Protein AF-A0A925NHR8-F1 (afdb_monomer_lite)

Foldseek 3Di:
DLVPFWDFLQDAALAHPPWRKHKDKDAQAACPVNVVQKDFPVVLVVVAWFAFLQQKTWHFDKDALVVDDPVPQLQWTAGNQQGIIDGLVRTQFIKHAAQELVLFFQLGNGQWAFDDDDDPPTDIDGDDLLGGHHHHRIIGTLVVLVVSPGDAFWWKKWQQADDLPDLFLTGIHTAFGGHYYSRIMTIFMDTPDPPPPLSGLLLRLLVSLLRSALVQRLQLLVQDDHRGHDVVSRSRGTAFSSNVQSVPLLLSVLSCLSNDELSCLLRNPCVVVSVPPDPDPDDSNQRQAPLLSLLSSLLSNLVRCVSSVHDPVNLLQSQPPQPAPPRDDDDPPDPVSVSSHSNVQPVLDDSCSGSSRSNSVSNVVCVVPNSVVSSVCSPPAQPSHHSCNSNVSPPPPNDVPSDNPSSVVDDSVSSNSSVVSSSVRPHPDDPDD

Structure (mmCIF, N/CA/C/O backbone):
data_AF-A0A925NHR8-F1
#
_entry.id   AF-A0A925NHR8-F1
#
loop_
_atom_site.group_PDB
_atom_site.id
_atom_site.type_symbol
_atom_site.label_atom_id
_atom_site.label_alt_id
_atom_site.label_comp_id
_atom_site.label_asym_id
_atom_site.label_entity_id
_atom_site.label_seq_id
_atom_site.pdbx_PDB_ins_code
_atom_site.Cartn_x
_atom_site.Cartn_y
_atom_site.Cartn_z
_atom_site.occupancy
_atom_site.B_iso_or_equiv
_atom_site.auth_seq_id
_atom_site.auth_comp_id
_atom_site.auth_asym_id
_atom_site.auth_atom_id
_atom_site.pdbx_PDB_model_num
ATOM 1 N N . ARG A 1 1 ? -19.931 -10.492 18.574 1.00 51.78 1 ARG A N 1
ATOM 2 C CA . ARG A 1 1 ? -20.792 -9.333 18.231 1.00 51.78 1 ARG A CA 1
ATOM 3 C C . ARG A 1 1 ? -20.578 -8.885 16.787 1.00 51.78 1 ARG A C 1
ATOM 5 O O . ARG A 1 1 ? -21.556 -8.890 16.062 1.00 51.78 1 ARG A O 1
ATOM 12 N N . MET A 1 2 ? -19.336 -8.651 16.342 1.00 57.22 2 MET A N 1
ATOM 13 C CA . MET A 1 2 ? -19.008 -8.303 14.941 1.00 57.22 2 MET A CA 1
ATOM 14 C C . MET A 1 2 ? -19.548 -9.289 13.875 1.00 57.22 2 MET A C 1
ATOM 16 O O . MET A 1 2 ? -19.804 -8.902 12.748 1.00 57.22 2 MET A O 1
ATOM 20 N N . ALA A 1 3 ? -19.779 -10.561 14.218 1.00 51.25 3 ALA A N 1
ATOM 21 C CA . ALA A 1 3 ? -20.187 -11.590 13.255 1.00 51.25 3 ALA A CA 1
ATOM 22 C C . ALA A 1 3 ? -21.617 -11.460 12.676 1.00 51.25 3 ALA A C 1
ATOM 24 O O . ALA A 1 3 ? -21.902 -12.128 11.693 1.00 51.25 3 ALA A O 1
ATOM 25 N N . HIS A 1 4 ? -22.521 -10.660 13.260 1.00 50.31 4 HIS A N 1
ATOM 26 C CA . HIS A 1 4 ? -23.923 -10.604 12.799 1.00 50.31 4 HIS A CA 1
ATOM 27 C C . HIS A 1 4 ? -24.194 -9.581 11.682 1.00 50.31 4 HIS A C 1
ATOM 29 O O . HIS A 1 4 ? -25.264 -9.630 11.086 1.00 50.31 4 HIS A O 1
ATOM 35 N N . GLN A 1 5 ? -23.263 -8.661 11.410 1.00 59.03 5 GLN A N 1
ATOM 36 C CA . GLN A 1 5 ? -23.413 -7.614 10.382 1.00 59.03 5 GLN A CA 1
ATOM 37 C C . GLN A 1 5 ? -22.296 -7.630 9.326 1.00 59.03 5 GLN A C 1
ATOM 39 O O . GLN A 1 5 ? -22.384 -6.903 8.338 1.00 59.03 5 GLN A O 1
ATOM 44 N N . ASN A 1 6 ? -21.271 -8.463 9.523 1.00 71.81 6 ASN A N 1
ATOM 45 C CA . ASN A 1 6 ? -20.087 -8.510 8.674 1.00 71.81 6 ASN A CA 1
ATOM 46 C C . ASN A 1 6 ? -20.152 -9.665 7.677 1.00 71.81 6 ASN A C 1
ATOM 48 O O . ASN A 1 6 ? -20.701 -10.726 7.971 1.00 71.81 6 ASN A O 1
ATOM 52 N N . ILE A 1 7 ? -19.522 -9.442 6.532 1.00 74.12 7 ILE A N 1
ATOM 53 C CA . ILE A 1 7 ? -19.462 -10.354 5.392 1.00 74.12 7 ILE A CA 1
ATOM 54 C C . ILE A 1 7 ? -18.085 -11.032 5.413 1.00 74.12 7 ILE A C 1
ATOM 56 O O . ILE A 1 7 ? -17.092 -10.401 5.788 1.00 74.12 7 ILE A O 1
ATOM 60 N N . ARG A 1 8 ? -17.986 -12.319 5.075 1.00 79.56 8 ARG A N 1
ATOM 61 C CA . ARG A 1 8 ? -16.681 -12.994 4.938 1.00 79.56 8 ARG A CA 1
ATOM 62 C C . ARG A 1 8 ? -16.015 -12.585 3.641 1.00 79.56 8 ARG A C 1
ATOM 64 O O . ARG A 1 8 ? -16.714 -12.354 2.672 1.00 79.56 8 ARG A O 1
ATOM 71 N N . LEU A 1 9 ? -14.684 -12.611 3.580 1.00 79.94 9 LEU A N 1
ATOM 72 C CA . LEU A 1 9 ? -13.864 -12.418 2.365 1.00 79.94 9 LEU A CA 1
ATOM 73 C C . LEU A 1 9 ? -14.054 -13.465 1.243 1.00 79.94 9 LEU A C 1
ATOM 75 O O . LEU A 1 9 ? -13.478 -13.295 0.173 1.00 79.94 9 LEU A O 1
ATOM 79 N N . SER A 1 10 ? -14.887 -14.487 1.453 1.00 72.25 10 SER A N 1
ATOM 80 C CA . SER A 1 10 ? -15.325 -15.452 0.431 1.00 72.25 10 SER A CA 1
ATOM 81 C C . SER A 1 10 ? -16.783 -15.302 -0.032 1.00 72.25 10 SER A C 1
ATOM 83 O O . SER A 1 10 ? -17.152 -15.930 -1.024 1.00 72.25 10 SER A O 1
ATOM 85 N N . ASP A 1 11 ? -17.616 -14.523 0.662 1.00 72.31 11 ASP A N 1
ATOM 86 C CA . ASP A 1 11 ? -19.028 -14.360 0.308 1.00 72.31 11 ASP A CA 1
ATOM 87 C C . ASP A 1 11 ? -19.191 -13.603 -1.031 1.00 72.31 11 ASP A C 1
ATOM 89 O O . ASP A 1 11 ? -18.542 -12.580 -1.253 1.00 72.31 11 ASP A O 1
ATOM 93 N N . PRO A 1 12 ? -20.074 -14.047 -1.939 1.00 60.47 12 PRO A N 1
ATOM 94 C CA . PRO A 1 12 ? -20.416 -13.263 -3.123 1.00 60.47 12 PRO A CA 1
ATOM 95 C C . PRO A 1 12 ? -21.177 -11.983 -2.713 1.00 60.47 12 PRO A C 1
ATOM 97 O O . PRO A 1 12 ? -21.909 -12.003 -1.726 1.00 60.47 12 PRO A O 1
ATOM 100 N N . HIS A 1 13 ? -21.043 -10.896 -3.491 1.00 63.03 13 HIS A N 1
ATOM 101 C CA . HIS A 1 13 ? -21.752 -9.608 -3.313 1.00 63.03 13 HIS A CA 1
ATOM 102 C C . HIS A 1 13 ? -21.198 -8.667 -2.214 1.00 63.03 13 HIS A C 1
ATOM 104 O O . HIS A 1 13 ? -21.913 -8.236 -1.311 1.00 63.03 13 HIS A O 1
ATOM 110 N N . TYR A 1 14 ? -19.916 -8.269 -2.299 1.00 60.69 14 TYR A N 1
ATOM 111 C CA . TYR A 1 14 ? -19.331 -7.249 -1.386 1.00 60.69 14 TYR A CA 1
ATOM 112 C C . TYR A 1 14 ? -19.826 -5.830 -1.618 1.00 60.69 14 TYR A C 1
ATOM 114 O O . TYR A 1 14 ? -19.725 -4.973 -0.731 1.00 60.69 14 TYR A O 1
ATOM 122 N N . VAL A 1 15 ? -20.232 -5.579 -2.858 1.00 57.06 15 VAL A N 1
ATOM 123 C CA . VAL A 1 15 ? -20.578 -4.261 -3.355 1.00 57.06 15 VAL A CA 1
ATOM 124 C C . VAL A 1 15 ? -22.060 -4.062 -3.029 1.00 57.06 15 VAL A C 1
ATOM 126 O O . VAL A 1 15 ? -22.400 -3.438 -2.028 1.00 57.06 15 VAL A O 1
ATOM 129 N N . ASP A 1 16 ? -22.988 -4.659 -3.752 1.00 56.50 16 ASP A N 1
ATOM 130 C CA . ASP A 1 16 ? -24.401 -4.626 -3.368 1.00 56.50 16 ASP A CA 1
ATOM 131 C C . ASP A 1 16 ? -25.089 -5.943 -3.732 1.00 56.50 16 ASP A C 1
ATOM 133 O O . ASP A 1 16 ? -24.529 -6.750 -4.474 1.00 56.50 16 ASP A O 1
ATOM 137 N N . ASP A 1 17 ? -26.301 -6.155 -3.211 1.00 56.09 17 ASP A N 1
ATOM 138 C CA . ASP A 1 17 ? -27.107 -7.357 -3.477 1.00 56.09 17 ASP A CA 1
ATOM 139 C C . ASP A 1 17 ? -27.430 -7.531 -4.983 1.00 56.09 17 ASP A C 1
ATOM 141 O O . ASP A 1 17 ? -27.876 -8.596 -5.405 1.00 56.09 17 ASP A O 1
ATOM 145 N N . GLU A 1 18 ? -27.197 -6.500 -5.807 1.00 52.88 18 GLU A N 1
ATOM 146 C CA . GLU A 1 18 ? -27.464 -6.482 -7.250 1.00 52.88 18 GLU A CA 1
ATOM 147 C C . GLU A 1 18 ? -26.205 -6.703 -8.110 1.00 52.88 18 GLU A C 1
ATOM 149 O O . GLU A 1 18 ? -26.309 -6.986 -9.305 1.00 52.88 18 GLU A O 1
ATOM 154 N N . THR A 1 19 ? -25.004 -6.582 -7.539 1.00 56.59 19 THR A N 1
ATOM 155 C CA . THR A 1 19 ? -23.726 -6.706 -8.243 1.00 56.59 19 THR A CA 1
ATOM 156 C C . THR A 1 19 ? -22.989 -7.947 -7.775 1.00 56.59 19 THR A C 1
ATOM 158 O O . THR A 1 19 ? -22.581 -8.081 -6.622 1.00 56.59 19 THR A O 1
ATOM 161 N N . SER A 1 20 ? -22.754 -8.871 -8.703 1.00 60.53 20 SER A N 1
ATOM 162 C CA . SER A 1 20 ? -21.841 -9.999 -8.513 1.00 60.53 20 SER A CA 1
ATOM 163 C C . SER A 1 20 ? -20.388 -9.510 -8.547 1.00 60.53 20 SER A C 1
ATOM 165 O O . SER A 1 20 ? -19.654 -9.743 -9.506 1.00 60.53 20 SER A O 1
ATOM 167 N N . ALA A 1 21 ? -19.984 -8.753 -7.526 1.00 65.75 21 ALA A N 1
ATOM 168 C CA . ALA A 1 21 ? -18.594 -8.380 -7.299 1.00 65.75 21 ALA A CA 1
ATOM 169 C C . ALA A 1 21 ? -18.005 -9.249 -6.185 1.00 65.75 21 ALA A C 1
ATOM 171 O O . ALA A 1 21 ? -18.583 -9.348 -5.096 1.00 65.75 21 ALA A O 1
ATOM 172 N N . HIS A 1 22 ? -16.852 -9.861 -6.449 1.00 75.25 22 HIS A N 1
ATOM 173 C CA . HIS A 1 22 ? -16.134 -10.683 -5.477 1.00 75.25 22 HIS A CA 1
ATOM 174 C C . HIS A 1 22 ? -14.655 -10.304 -5.401 1.00 75.25 22 HIS A C 1
ATOM 176 O O . HIS A 1 22 ? -14.057 -9.856 -6.381 1.00 75.25 22 HIS A O 1
ATOM 182 N N . ILE A 1 23 ? -14.067 -10.493 -4.218 1.00 85.00 23 ILE A N 1
ATOM 183 C CA . ILE A 1 23 ? -12.632 -10.314 -4.008 1.00 85.00 23 ILE A CA 1
ATOM 184 C C . ILE A 1 23 ? -11.919 -11.549 -4.560 1.00 85.00 23 ILE A C 1
ATOM 186 O O . ILE A 1 23 ? -12.107 -12.665 -4.075 1.00 85.00 23 ILE A O 1
ATOM 190 N N . ALA A 1 24 ? -11.094 -11.356 -5.582 1.00 86.06 24 ALA A N 1
ATOM 191 C CA . ALA A 1 24 ? -10.283 -12.401 -6.177 1.00 86.06 24 ALA A CA 1
ATOM 192 C C . ALA A 1 24 ? -8.871 -12.387 -5.590 1.00 86.06 24 ALA A C 1
ATOM 194 O O . ALA A 1 24 ? -8.216 -11.351 -5.519 1.00 86.06 24 ALA A O 1
ATOM 195 N N . PHE A 1 25 ? -8.385 -13.568 -5.219 1.00 92.25 25 PHE A N 1
ATOM 196 C CA . PHE A 1 25 ? -7.013 -13.787 -4.778 1.00 92.25 25 PHE A CA 1
ATOM 197 C C . PHE A 1 25 ? -6.139 -14.305 -5.920 1.00 92.25 25 PHE A C 1
ATOM 199 O O . PHE A 1 25 ? -6.535 -15.215 -6.663 1.00 92.25 25 PHE A O 1
ATOM 206 N N . ARG A 1 26 ? -4.913 -13.780 -6.020 1.00 92.81 26 ARG A N 1
ATOM 207 C CA . ARG A 1 26 ? -3.891 -14.264 -6.953 1.00 92.81 26 ARG A CA 1
ATOM 208 C C . ARG A 1 26 ? -2.504 -14.297 -6.311 1.00 92.81 26 ARG A C 1
ATOM 210 O O . ARG A 1 26 ? -2.107 -13.401 -5.570 1.00 92.81 26 ARG A O 1
ATOM 217 N N . ARG A 1 27 ? -1.746 -15.341 -6.649 1.00 93.12 27 ARG A N 1
ATOM 218 C CA . ARG A 1 27 ? -0.279 -15.367 -6.570 1.00 93.12 27 ARG A CA 1
ATOM 219 C C . ARG A 1 27 ? 0.217 -15.317 -8.006 1.00 93.12 27 ARG A C 1
ATOM 221 O O . ARG A 1 27 ? -0.139 -16.214 -8.761 1.00 93.12 27 ARG A O 1
ATOM 228 N N . GLU A 1 28 ? 0.942 -14.266 -8.374 1.00 94.62 28 GLU A N 1
ATOM 229 C CA . GLU A 1 28 ? 1.268 -14.017 -9.784 1.00 94.62 28 GLU A CA 1
ATOM 230 C C . GLU A 1 28 ? 2.475 -14.834 -10.243 1.00 94.62 28 GLU A C 1
ATOM 232 O O . GLU A 1 28 ? 2.330 -15.642 -11.153 1.00 94.62 28 GLU A O 1
ATOM 237 N N . PHE A 1 29 ? 3.631 -14.683 -9.586 1.00 96.75 29 PHE A N 1
ATOM 238 C CA . PHE A 1 29 ? 4.874 -15.324 -10.028 1.00 96.75 29 PHE A CA 1
ATOM 239 C C . PHE A 1 29 ? 5.581 -16.072 -8.901 1.00 96.75 29 PHE A C 1
ATOM 241 O O . PHE A 1 29 ? 5.785 -15.535 -7.811 1.00 96.75 29 PHE A O 1
ATOM 248 N N . ASP A 1 30 ? 5.995 -17.311 -9.151 1.00 95.19 30 ASP A N 1
ATOM 249 C CA . ASP A 1 30 ? 6.766 -18.111 -8.207 1.00 95.19 30 ASP A CA 1
ATOM 250 C C . ASP A 1 30 ? 8.269 -17.907 -8.418 1.00 95.19 30 ASP A C 1
ATOM 252 O O . ASP A 1 30 ? 8.826 -18.252 -9.457 1.00 95.19 30 ASP A O 1
ATOM 256 N N . MET A 1 31 ? 8.954 -17.390 -7.394 1.00 92.50 31 MET A N 1
ATOM 257 C CA . MET A 1 31 ? 10.385 -17.069 -7.472 1.00 92.50 31 MET A CA 1
ATOM 258 C C . MET A 1 31 ? 11.287 -18.268 -7.811 1.00 92.50 31 MET A C 1
ATOM 260 O O . MET A 1 31 ? 12.429 -18.071 -8.224 1.00 92.50 31 MET A O 1
ATOM 264 N N . THR A 1 32 ? 10.809 -19.501 -7.622 1.00 93.00 32 THR A N 1
ATOM 265 C CA . THR A 1 32 ? 11.544 -20.726 -7.957 1.00 93.00 32 THR A CA 1
ATOM 266 C C . THR A 1 32 ? 11.169 -21.207 -9.353 1.00 93.00 32 THR A C 1
ATOM 268 O O . THR A 1 32 ? 12.043 -21.340 -10.213 1.00 93.00 32 THR A O 1
ATOM 271 N N . ASN A 1 33 ? 9.875 -21.438 -9.595 1.00 95.50 33 ASN A N 1
ATOM 272 C CA . ASN A 1 33 ? 9.405 -22.037 -10.849 1.00 95.50 33 ASN A CA 1
ATOM 273 C C . ASN A 1 33 ? 9.549 -21.084 -12.044 1.00 95.50 33 ASN A C 1
ATOM 275 O O . ASN A 1 33 ? 9.876 -21.526 -13.145 1.00 95.50 33 ASN A O 1
ATOM 279 N N . ASP A 1 34 ? 9.391 -19.780 -11.813 1.00 96.06 34 ASP A N 1
ATOM 280 C CA . ASP A 1 34 ? 9.455 -18.737 -12.840 1.00 96.06 34 ASP A CA 1
ATOM 281 C C . ASP A 1 34 ? 10.808 -18.014 -12.856 1.00 96.06 34 ASP A C 1
ATOM 283 O O . ASP A 1 34 ? 10.957 -16.981 -13.501 1.00 96.06 34 ASP A O 1
ATOM 287 N N . SER A 1 35 ? 11.826 -18.565 -12.181 1.00 95.19 35 SER A N 1
ATOM 288 C CA . SER A 1 35 ? 13.141 -17.930 -11.980 1.00 95.19 35 SER A CA 1
ATOM 289 C C . SER A 1 35 ? 13.816 -17.422 -13.262 1.00 95.19 35 SER A C 1
ATOM 291 O O . SER A 1 35 ? 14.533 -16.425 -13.228 1.00 95.19 35 SER A O 1
ATOM 293 N N . LYS A 1 36 ? 13.548 -18.066 -14.404 1.00 95.69 36 LYS A N 1
ATOM 294 C CA . LYS A 1 36 ? 14.032 -17.667 -15.736 1.00 95.69 36 LYS A CA 1
ATOM 295 C C . LYS A 1 36 ? 13.485 -16.322 -16.240 1.00 95.69 36 LYS A C 1
ATOM 297 O O . LYS A 1 36 ? 14.066 -15.766 -17.164 1.00 95.69 36 LYS A O 1
ATOM 302 N N . LEU A 1 37 ? 12.377 -15.830 -15.681 1.00 96.31 37 LEU A N 1
ATOM 303 C CA . LEU A 1 37 ? 11.738 -14.567 -16.074 1.00 96.31 37 LEU A CA 1
ATOM 304 C C . LEU A 1 37 ? 12.350 -13.349 -15.370 1.00 96.31 37 LEU A C 1
ATOM 306 O O . LEU A 1 37 ? 12.041 -12.213 -15.732 1.00 96.31 37 LEU A O 1
ATOM 310 N N . PHE A 1 38 ? 13.183 -13.568 -14.348 1.00 96.69 38 PHE A N 1
ATOM 311 C CA . PHE A 1 38 ? 13.695 -12.497 -13.504 1.00 96.69 38 PHE A CA 1
ATOM 312 C C . PHE A 1 38 ? 15.145 -12.159 -13.836 1.00 96.69 38 PHE A C 1
ATOM 314 O O . PHE A 1 38 ? 16.014 -13.029 -13.918 1.00 96.69 38 PHE A O 1
ATOM 321 N N . VAL A 1 39 ? 15.423 -10.866 -13.957 1.00 96.81 39 VAL A N 1
ATOM 322 C CA . VAL A 1 39 ? 16.763 -10.322 -14.173 1.00 96.81 39 VAL A CA 1
ATOM 323 C C . VAL A 1 39 ? 17.183 -9.541 -12.937 1.00 96.81 39 VAL A C 1
ATOM 325 O O . VAL A 1 39 ? 16.410 -8.769 -12.383 1.00 96.81 39 VAL A O 1
ATOM 328 N N . GLU A 1 40 ? 18.411 -9.746 -12.472 1.00 95.81 40 GLU A N 1
ATOM 329 C CA . GLU A 1 40 ? 18.962 -8.969 -11.358 1.00 95.81 40 GLU A CA 1
ATOM 330 C C . GLU A 1 40 ? 19.121 -7.505 -11.763 1.00 95.81 40 GLU A C 1
ATOM 332 O O . GLU A 1 40 ? 19.642 -7.217 -12.843 1.00 95.81 40 GLU A O 1
ATOM 337 N N . ARG A 1 41 ? 18.713 -6.586 -10.881 1.00 95.38 41 ARG A N 1
ATOM 338 C CA . ARG A 1 41 ? 18.772 -5.146 -11.148 1.00 95.38 41 ARG A CA 1
ATOM 339 C C . ARG A 1 41 ? 20.166 -4.690 -11.586 1.00 95.38 41 ARG A C 1
ATOM 341 O O . ARG A 1 41 ? 20.269 -4.006 -12.598 1.00 95.38 41 ARG A O 1
ATOM 348 N N . ASP A 1 42 ? 21.220 -5.094 -10.879 1.00 94.88 42 ASP A N 1
ATOM 349 C CA . ASP A 1 42 ? 22.596 -4.684 -11.205 1.00 94.88 42 ASP A CA 1
ATOM 350 C C . ASP A 1 42 ? 22.998 -5.101 -12.624 1.00 94.88 42 ASP A C 1
ATOM 352 O O . ASP A 1 42 ? 23.556 -4.305 -13.373 1.00 94.88 42 ASP A O 1
ATOM 356 N N . ARG A 1 43 ? 22.622 -6.316 -13.045 1.00 95.81 43 ARG A N 1
ATOM 357 C CA . ARG A 1 43 ? 22.890 -6.801 -14.408 1.00 95.81 43 ARG A CA 1
ATOM 358 C C . ARG A 1 43 ? 22.120 -6.013 -15.462 1.00 95.81 43 ARG A C 1
ATOM 360 O O . ARG A 1 43 ? 22.622 -5.810 -16.566 1.00 95.81 43 ARG A O 1
ATOM 367 N N . ALA A 1 44 ? 20.895 -5.593 -15.151 1.00 96.38 44 ALA A N 1
ATOM 368 C CA . ALA A 1 44 ? 20.130 -4.730 -16.042 1.00 96.38 44 ALA A CA 1
ATOM 369 C C . ALA A 1 44 ? 20.792 -3.348 -16.163 1.00 96.38 44 ALA A C 1
ATOM 371 O O . ALA A 1 44 ? 20.962 -2.856 -17.276 1.00 96.38 44 ALA A O 1
ATOM 372 N N . VAL A 1 45 ? 21.251 -2.762 -15.054 1.00 95.75 45 VAL A N 1
ATOM 373 C CA . VAL A 1 45 ? 22.008 -1.497 -15.064 1.00 95.75 45 VAL A CA 1
ATOM 374 C C . VAL A 1 45 ? 23.276 -1.620 -15.913 1.00 95.75 45 VAL A C 1
ATOM 376 O O . VAL A 1 45 ? 23.499 -0.794 -16.795 1.00 95.75 45 VAL A O 1
ATOM 379 N N . GLU A 1 46 ? 24.062 -2.683 -15.729 1.00 96.69 46 GLU A N 1
ATOM 380 C CA . GLU A 1 46 ? 25.247 -2.982 -16.553 1.00 96.69 46 GLU A CA 1
ATOM 381 C C . GLU A 1 46 ? 24.905 -3.139 -18.045 1.00 96.69 46 GLU A C 1
ATOM 383 O O . GLU A 1 46 ? 25.712 -2.814 -18.913 1.00 96.69 46 GLU A O 1
ATOM 388 N N . SER A 1 47 ? 23.688 -3.597 -18.349 1.00 95.94 47 SER A N 1
ATOM 389 C CA . SER A 1 47 ? 23.170 -3.747 -19.714 1.00 95.94 47 SER A CA 1
ATOM 390 C C . SER A 1 47 ? 22.566 -2.456 -20.290 1.00 95.94 47 SER A C 1
ATOM 392 O O . SER A 1 47 ? 22.014 -2.486 -21.392 1.00 95.94 47 SER A O 1
ATOM 394 N N . GLY A 1 48 ? 22.658 -1.330 -19.574 1.00 95.94 48 GLY A N 1
ATOM 395 C CA . GLY A 1 48 ? 22.216 -0.011 -20.032 1.00 95.94 48 GLY A CA 1
ATOM 396 C C . GLY A 1 48 ? 20.763 0.342 -19.706 1.00 95.94 48 GLY A C 1
ATOM 397 O O . GLY A 1 48 ? 20.205 1.237 -20.339 1.00 95.94 48 GLY A O 1
ATOM 398 N N . PHE A 1 49 ? 20.129 -0.352 -18.757 1.00 97.12 49 PHE A N 1
ATOM 399 C CA . PHE A 1 49 ? 18.813 0.046 -18.257 1.00 97.12 49 PHE A CA 1
ATOM 400 C C . PHE A 1 49 ? 18.924 1.204 -17.262 1.00 97.12 49 PHE A C 1
ATOM 402 O O . PHE A 1 49 ? 19.740 1.176 -16.340 1.00 97.12 49 PHE A O 1
ATOM 409 N N . VAL A 1 50 ? 18.039 2.184 -17.412 1.00 95.12 50 VAL A N 1
ATOM 410 C CA . VAL A 1 50 ? 17.901 3.341 -16.522 1.00 95.12 50 VAL A CA 1
ATOM 411 C C . VAL A 1 50 ? 16.471 3.372 -15.995 1.00 95.12 50 VAL A C 1
ATOM 413 O O . VAL A 1 50 ? 15.530 3.066 -16.725 1.00 95.12 50 VAL A O 1
ATOM 416 N N . LEU A 1 51 ? 16.309 3.709 -14.718 1.00 91.81 51 LEU A N 1
ATOM 417 C CA . LEU A 1 51 ? 14.996 3.862 -14.105 1.00 91.81 51 LEU A CA 1
ATOM 418 C C . LEU A 1 51 ? 14.354 5.186 -14.539 1.00 91.81 51 LEU A C 1
ATOM 420 O O . LEU A 1 51 ? 14.983 6.243 -14.440 1.00 91.81 51 LEU A O 1
ATOM 424 N N . ASP A 1 52 ? 13.100 5.132 -14.964 1.00 88.25 52 ASP A N 1
ATOM 425 C CA . ASP A 1 52 ? 12.297 6.303 -15.295 1.00 88.25 52 ASP A CA 1
ATOM 426 C C . ASP A 1 52 ? 11.597 6.925 -14.068 1.00 88.25 52 ASP A C 1
ATOM 428 O O . ASP A 1 52 ? 11.712 6.461 -12.931 1.00 88.25 52 ASP A O 1
ATOM 432 N N . CYS A 1 53 ? 10.863 8.013 -14.281 1.00 80.06 53 CYS A N 1
ATOM 433 C CA . CYS A 1 53 ? 10.096 8.679 -13.227 1.00 80.06 53 CYS A CA 1
ATOM 434 C C . CYS A 1 53 ? 8.839 7.915 -12.752 1.00 80.06 53 CYS A C 1
ATOM 436 O O . CYS A 1 53 ? 8.228 8.321 -11.760 1.00 80.06 53 CYS A O 1
ATOM 438 N N . PHE A 1 54 ? 8.451 6.826 -13.422 1.00 79.75 54 PHE A N 1
ATOM 439 C CA . PHE A 1 54 ? 7.243 6.038 -13.149 1.00 79.75 54 PHE A CA 1
ATOM 440 C C . PHE A 1 54 ? 7.523 4.698 -12.459 1.00 79.75 54 PHE A C 1
ATOM 442 O O . PHE A 1 54 ? 6.599 4.038 -11.971 1.00 79.75 54 PHE A O 1
ATOM 449 N N . GLY A 1 55 ? 8.796 4.312 -12.374 1.00 84.50 55 GLY A N 1
ATOM 450 C CA . GLY A 1 55 ? 9.248 3.073 -11.756 1.00 84.50 55 GLY A CA 1
ATOM 451 C C . GLY A 1 55 ? 9.640 1.975 -12.749 1.00 84.50 55 GLY A C 1
ATOM 452 O O . GLY A 1 55 ? 9.990 0.881 -12.302 1.00 84.50 55 GLY A O 1
ATOM 453 N N . ASP A 1 56 ? 9.596 2.245 -14.053 1.00 89.81 56 ASP A N 1
ATOM 454 C CA . ASP A 1 56 ? 9.977 1.310 -15.106 1.00 89.81 56 ASP A CA 1
ATOM 455 C C . ASP A 1 56 ? 11.466 1.442 -15.438 1.00 89.81 56 ASP A C 1
ATOM 457 O O . ASP A 1 56 ? 12.075 2.508 -15.368 1.00 89.81 56 ASP A O 1
ATOM 461 N N . TRP A 1 57 ? 12.081 0.321 -15.796 1.00 94.56 57 TRP A N 1
ATOM 462 C CA . TRP A 1 57 ? 13.482 0.247 -16.184 1.00 94.56 57 TRP A CA 1
ATOM 463 C C . TRP A 1 57 ? 13.558 0.178 -17.698 1.00 94.56 57 TRP A C 1
ATOM 465 O O . TRP A 1 57 ? 13.118 -0.801 -18.302 1.00 94.56 57 TRP A O 1
ATOM 475 N N . ILE A 1 58 ? 14.132 1.201 -18.318 1.00 95.62 58 ILE A N 1
ATOM 476 C CA . ILE A 1 58 ? 14.101 1.383 -19.766 1.00 95.62 58 ILE A CA 1
ATOM 477 C C . ILE A 1 58 ? 15.519 1.356 -20.332 1.00 95.62 58 ILE A C 1
ATOM 479 O O . ILE A 1 58 ? 16.421 2.053 -19.858 1.00 95.62 58 ILE A O 1
ATOM 483 N N . ARG A 1 59 ? 15.708 0.569 -21.392 1.00 96.88 59 ARG A N 1
ATOM 484 C CA . ARG A 1 59 ? 16.928 0.547 -22.203 1.00 96.88 59 ARG A CA 1
ATOM 485 C C . ARG A 1 59 ? 16.674 1.205 -23.551 1.00 96.88 59 ARG A C 1
ATOM 487 O O . ARG A 1 59 ? 15.699 0.884 -24.231 1.00 96.88 59 ARG A O 1
ATOM 494 N N . GLY A 1 60 ? 17.591 2.057 -23.986 1.00 95.19 60 GLY A N 1
ATOM 495 C CA . GLY A 1 60 ? 17.522 2.733 -25.278 1.00 95.19 60 GLY A CA 1
ATOM 496 C C . GLY A 1 60 ? 18.470 3.924 -25.331 1.00 95.19 60 GLY A C 1
ATOM 497 O O . GLY A 1 60 ? 19.437 3.980 -24.568 1.00 95.19 60 GLY A O 1
ATOM 498 N N . ASN A 1 61 ? 18.208 4.869 -26.231 1.00 94.38 61 ASN A N 1
ATOM 499 C CA . ASN A 1 61 ? 19.092 6.015 -26.445 1.00 94.38 61 ASN A CA 1
ATOM 500 C C . ASN A 1 61 ? 18.788 7.180 -25.485 1.00 94.38 61 ASN A C 1
ATOM 502 O O . ASN A 1 61 ? 18.148 8.164 -25.858 1.00 94.38 61 ASN A O 1
ATOM 506 N N . TRP A 1 62 ? 19.256 7.061 -24.243 1.00 94.25 62 TRP A N 1
ATOM 507 C CA . TRP A 1 62 ? 19.160 8.121 -23.237 1.00 94.25 62 TRP A CA 1
ATOM 508 C C . TRP A 1 62 ? 20.063 9.312 -23.571 1.00 94.25 62 TRP A C 1
ATOM 510 O O . TRP A 1 62 ? 21.240 9.143 -23.896 1.00 94.25 62 TRP A O 1
ATOM 520 N N . ARG A 1 63 ? 19.528 10.530 -23.446 1.00 92.62 63 ARG A N 1
ATOM 521 C CA . ARG A 1 63 ? 20.251 11.785 -23.710 1.00 92.62 63 ARG A CA 1
ATOM 522 C C . ARG A 1 63 ? 20.111 12.746 -22.526 1.00 92.62 63 ARG A C 1
ATOM 524 O O . ARG A 1 63 ? 19.127 12.653 -21.792 1.00 92.62 63 ARG A O 1
ATOM 531 N N . PRO A 1 64 ? 21.073 13.656 -22.308 1.00 91.75 64 PRO A N 1
ATOM 532 C CA . PRO A 1 64 ? 20.937 14.738 -21.337 1.00 91.75 64 PRO A CA 1
ATOM 533 C C . PRO A 1 64 ? 19.617 15.510 -21.482 1.00 91.75 64 PRO A C 1
ATOM 535 O O . PRO A 1 64 ? 19.158 15.763 -22.595 1.00 91.75 64 PRO A O 1
ATOM 538 N N . ALA A 1 65 ? 19.003 15.863 -20.350 1.00 84.81 65 ALA A N 1
ATOM 539 C CA . ALA A 1 65 ? 17.697 16.525 -20.287 1.00 84.81 65 ALA A CA 1
ATOM 540 C C . ALA A 1 65 ? 17.623 17.841 -21.087 1.00 84.81 65 ALA A C 1
ATOM 542 O O . ALA A 1 65 ? 16.590 18.146 -21.672 1.00 84.81 65 ALA A O 1
ATOM 543 N N . ASP A 1 66 ? 18.724 18.591 -21.148 1.00 83.44 66 ASP A N 1
ATOM 544 C CA . ASP A 1 66 ? 18.854 19.864 -21.868 1.00 83.44 66 ASP A CA 1
ATOM 545 C C . ASP A 1 66 ? 18.843 19.724 -23.400 1.00 83.44 66 ASP A C 1
ATOM 547 O O . ASP A 1 66 ? 18.711 20.718 -24.111 1.00 83.44 66 ASP A O 1
ATOM 551 N N . GLN A 1 67 ? 18.957 18.499 -23.920 1.00 84.44 67 GLN A N 1
ATOM 552 C CA . GLN A 1 67 ? 18.860 18.210 -25.353 1.00 84.44 67 GLN A CA 1
ATOM 553 C C . GLN A 1 67 ? 17.418 18.016 -25.832 1.00 84.44 67 GLN A C 1
ATOM 555 O O . GLN A 1 67 ? 17.192 17.890 -27.038 1.00 84.44 67 GLN A O 1
ATOM 560 N N . PHE A 1 68 ? 16.448 17.969 -24.918 1.00 77.19 68 PHE A N 1
ATOM 561 C CA . PHE A 1 68 ? 15.037 17.868 -25.259 1.00 77.19 68 PHE A CA 1
ATOM 562 C C . PHE A 1 68 ? 14.388 19.249 -25.192 1.00 77.19 68 PHE A C 1
ATOM 564 O O . PHE A 1 68 ? 14.464 19.941 -24.180 1.00 77.19 68 PHE A O 1
ATOM 571 N N . ASP A 1 69 ? 13.750 19.646 -26.291 1.00 67.94 69 ASP A N 1
ATOM 572 C CA . ASP A 1 69 ? 12.957 20.871 -26.335 1.00 67.94 69 ASP A CA 1
ATOM 573 C C . ASP A 1 69 ? 11.711 20.713 -25.448 1.00 67.94 69 ASP A C 1
ATOM 575 O O . ASP A 1 69 ? 10.994 19.711 -25.538 1.00 67.94 69 ASP A O 1
ATOM 579 N N . SER A 1 70 ? 11.431 21.726 -24.629 1.00 60.78 70 SER A N 1
ATOM 580 C CA . SER A 1 70 ? 10.216 21.833 -23.821 1.00 60.78 70 SER A CA 1
ATOM 581 C C . SER A 1 70 ? 8.942 21.891 -24.673 1.00 60.78 70 SER A C 1
ATOM 583 O O . SER A 1 70 ? 7.842 21.728 -24.167 1.00 60.78 70 SER A O 1
ATOM 585 N N . SER A 1 71 ? 9.036 22.069 -25.990 1.00 59.97 71 SER A N 1
ATOM 586 C CA . SER A 1 71 ? 7.881 21.925 -26.884 1.00 59.97 71 SER A CA 1
ATOM 587 C C . SER A 1 71 ? 7.456 20.464 -27.154 1.00 59.97 71 SER A C 1
ATOM 589 O O . SER A 1 71 ? 6.334 20.240 -27.605 1.00 59.97 71 SER A O 1
ATOM 591 N N . ASN A 1 72 ? 8.299 19.465 -26.837 1.00 59.84 72 ASN A N 1
ATOM 592 C CA . ASN A 1 72 ? 8.058 18.028 -27.087 1.00 59.84 72 ASN A CA 1
ATOM 593 C C . ASN A 1 72 ? 7.560 17.240 -25.858 1.00 59.84 72 ASN A C 1
ATOM 595 O O . ASN A 1 72 ? 7.598 16.000 -25.838 1.00 59.84 72 ASN A O 1
ATOM 599 N N . PHE A 1 73 ? 7.095 17.943 -24.825 1.00 58.19 73 PHE A N 1
ATOM 600 C CA . PHE A 1 73 ? 6.501 17.338 -23.637 1.00 58.19 73 PHE A CA 1
ATOM 601 C C . PHE A 1 73 ? 5.398 16.328 -24.015 1.00 58.19 73 PHE A C 1
ATOM 603 O O . PHE A 1 73 ? 4.521 16.604 -24.831 1.00 58.19 73 PHE A O 1
ATOM 610 N N . GLY A 1 74 ? 5.488 15.115 -23.459 1.00 64.00 74 GLY A N 1
ATOM 611 C CA . GLY A 1 74 ? 4.580 14.002 -23.766 1.00 64.00 74 GLY A CA 1
ATOM 612 C C . GLY A 1 74 ? 5.071 13.003 -24.821 1.00 64.00 74 GLY A C 1
ATOM 613 O O . GLY A 1 74 ? 4.328 12.085 -25.137 1.00 64.00 74 GLY A O 1
ATOM 614 N N . THR A 1 75 ? 6.295 13.145 -25.344 1.00 77.50 75 THR A N 1
ATOM 615 C CA . THR A 1 75 ? 6.959 12.124 -26.196 1.00 77.50 75 THR A CA 1
ATOM 616 C C . THR A 1 75 ? 8.317 11.663 -25.657 1.00 77.50 75 THR A C 1
ATOM 618 O O . THR A 1 75 ? 8.974 10.800 -26.242 1.00 77.50 75 THR A O 1
ATOM 621 N N . VAL A 1 76 ? 8.741 12.242 -24.531 1.00 86.06 76 VAL A N 1
ATOM 622 C CA . VAL A 1 76 ? 10.022 11.987 -23.871 1.00 86.06 76 VAL A CA 1
ATOM 623 C C . VAL A 1 76 ? 9.755 11.532 -22.446 1.00 86.06 76 VAL A C 1
ATOM 625 O O . VAL A 1 76 ? 9.015 12.181 -21.709 1.00 86.06 76 VAL A O 1
ATOM 628 N N . VAL A 1 77 ? 10.388 10.432 -22.060 1.00 86.19 77 VAL A N 1
ATOM 629 C CA . VAL A 1 77 ? 10.338 9.859 -20.719 1.00 86.19 77 VAL A CA 1
ATOM 630 C C . VAL A 1 77 ? 11.549 10.341 -19.921 1.00 86.19 77 VAL A C 1
ATOM 632 O O . VAL A 1 77 ? 12.677 10.085 -20.347 1.00 86.19 77 VAL A O 1
ATOM 635 N N . PRO A 1 78 ? 11.369 11.036 -18.785 1.00 86.00 78 PRO A N 1
ATOM 636 C CA . PRO A 1 78 ? 12.487 11.457 -17.950 1.00 86.00 78 PRO A CA 1
ATOM 637 C C . PRO A 1 78 ? 12.992 10.315 -17.056 1.00 86.00 78 PRO A C 1
ATOM 639 O O . PRO A 1 78 ? 12.219 9.474 -16.589 1.00 86.00 78 PRO A O 1
ATOM 642 N N . SER A 1 79 ? 14.297 10.307 -16.772 1.00 88.25 79 SER A N 1
ATOM 643 C CA . SER A 1 79 ? 14.891 9.428 -15.760 1.00 88.25 79 SER A CA 1
ATOM 644 C C . SER A 1 79 ? 14.390 9.796 -14.364 1.00 88.25 79 SER A C 1
ATOM 646 O O . SER A 1 79 ? 13.977 10.930 -14.114 1.00 88.25 79 SER A O 1
ATOM 648 N N . SER A 1 80 ? 14.471 8.861 -13.415 1.00 84.00 80 SER A N 1
ATOM 649 C CA . SER A 1 80 ? 14.019 9.083 -12.035 1.00 84.00 80 SER A CA 1
ATOM 650 C C . SER A 1 80 ? 14.714 10.266 -11.350 1.00 84.00 80 SER A C 1
ATOM 652 O O . SER A 1 80 ? 14.140 10.897 -10.469 1.00 84.00 80 SER A O 1
ATOM 654 N N . ASP A 1 81 ? 15.960 10.562 -11.733 1.00 83.69 81 ASP A N 1
ATOM 655 C CA . ASP A 1 81 ? 16.735 11.698 -11.223 1.00 83.69 81 ASP A CA 1
ATOM 656 C C . ASP A 1 81 ? 16.574 12.981 -12.056 1.00 83.69 81 ASP A C 1
ATOM 658 O O . ASP A 1 81 ? 17.141 14.018 -11.709 1.00 83.69 81 ASP A O 1
ATOM 662 N N . GLY A 1 82 ? 15.825 12.918 -13.160 1.00 81.75 82 GLY A N 1
ATOM 663 C CA . GLY A 1 82 ? 15.553 14.050 -14.031 1.00 81.75 82 GLY A CA 1
ATOM 664 C C . GLY A 1 82 ? 16.709 14.534 -14.896 1.00 81.75 82 GLY A C 1
ATOM 665 O O . GLY A 1 82 ? 16.560 15.555 -15.560 1.00 81.75 82 GLY A O 1
ATOM 666 N N . LYS A 1 83 ? 17.871 13.875 -14.865 1.00 86.69 83 LYS A N 1
ATOM 667 C CA . LYS A 1 83 ? 19.070 14.358 -15.570 1.00 86.69 83 LYS A CA 1
ATOM 668 C C . LYS A 1 83 ? 19.101 13.962 -17.037 1.00 86.69 83 LYS A C 1
ATOM 670 O O . LYS A 1 83 ? 19.813 14.582 -17.827 1.00 86.69 83 LYS A O 1
ATOM 675 N N . THR A 1 84 ? 18.360 12.923 -17.394 1.00 90.69 84 THR A N 1
ATOM 676 C CA . THR A 1 84 ? 18.301 12.389 -18.751 1.00 90.69 84 THR A CA 1
ATOM 677 C C . THR A 1 84 ? 16.860 12.164 -19.174 1.00 90.69 84 THR A C 1
ATOM 679 O O . THR A 1 84 ? 15.968 12.025 -18.339 1.00 90.69 84 THR A O 1
ATOM 682 N N . GLY A 1 85 ? 16.641 12.126 -20.481 1.00 90.88 85 GLY A N 1
ATOM 683 C CA . GLY A 1 85 ? 15.379 11.739 -21.090 1.00 90.88 85 GLY A CA 1
ATOM 684 C C . GLY A 1 85 ? 15.599 10.740 -22.218 1.00 90.88 85 GLY A C 1
ATOM 685 O O . GLY A 1 85 ? 16.710 10.602 -22.740 1.00 90.88 85 GLY A O 1
ATOM 686 N N . ILE A 1 86 ? 14.535 10.046 -22.599 1.00 91.19 86 ILE A N 1
ATOM 687 C CA . ILE A 1 86 ? 14.504 9.146 -23.750 1.00 91.19 86 ILE A CA 1
ATOM 688 C C . ILE A 1 86 ? 13.226 9.389 -24.549 1.00 91.19 86 ILE A C 1
ATOM 690 O O . ILE A 1 86 ? 12.136 9.423 -23.983 1.00 91.19 86 ILE A O 1
ATOM 694 N N . ALA A 1 87 ? 13.347 9.584 -25.862 1.00 89.81 87 ALA A N 1
ATOM 695 C CA . ALA A 1 87 ? 12.175 9.636 -26.733 1.00 89.81 87 ALA A CA 1
ATOM 696 C C . ALA A 1 87 ? 11.510 8.253 -26.781 1.00 89.81 87 ALA A C 1
ATOM 698 O O . ALA A 1 87 ? 12.209 7.243 -26.796 1.00 89.81 87 ALA A O 1
ATOM 699 N N . ILE A 1 88 ? 10.180 8.188 -26.843 1.00 88.44 88 ILE A N 1
ATOM 700 C CA . ILE A 1 88 ? 9.450 6.906 -26.874 1.00 88.44 88 ILE A CA 1
ATOM 701 C C . ILE A 1 88 ? 9.936 6.006 -28.020 1.00 88.44 88 ILE A C 1
ATOM 703 O O . ILE A 1 88 ? 10.130 4.809 -27.822 1.00 88.44 88 ILE A O 1
ATOM 707 N N . ASP A 1 89 ? 10.210 6.588 -29.189 1.00 88.75 89 ASP A N 1
ATOM 708 C CA . ASP A 1 89 ? 10.705 5.859 -30.364 1.00 88.75 89 ASP A CA 1
ATOM 709 C C . ASP A 1 89 ? 12.144 5.330 -30.199 1.00 88.75 89 ASP A C 1
ATOM 711 O O . ASP A 1 89 ? 12.555 4.412 -30.907 1.00 88.75 89 ASP A O 1
ATOM 715 N N . ASP A 1 90 ? 12.907 5.876 -29.247 1.00 92.12 90 ASP A N 1
ATOM 716 C CA . ASP A 1 90 ? 14.265 5.436 -28.914 1.00 92.12 90 ASP A CA 1
ATOM 717 C C . ASP A 1 90 ? 14.278 4.301 -27.864 1.00 92.12 90 ASP A C 1
ATOM 719 O O . ASP A 1 90 ? 15.352 3.793 -27.512 1.00 92.12 90 ASP A O 1
ATOM 723 N N . ILE A 1 91 ? 13.109 3.896 -27.346 1.00 93.75 91 ILE A N 1
ATOM 724 C CA . ILE A 1 91 ? 12.972 2.806 -26.374 1.00 93.75 91 ILE A CA 1
ATOM 725 C C . ILE A 1 91 ? 13.173 1.460 -27.071 1.00 93.75 91 ILE A C 1
ATOM 727 O O . ILE A 1 91 ? 12.409 1.052 -27.942 1.00 93.75 91 ILE A O 1
ATOM 731 N N . SER A 1 92 ? 14.186 0.722 -26.621 1.00 94.38 92 SER A N 1
ATOM 732 C CA . SER A 1 92 ? 14.508 -0.613 -27.137 1.00 94.38 92 SER A CA 1
ATOM 733 C C . SER A 1 92 ? 14.012 -1.748 -26.240 1.00 94.38 92 SER A C 1
ATOM 735 O O . SER A 1 92 ? 13.812 -2.861 -26.719 1.00 94.38 92 SER A O 1
ATOM 737 N N . GLU A 1 93 ? 13.826 -1.507 -24.937 1.00 95.69 93 GLU A N 1
ATOM 738 C CA . GLU A 1 93 ? 13.386 -2.525 -23.980 1.00 95.69 93 GLU A CA 1
ATOM 739 C C . GLU A 1 93 ? 12.815 -1.898 -22.707 1.00 95.69 93 GLU A C 1
ATOM 741 O O . GLU A 1 93 ? 13.340 -0.895 -22.227 1.00 95.69 93 GLU A O 1
ATOM 746 N N . VAL A 1 94 ? 11.777 -2.522 -22.138 1.00 95.25 94 VAL A N 1
ATOM 747 C CA . VAL A 1 94 ? 11.143 -2.091 -20.883 1.00 95.25 94 VAL A CA 1
ATOM 748 C C . VAL A 1 94 ? 11.035 -3.269 -19.926 1.00 95.25 94 VAL A C 1
ATOM 750 O O . VAL A 1 94 ? 10.473 -4.319 -20.263 1.00 95.25 94 VAL A O 1
ATOM 753 N N . PHE A 1 95 ? 11.575 -3.083 -18.729 1.00 96.88 95 PHE A N 1
ATOM 754 C CA . PHE A 1 95 ? 11.529 -3.999 -17.601 1.00 96.88 95 PHE A CA 1
ATOM 755 C C . PHE A 1 95 ? 10.743 -3.366 -16.452 1.00 96.88 95 PHE A C 1
ATOM 757 O O . PHE A 1 95 ? 10.827 -2.170 -16.193 1.00 96.88 95 PHE A O 1
ATOM 764 N N . LEU A 1 96 ? 9.988 -4.192 -15.741 1.00 94.69 96 LEU A N 1
ATOM 765 C CA . LEU A 1 96 ? 9.178 -3.813 -14.596 1.00 94.69 96 LEU A CA 1
ATOM 766 C C . LEU A 1 96 ? 9.852 -4.256 -13.298 1.00 94.69 96 LEU A C 1
ATOM 768 O O . LEU A 1 96 ? 10.502 -5.306 -13.280 1.00 94.69 96 LEU A O 1
ATOM 772 N N . PRO A 1 97 ? 9.670 -3.514 -12.197 1.00 94.81 97 PRO A N 1
ATOM 773 C CA . PRO A 1 97 ? 10.146 -3.926 -10.888 1.00 94.81 97 PRO A CA 1
ATOM 774 C C . PRO A 1 97 ? 9.367 -5.158 -10.419 1.00 94.81 97 PRO A C 1
ATOM 776 O O . PRO A 1 97 ? 8.145 -5.108 -10.284 1.00 94.81 97 PRO A O 1
ATOM 779 N N . LEU A 1 98 ? 10.065 -6.262 -10.144 1.00 96.56 98 LEU A N 1
ATOM 780 C CA . LEU A 1 98 ? 9.446 -7.405 -9.484 1.00 96.56 98 LEU A CA 1
ATOM 781 C C . LEU A 1 98 ? 9.209 -7.052 -8.017 1.00 96.56 98 LEU A C 1
ATOM 783 O O . LEU A 1 98 ? 10.146 -6.797 -7.262 1.00 96.56 98 LEU A O 1
ATOM 787 N N . TYR A 1 99 ? 7.942 -7.018 -7.628 1.00 95.50 99 TYR A N 1
ATOM 788 C CA . TYR A 1 99 ? 7.508 -6.549 -6.328 1.00 95.50 99 TYR A CA 1
ATOM 789 C C . TYR A 1 99 ? 7.665 -7.646 -5.266 1.00 95.50 99 TYR A C 1
ATOM 791 O O . TYR A 1 99 ? 7.080 -8.730 -5.362 1.00 95.50 99 TYR A O 1
ATOM 799 N N . GLU A 1 100 ? 8.456 -7.360 -4.232 1.00 95.19 100 GLU A N 1
ATOM 800 C CA . GLU A 1 100 ? 8.812 -8.291 -3.159 1.00 95.19 100 GLU A CA 1
ATOM 801 C C . GLU A 1 100 ? 8.273 -7.841 -1.799 1.00 95.19 100 GLU A C 1
ATOM 803 O O . GLU A 1 100 ? 8.100 -6.654 -1.530 1.00 95.19 100 GLU A O 1
ATOM 808 N N . GLY A 1 101 ? 8.070 -8.787 -0.874 1.00 93.44 101 GLY A N 1
ATOM 809 C CA . GLY A 1 101 ? 7.421 -8.496 0.412 1.00 93.44 101 GLY A CA 1
ATOM 810 C C . GLY A 1 101 ? 8.172 -7.500 1.294 1.00 93.44 101 GLY A C 1
ATOM 811 O O . GLY A 1 101 ? 7.576 -6.863 2.153 1.00 93.44 101 GLY A O 1
ATOM 812 N N . ARG A 1 102 ? 9.476 -7.303 1.082 1.00 92.69 102 ARG A N 1
ATOM 813 C CA . ARG A 1 102 ? 10.239 -6.285 1.820 1.00 92.69 102 ARG A CA 1
ATOM 814 C C . ARG A 1 102 ? 9.915 -4.856 1.382 1.00 92.69 102 ARG A C 1
ATOM 816 O O . ARG A 1 102 ? 10.168 -3.937 2.154 1.00 92.69 102 ARG A O 1
ATOM 823 N N . MET A 1 103 ? 9.357 -4.681 0.186 1.00 94.38 103 MET A N 1
ATOM 824 C CA . MET A 1 103 ? 9.009 -3.377 -0.377 1.00 94.38 103 MET A CA 1
ATOM 825 C C . MET A 1 103 ? 7.721 -2.815 0.218 1.00 94.38 103 MET A C 1
ATOM 827 O O . MET A 1 103 ? 7.539 -1.604 0.192 1.00 94.38 103 MET A O 1
ATOM 831 N N . ILE A 1 104 ? 6.843 -3.655 0.774 1.00 94.19 104 ILE A N 1
ATOM 832 C CA . ILE A 1 104 ? 5.521 -3.224 1.232 1.00 94.19 104 ILE A CA 1
ATOM 833 C C . ILE A 1 104 ? 5.488 -2.856 2.715 1.00 94.19 104 ILE A C 1
ATOM 835 O O . ILE A 1 104 ? 6.088 -3.503 3.574 1.00 94.19 104 ILE A O 1
ATOM 839 N N . GLY A 1 105 ? 4.724 -1.816 3.017 1.00 94.31 105 GLY A N 1
ATOM 840 C CA . GLY A 1 105 ? 4.295 -1.408 4.344 1.00 94.31 105 GLY A CA 1
ATOM 841 C C . GLY A 1 105 ? 2.792 -1.123 4.360 1.00 94.31 105 GLY A C 1
ATOM 842 O O . GLY A 1 105 ? 2.094 -1.270 3.359 1.00 94.31 105 GLY A O 1
ATOM 843 N N . GLN A 1 106 ? 2.270 -0.731 5.521 1.00 94.06 106 GLN A N 1
ATOM 844 C CA . GLN A 1 106 ? 0.850 -0.398 5.661 1.00 94.06 106 GLN A CA 1
ATOM 845 C C . GLN A 1 106 ? 0.565 0.945 4.995 1.00 94.06 106 GLN A C 1
ATOM 847 O O . GLN A 1 106 ? 1.115 1.956 5.440 1.00 94.06 106 GLN A O 1
ATOM 852 N N . PHE A 1 107 ? -0.288 0.954 3.968 1.00 92.75 107 PHE A N 1
ATOM 853 C CA . PHE A 1 107 ? -0.509 2.133 3.114 1.00 92.75 107 PHE A CA 1
ATOM 854 C C . PHE A 1 107 ? 0.814 2.741 2.616 1.00 92.75 107 PHE A C 1
ATOM 856 O O . PHE A 1 107 ? 0.983 3.956 2.529 1.00 92.75 107 PHE A O 1
ATOM 863 N N . ASP A 1 108 ? 1.807 1.884 2.393 1.00 91.31 108 ASP A N 1
ATOM 864 C CA . ASP A 1 108 ? 3.141 2.276 1.977 1.00 91.31 108 ASP A CA 1
ATOM 865 C C . ASP A 1 108 ? 3.627 1.273 0.935 1.00 91.31 108 ASP A C 1
ATOM 867 O O . ASP A 1 108 ? 4.096 0.179 1.242 1.00 91.31 108 ASP A O 1
ATOM 871 N N . TRP A 1 109 ? 3.471 1.648 -0.323 1.00 89.88 109 TRP A N 1
ATOM 872 C CA . TRP A 1 109 ? 3.807 0.833 -1.482 1.00 89.88 109 TRP A CA 1
ATOM 873 C C . TRP A 1 109 ? 5.321 0.737 -1.742 1.00 89.88 109 TRP A C 1
ATOM 875 O O . TRP A 1 109 ? 5.736 -0.049 -2.590 1.00 89.88 109 TRP A O 1
ATOM 885 N N . ALA A 1 110 ? 6.154 1.512 -1.045 1.00 89.69 110 ALA A N 1
ATOM 886 C CA . ALA A 1 110 ? 7.610 1.480 -1.172 1.00 89.69 110 ALA A CA 1
ATOM 887 C C . ALA A 1 110 ? 8.261 1.727 0.194 1.00 89.69 110 ALA A C 1
ATOM 889 O O . ALA A 1 110 ? 9.024 2.670 0.396 1.00 89.69 110 ALA A O 1
ATOM 890 N N . LYS A 1 111 ? 7.944 0.884 1.179 1.00 92.75 111 LYS A N 1
ATOM 891 C CA . LYS A 1 111 ? 8.480 0.971 2.540 1.00 92.75 111 LYS A CA 1
ATOM 892 C C . LYS A 1 111 ? 9.996 0.837 2.565 1.00 92.75 111 LYS A C 1
ATOM 894 O O . LYS A 1 111 ? 10.649 1.604 3.272 1.00 92.75 111 LYS A O 1
ATOM 899 N N . LYS A 1 112 ? 10.542 -0.115 1.804 1.00 93.81 112 LYS A N 1
ATOM 900 C CA . LYS A 1 112 ? 11.987 -0.330 1.697 1.00 93.81 112 LYS A CA 1
ATOM 901 C C . LYS A 1 112 ? 12.443 -0.465 0.259 1.00 93.81 112 LYS A C 1
ATOM 903 O O . LYS A 1 112 ? 11.770 -1.093 -0.555 1.00 93.81 112 LYS A O 1
ATOM 908 N N . GLY A 1 113 ? 13.630 0.064 -0.003 1.00 93.88 113 GLY A N 1
ATOM 909 C CA . GLY A 1 113 ? 14.350 -0.134 -1.249 1.00 93.88 113 GLY A CA 1
ATOM 910 C C . GLY A 1 113 ? 15.496 -1.117 -1.073 1.00 93.88 113 GLY A C 1
ATOM 911 O O . GLY A 1 113 ? 16.234 -1.046 -0.089 1.00 93.88 113 GLY A O 1
ATOM 912 N N . TRP A 1 114 ? 15.655 -2.028 -2.028 1.00 95.75 114 TRP A N 1
ATOM 913 C CA . TRP A 1 114 ? 16.839 -2.874 -2.114 1.00 95.75 114 TRP A CA 1
ATOM 914 C C . TRP A 1 114 ? 18.071 -2.014 -2.409 1.00 95.75 114 TRP A C 1
ATOM 916 O O . TRP A 1 114 ? 18.000 -1.103 -3.240 1.00 95.75 114 TRP A O 1
ATOM 926 N N . SER A 1 115 ? 19.171 -2.308 -1.713 1.00 93.62 115 SER A N 1
ATOM 927 C CA . SER A 1 115 ? 20.455 -1.618 -1.859 1.00 93.62 115 SER A CA 1
ATOM 928 C C . SER A 1 115 ? 21.532 -2.537 -2.420 1.00 93.62 115 SER A C 1
ATOM 930 O O . SER A 1 115 ? 22.182 -2.175 -3.390 1.00 93.62 115 SER A O 1
ATOM 932 N N . GLU A 1 116 ? 21.748 -3.696 -1.792 1.00 92.75 116 GLU A N 1
ATOM 933 C CA . GLU A 1 116 ? 22.769 -4.658 -2.212 1.00 92.75 116 GLU A CA 1
ATOM 934 C C . GLU A 1 116 ? 22.523 -6.062 -1.633 1.00 92.75 116 GLU A C 1
ATOM 936 O O . GLU A 1 116 ? 21.698 -6.277 -0.735 1.00 92.75 116 GLU A O 1
ATOM 941 N N . GLY A 1 117 ? 23.294 -7.035 -2.120 1.00 90.44 117 GLY A N 1
ATOM 942 C CA . GLY A 1 117 ? 23.282 -8.409 -1.625 1.00 90.44 117 GLY A CA 1
ATOM 943 C C . GLY A 1 117 ? 22.057 -9.216 -2.066 1.00 90.44 117 GLY A C 1
ATOM 944 O O . GLY A 1 117 ? 21.186 -8.743 -2.791 1.00 90.44 117 GLY A O 1
ATOM 945 N N . LYS A 1 118 ? 21.999 -10.487 -1.643 1.00 84.25 118 LYS A N 1
ATOM 946 C CA . LYS A 1 118 ? 20.967 -11.445 -2.081 1.00 84.25 118 LYS A CA 1
ATOM 947 C C . LYS A 1 118 ? 20.401 -12.273 -0.933 1.00 84.25 118 LYS A C 1
ATOM 949 O O . LYS A 1 118 ? 21.073 -12.553 0.068 1.00 84.25 118 LYS A O 1
ATOM 954 N N . GLY A 1 119 ? 19.162 -12.725 -1.116 1.00 79.25 119 GLY A N 1
ATOM 955 C CA . GLY A 1 119 ? 18.472 -13.627 -0.198 1.00 79.25 119 GLY A CA 1
ATOM 956 C C . GLY A 1 119 ? 18.346 -13.042 1.210 1.00 79.25 119 GLY A C 1
ATOM 957 O O . GLY A 1 119 ? 18.113 -11.851 1.394 1.00 79.25 119 GLY A O 1
ATOM 958 N N . ARG A 1 120 ? 18.538 -13.875 2.241 1.00 77.50 120 ARG A N 1
ATOM 959 C CA . ARG A 1 120 ? 18.381 -13.451 3.647 1.00 77.50 120 ARG A CA 1
ATOM 960 C C . ARG A 1 120 ? 19.346 -12.341 4.080 1.00 77.50 120 ARG A C 1
ATOM 962 O O . ARG A 1 120 ? 19.023 -11.627 5.023 1.00 77.50 120 ARG A O 1
ATOM 969 N N . ARG A 1 121 ? 20.493 -12.208 3.402 1.00 86.88 121 ARG A N 1
ATOM 970 C CA . ARG A 1 121 ? 21.536 -11.208 3.688 1.00 86.88 121 ARG A CA 1
ATOM 971 C C . ARG A 1 121 ? 21.398 -9.929 2.860 1.00 86.88 121 ARG A C 1
ATOM 973 O O . ARG A 1 121 ? 22.221 -9.041 3.026 1.00 86.88 121 ARG A O 1
ATOM 980 N N . ALA A 1 122 ? 20.400 -9.839 1.977 1.00 90.44 122 ALA A N 1
ATOM 981 C CA . ALA A 1 122 ? 20.154 -8.621 1.215 1.00 90.44 122 ALA A CA 1
ATOM 982 C C . ALA A 1 122 ? 19.865 -7.447 2.159 1.00 90.44 122 ALA A C 1
ATOM 984 O O . ALA A 1 122 ? 19.105 -7.597 3.130 1.00 90.44 122 ALA A O 1
ATOM 985 N N . ILE A 1 123 ? 20.448 -6.295 1.840 1.00 93.75 123 ILE A N 1
ATOM 986 C CA . ILE A 1 123 ? 20.299 -5.044 2.576 1.00 93.75 123 ILE A CA 1
ATOM 987 C C . ILE A 1 123 ? 19.173 -4.240 1.934 1.00 93.75 123 ILE A C 1
ATOM 989 O O . ILE A 1 123 ? 19.155 -4.010 0.724 1.00 93.75 123 ILE A O 1
ATOM 993 N N . TRP A 1 124 ? 18.213 -3.850 2.770 1.00 94.50 124 TRP A N 1
ATOM 994 C CA . TRP A 1 124 ? 17.036 -3.085 2.382 1.00 94.50 124 TRP A CA 1
ATOM 995 C C . TRP A 1 124 ? 16.916 -1.891 3.313 1.00 94.50 124 TRP A C 1
ATOM 997 O O . TRP A 1 124 ? 16.813 -2.073 4.529 1.00 94.50 124 TRP A O 1
ATOM 1007 N N . ASN A 1 125 ? 16.911 -0.695 2.740 1.00 94.31 125 ASN A N 1
ATOM 1008 C CA . ASN A 1 125 ? 16.873 0.551 3.490 1.00 94.31 125 ASN A CA 1
ATOM 1009 C C . ASN A 1 125 ? 15.432 1.047 3.581 1.00 94.31 125 ASN A C 1
ATOM 1011 O O . ASN A 1 125 ? 14.706 1.015 2.587 1.00 94.31 125 ASN A O 1
ATOM 1015 N N . ASP A 1 126 ? 15.018 1.487 4.768 1.00 91.56 126 ASP A N 1
ATOM 1016 C CA . ASP A 1 126 ? 13.736 2.164 4.947 1.00 91.56 126 ASP A CA 1
ATOM 1017 C C . ASP A 1 126 ? 13.726 3.474 4.147 1.00 91.56 126 ASP A C 1
ATOM 1019 O O . ASP A 1 126 ? 14.655 4.275 4.238 1.00 91.56 126 ASP A O 1
ATOM 1023 N N . LEU A 1 127 ? 12.676 3.677 3.353 1.00 87.00 127 LEU A N 1
ATOM 1024 C CA . LEU A 1 127 ? 12.487 4.884 2.555 1.00 87.00 127 LEU A CA 1
ATOM 1025 C C . LEU A 1 127 ? 11.554 5.833 3.302 1.00 87.00 127 LEU A C 1
ATOM 1027 O O . LEU A 1 127 ? 10.437 5.447 3.678 1.00 87.00 127 LEU A O 1
ATOM 1031 N N . ALA A 1 128 ? 11.991 7.078 3.496 1.00 81.19 128 ALA A N 1
ATOM 1032 C CA . ALA A 1 128 ? 11.123 8.133 4.001 1.00 81.19 128 ALA A CA 1
ATOM 1033 C C . ALA A 1 128 ? 9.917 8.306 3.068 1.00 81.19 128 ALA A C 1
ATOM 1035 O O . ALA A 1 128 ? 10.013 8.091 1.860 1.00 81.19 128 ALA A O 1
ATOM 1036 N N . PHE A 1 129 ? 8.762 8.698 3.612 1.00 77.94 129 PHE A N 1
ATOM 1037 C CA . PHE A 1 129 ? 7.567 8.900 2.781 1.00 77.94 129 PHE A CA 1
ATOM 1038 C C . PHE A 1 129 ? 7.704 10.053 1.781 1.00 77.94 129 PHE A C 1
ATOM 1040 O O . PHE A 1 129 ? 6.994 10.099 0.785 1.00 77.94 129 PHE A O 1
ATOM 1047 N N . THR A 1 130 ? 8.669 10.931 2.020 1.00 73.19 130 THR A N 1
ATOM 1048 C CA . THR A 1 130 ? 9.055 12.043 1.155 1.00 73.19 130 THR A CA 1
ATOM 1049 C C . THR A 1 130 ? 9.950 11.638 -0.014 1.00 73.19 130 THR A C 1
ATOM 1051 O O . THR A 1 130 ? 10.113 12.411 -0.949 1.00 73.19 130 THR A O 1
ATOM 1054 N N . GLU A 1 131 ? 10.528 10.438 0.023 1.00 74.69 131 GLU A N 1
ATOM 1055 C CA . GLU A 1 131 ? 11.524 9.966 -0.941 1.00 74.69 131 GLU A CA 1
ATOM 1056 C C . GLU A 1 131 ? 11.104 8.604 -1.523 1.00 74.69 131 GLU A C 1
ATOM 1058 O O . GLU A 1 131 ? 11.934 7.719 -1.746 1.00 74.69 131 GLU A O 1
ATOM 1063 N N . LYS A 1 132 ? 9.792 8.381 -1.720 1.00 79.94 132 LYS A N 1
ATOM 1064 C CA . LYS A 1 132 ? 9.299 7.081 -2.191 1.00 79.94 132 LYS A CA 1
ATOM 1065 C C . LYS A 1 132 ? 9.636 6.855 -3.655 1.00 79.94 132 LYS A C 1
ATOM 1067 O O . LYS A 1 132 ? 9.213 7.589 -4.545 1.00 79.94 132 LYS A O 1
ATOM 1072 N N . GLN A 1 133 ? 10.319 5.746 -3.885 1.00 82.50 133 GLN A N 1
ATOM 1073 C CA . GLN A 1 133 ? 10.699 5.251 -5.193 1.00 82.50 133 GLN A CA 1
ATOM 1074 C C . GLN A 1 133 ? 10.734 3.729 -5.134 1.00 82.50 133 GLN A C 1
ATOM 1076 O O . GLN A 1 133 ? 11.173 3.142 -4.140 1.00 82.50 133 GLN A O 1
ATOM 1081 N N . ILE A 1 134 ? 10.283 3.073 -6.200 1.00 86.88 134 ILE A N 1
ATOM 1082 C CA . ILE A 1 134 ? 10.377 1.623 -6.276 1.00 86.88 134 ILE A CA 1
ATOM 1083 C C . ILE A 1 134 ? 11.832 1.216 -6.533 1.00 86.88 134 ILE A C 1
ATOM 1085 O O . ILE A 1 134 ? 12.462 1.648 -7.494 1.00 86.88 134 ILE A O 1
ATOM 1089 N N . SER A 1 135 ? 12.392 0.406 -5.639 1.00 91.25 135 SER A N 1
ATOM 1090 C CA . SER A 1 135 ? 13.796 -0.012 -5.703 1.00 91.25 135 SER A CA 1
ATOM 1091 C C . SER A 1 135 ? 13.869 -1.524 -5.496 1.00 91.25 135 SER A C 1
ATOM 1093 O O . SER A 1 135 ? 14.051 -1.975 -4.362 1.00 91.25 135 SER A O 1
ATOM 1095 N N . PRO A 1 136 ? 13.641 -2.316 -6.559 1.00 94.56 136 PRO A N 1
ATOM 1096 C CA . PRO A 1 136 ? 13.575 -3.771 -6.475 1.00 94.56 136 PRO A CA 1
ATOM 1097 C C . PRO A 1 136 ? 14.973 -4.406 -6.513 1.00 94.56 136 PRO A C 1
ATOM 1099 O O . PRO A 1 136 ? 15.944 -3.780 -6.949 1.00 94.56 136 PRO A O 1
ATOM 1102 N N . GLN A 1 137 ? 15.062 -5.677 -6.117 1.00 95.50 137 GLN A N 1
ATOM 1103 C CA . GLN A 1 137 ? 16.243 -6.512 -6.363 1.00 95.50 137 GLN A CA 1
ATOM 1104 C C . GLN A 1 137 ? 16.205 -7.150 -7.764 1.00 95.50 137 GLN A C 1
ATOM 1106 O O . GLN A 1 137 ? 17.245 -7.348 -8.402 1.00 95.50 137 GLN A O 1
ATOM 1111 N N . TYR A 1 138 ? 15.003 -7.482 -8.237 1.00 96.75 138 TYR A N 1
ATOM 1112 C CA . TYR A 1 138 ? 14.765 -8.192 -9.488 1.00 96.75 138 TYR A CA 1
ATOM 1113 C C . TYR A 1 138 ? 13.823 -7.414 -10.401 1.00 96.75 138 TYR A C 1
ATOM 1115 O O . TYR A 1 138 ? 12.953 -6.672 -9.951 1.00 96.75 138 TYR A O 1
ATOM 1123 N N . LEU A 1 139 ? 13.988 -7.621 -11.698 1.00 97.69 139 LEU A N 1
ATOM 1124 C CA . LEU A 1 139 ? 13.195 -7.028 -12.760 1.00 97.69 139 LEU A CA 1
ATOM 1125 C C . LEU A 1 139 ? 12.577 -8.125 -13.626 1.00 97.69 139 LEU A C 1
ATOM 1127 O O . LEU A 1 139 ? 13.116 -9.227 -13.708 1.00 97.69 139 LEU A O 1
ATOM 1131 N N . MET A 1 140 ? 11.477 -7.814 -14.298 1.0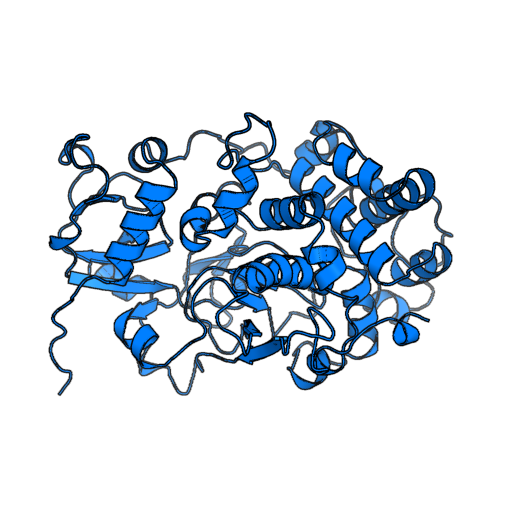0 97.00 140 MET A N 1
ATOM 1132 C CA . MET A 1 140 ? 10.807 -8.701 -15.250 1.00 97.00 140 MET A CA 1
ATOM 1133 C C . MET A 1 140 ? 10.530 -7.947 -16.544 1.00 97.00 140 MET A C 1
ATOM 1135 O O . MET A 1 140 ? 10.057 -6.815 -16.518 1.00 97.00 140 MET A O 1
ATOM 1139 N N . ARG A 1 141 ? 10.778 -8.574 -17.692 1.00 96.00 141 ARG A N 1
ATOM 1140 C CA . ARG A 1 141 ? 10.475 -7.978 -18.997 1.00 96.00 141 ARG A CA 1
ATOM 1141 C C . ARG A 1 141 ? 8.976 -7.692 -19.130 1.00 96.00 141 ARG A C 1
ATOM 1143 O O . ARG A 1 141 ? 8.151 -8.560 -18.845 1.00 96.00 141 ARG A O 1
ATOM 1150 N N . LEU A 1 142 ? 8.617 -6.504 -19.621 1.00 93.62 142 LEU A N 1
ATOM 1151 C CA . LEU A 1 142 ? 7.219 -6.097 -19.804 1.00 93.62 142 LEU A CA 1
ATOM 1152 C C . LEU A 1 142 ? 6.426 -7.085 -20.681 1.00 93.62 142 LEU A C 1
ATOM 1154 O O . LEU A 1 142 ? 5.281 -7.396 -20.357 1.00 93.62 142 LEU A O 1
ATOM 1158 N N . SER A 1 143 ? 7.018 -7.619 -21.755 1.00 91.56 143 SER A N 1
ATOM 1159 C CA . SER A 1 143 ? 6.346 -8.617 -22.602 1.00 91.56 143 SER A CA 1
ATOM 1160 C C . SER A 1 143 ? 6.048 -9.919 -21.870 1.00 91.56 143 SER A C 1
ATOM 1162 O O . SER A 1 143 ? 4.971 -10.475 -22.059 1.00 91.56 143 SER A O 1
ATOM 1164 N N . ASP A 1 144 ? 6.967 -10.387 -21.025 1.00 93.94 144 ASP A N 1
ATOM 1165 C CA . ASP A 1 144 ? 6.788 -11.629 -20.269 1.00 93.94 144 ASP A CA 1
ATOM 1166 C C . ASP A 1 144 ? 5.683 -11.435 -19.225 1.00 93.94 144 ASP A C 1
ATOM 1168 O O . ASP A 1 144 ? 4.789 -12.269 -19.099 1.00 93.94 144 ASP A O 1
ATOM 1172 N N . TYR A 1 145 ? 5.668 -10.271 -18.563 1.00 92.94 145 TYR A N 1
ATOM 1173 C CA . TYR A 1 145 ? 4.574 -9.869 -17.682 1.00 92.94 145 TYR A CA 1
ATOM 1174 C C . TYR A 1 145 ? 3.225 -9.857 -18.416 1.00 92.94 145 TYR A C 1
ATOM 1176 O O . TYR A 1 145 ? 2.253 -10.420 -17.926 1.00 92.94 145 TYR A O 1
ATOM 1184 N N . LEU A 1 146 ? 3.149 -9.260 -19.611 1.00 89.25 146 LEU A N 1
ATOM 1185 C CA . LEU A 1 146 ? 1.919 -9.199 -20.413 1.00 89.25 146 LEU A CA 1
ATOM 1186 C C . LEU A 1 146 ? 1.425 -10.585 -20.863 1.00 89.25 146 LEU A C 1
ATOM 1188 O O . LEU A 1 146 ? 0.220 -10.833 -20.853 1.00 89.25 146 LEU A O 1
ATOM 1192 N N . GLN A 1 147 ? 2.330 -11.491 -21.240 1.00 90.69 147 GLN A N 1
ATOM 1193 C CA . GLN A 1 147 ? 1.982 -12.829 -21.733 1.00 90.69 147 GLN A CA 1
ATOM 1194 C C . GLN A 1 147 ? 1.424 -13.755 -20.643 1.00 90.69 147 GLN A C 1
ATOM 1196 O O . GLN A 1 147 ? 0.618 -14.632 -20.945 1.00 90.69 147 GLN A O 1
ATOM 1201 N N . MET A 1 148 ? 1.809 -13.546 -19.382 1.00 87.88 148 MET A N 1
ATOM 1202 C CA . MET A 1 148 ? 1.447 -14.422 -18.258 1.00 87.88 148 MET A CA 1
ATOM 1203 C C . MET A 1 148 ? 0.058 -14.129 -17.654 1.00 87.88 148 MET A C 1
ATOM 1205 O O . MET A 1 148 ? -0.307 -14.732 -16.650 1.00 87.88 148 MET A O 1
ATOM 1209 N N . GLN A 1 149 ? -0.723 -13.221 -18.256 1.00 83.25 149 GLN A N 1
ATOM 1210 C CA . GLN A 1 149 ? -2.076 -12.825 -17.818 1.00 83.25 149 GLN A CA 1
ATOM 1211 C C . GLN A 1 149 ? -2.205 -12.502 -16.305 1.00 83.25 149 GLN A C 1
ATOM 1213 O O . GLN A 1 149 ? -3.068 -13.055 -15.616 1.00 83.25 149 GLN A O 1
ATOM 1218 N N . PRO A 1 150 ? -1.355 -11.608 -15.767 1.00 86.25 150 PRO A N 1
ATOM 1219 C CA . PRO A 1 150 ? -1.372 -11.205 -14.361 1.00 86.25 150 PRO A CA 1
ATOM 1220 C C . PRO A 1 150 ? -2.582 -10.315 -14.043 1.00 86.25 150 PRO A C 1
ATOM 1222 O O . PRO A 1 150 ? -3.311 -9.883 -14.941 1.00 86.25 150 PRO A O 1
ATOM 1225 N N . VAL A 1 151 ? -2.770 -9.982 -12.761 1.00 86.25 151 VAL A N 1
ATOM 1226 C CA . VAL A 1 151 ? -3.745 -8.956 -12.369 1.00 86.25 151 VAL A CA 1
ATOM 1227 C C . VAL A 1 151 ? -3.226 -7.603 -12.841 1.00 86.25 151 VAL A C 1
ATOM 1229 O O . VAL A 1 151 ? -2.126 -7.188 -12.468 1.00 86.25 151 VAL A O 1
ATOM 1232 N N . ARG A 1 152 ? -4.017 -6.927 -13.676 1.00 85.12 152 ARG A N 1
ATOM 1233 C CA . ARG A 1 152 ? -3.658 -5.645 -14.290 1.00 85.12 152 ARG A CA 1
ATOM 1234 C C . ARG A 1 152 ? -4.235 -4.470 -13.517 1.00 85.12 152 ARG A C 1
ATOM 1236 O O . ARG A 1 152 ? -5.272 -4.591 -12.877 1.00 85.12 152 ARG A O 1
ATOM 1243 N N . GLY A 1 153 ? -3.586 -3.318 -13.656 1.00 79.94 153 GLY A N 1
ATOM 1244 C CA . GLY A 1 153 ? -4.004 -2.082 -13.000 1.00 79.94 153 GLY A CA 1
ATOM 1245 C C . GLY A 1 153 ? -3.698 -2.059 -11.502 1.00 79.94 153 GLY A C 1
ATOM 1246 O O . GLY A 1 153 ? -2.849 -2.802 -11.005 1.00 79.94 153 GLY A O 1
ATOM 1247 N N . SER A 1 154 ? -4.367 -1.150 -10.793 1.00 81.69 154 SER A N 1
ATOM 1248 C CA . SER A 1 154 ? -4.193 -0.990 -9.352 1.00 81.69 154 SER A CA 1
ATOM 1249 C C . SER A 1 154 ? -4.757 -2.187 -8.596 1.00 81.69 154 SER A C 1
ATOM 1251 O O . SER A 1 154 ? -5.899 -2.583 -8.810 1.00 81.69 154 SER A O 1
ATOM 1253 N N . LYS A 1 155 ? -3.962 -2.735 -7.679 1.00 88.44 155 LYS A N 1
ATOM 1254 C CA . LYS A 1 155 ? -4.307 -3.935 -6.907 1.00 88.44 155 LYS A CA 1
ATOM 1255 C C . LYS A 1 155 ? -3.873 -3.804 -5.453 1.00 88.44 155 LYS A C 1
ATOM 1257 O O . LYS A 1 155 ? -2.963 -3.034 -5.142 1.00 88.44 155 LYS A O 1
ATOM 1262 N N . LEU A 1 156 ? -4.514 -4.544 -4.550 1.00 93.25 156 LEU A N 1
ATOM 1263 C CA . LEU A 1 156 ? -4.136 -4.571 -3.139 1.00 93.25 156 LEU A CA 1
ATOM 1264 C C . LEU A 1 156 ? -3.131 -5.698 -2.918 1.00 93.25 156 LEU A C 1
ATOM 1266 O O . LEU A 1 156 ? -3.489 -6.873 -2.915 1.00 93.25 156 LEU A O 1
ATOM 1270 N N . ALA A 1 157 ? -1.873 -5.336 -2.716 1.00 95.38 157 ALA A N 1
ATOM 1271 C CA . ALA A 1 157 ? -0.813 -6.273 -2.376 1.00 95.38 157 ALA A CA 1
ATOM 1272 C C . ALA A 1 157 ? -0.693 -6.414 -0.855 1.00 95.38 157 ALA A C 1
ATOM 1274 O O . ALA A 1 157 ? -0.892 -5.443 -0.120 1.00 95.38 157 ALA A O 1
ATOM 1275 N N . TYR A 1 158 ? -0.332 -7.603 -0.367 1.00 96.69 158 TYR A N 1
ATOM 1276 C CA . TYR A 1 158 ? -0.080 -7.811 1.060 1.00 96.69 158 TYR A CA 1
ATOM 1277 C C . TYR A 1 158 ? 1.136 -8.698 1.335 1.00 96.69 158 TYR A C 1
ATOM 1279 O O . TYR A 1 158 ? 1.506 -9.559 0.541 1.00 96.69 158 TYR A O 1
ATOM 1287 N N . LEU A 1 159 ? 1.755 -8.504 2.501 1.00 95.88 159 LEU A N 1
ATOM 1288 C CA . LEU A 1 159 ? 2.876 -9.319 2.960 1.00 95.88 159 LEU A CA 1
ATOM 1289 C C . LEU A 1 159 ? 2.377 -10.685 3.454 1.00 95.88 159 LEU A C 1
ATOM 1291 O O . LEU A 1 159 ? 1.851 -10.784 4.563 1.00 95.88 159 LEU A O 1
ATOM 1295 N N . ALA A 1 160 ? 2.565 -11.750 2.669 1.00 93.81 160 ALA A N 1
ATOM 1296 C CA . ALA A 1 160 ? 2.149 -13.091 3.093 1.00 93.81 160 ALA A CA 1
ATOM 1297 C C . ALA A 1 160 ? 3.052 -13.681 4.180 1.00 93.81 160 ALA A C 1
ATOM 1299 O O . ALA A 1 160 ? 2.571 -14.384 5.061 1.00 93.81 160 ALA A O 1
ATOM 1300 N N . VAL A 1 161 ? 4.357 -13.405 4.139 1.00 89.69 161 VAL A N 1
ATOM 1301 C CA . VAL A 1 161 ? 5.319 -13.953 5.106 1.00 89.69 161 VAL A CA 1
ATOM 1302 C C . VAL A 1 161 ? 5.890 -12.824 5.954 1.00 89.69 161 VAL A C 1
ATOM 1304 O O . VAL A 1 161 ? 6.798 -12.108 5.536 1.00 89.69 161 VAL A O 1
ATOM 1307 N N . GLY A 1 162 ? 5.344 -12.668 7.159 1.00 85.38 162 GLY A N 1
ATOM 1308 C CA . GLY A 1 162 ? 5.788 -11.674 8.132 1.00 85.38 162 GLY A CA 1
ATOM 1309 C C . GLY A 1 162 ? 6.993 -12.122 8.966 1.00 85.38 162 GLY A C 1
ATOM 1310 O O . GLY A 1 162 ? 7.378 -13.292 8.986 1.00 85.38 162 GLY A O 1
ATOM 1311 N N . ALA A 1 163 ? 7.568 -11.183 9.717 1.00 84.94 163 ALA A N 1
ATOM 1312 C CA . ALA A 1 163 ? 8.514 -11.483 10.789 1.00 84.94 163 ALA A CA 1
ATOM 1313 C C . ALA A 1 163 ? 7.792 -11.471 12.145 1.00 84.94 163 ALA A C 1
ATOM 1315 O O . ALA A 1 163 ? 6.892 -10.662 12.358 1.00 84.94 163 ALA A O 1
ATOM 1316 N N . ALA A 1 164 ? 8.224 -12.305 13.098 1.00 80.31 164 ALA A N 1
ATOM 1317 C CA . ALA A 1 164 ? 7.662 -12.323 14.461 1.00 80.31 164 ALA A CA 1
ATOM 1318 C C . ALA A 1 164 ? 7.825 -10.973 15.197 1.00 80.31 164 ALA A C 1
ATOM 1320 O O . ALA A 1 164 ? 7.090 -10.640 16.132 1.00 80.31 164 ALA A O 1
ATOM 1321 N N . THR A 1 165 ? 8.805 -10.178 14.768 1.00 81.81 165 THR A N 1
ATOM 1322 C CA . THR A 1 165 ? 9.093 -8.845 15.297 1.00 81.81 165 THR A CA 1
ATOM 1323 C C . THR A 1 165 ? 8.128 -7.775 14.793 1.00 81.81 165 THR A C 1
ATOM 1325 O O . THR A 1 165 ? 8.082 -6.705 15.396 1.00 81.81 165 THR A O 1
ATOM 1328 N N . ASN A 1 166 ? 7.335 -8.048 13.750 1.00 87.94 166 ASN A N 1
ATOM 1329 C CA . ASN A 1 166 ? 6.377 -7.083 13.220 1.00 87.94 166 ASN A CA 1
ATOM 1330 C C . ASN A 1 166 ? 5.366 -6.682 14.303 1.00 87.94 166 ASN A C 1
ATOM 1332 O O . ASN A 1 166 ? 4.789 -7.525 14.995 1.00 87.94 166 ASN A O 1
ATOM 1336 N N . SER A 1 167 ? 5.125 -5.377 14.433 1.00 91.25 167 SER A N 1
ATOM 1337 C CA . SER A 1 167 ? 4.108 -4.837 15.342 1.00 91.25 167 SER A CA 1
ATOM 1338 C C . SER A 1 167 ? 2.685 -5.092 14.837 1.00 91.25 167 SER A C 1
ATOM 1340 O O . SER A 1 167 ? 1.746 -5.061 15.632 1.00 91.25 167 SER A O 1
ATOM 1342 N N . ARG A 1 168 ? 2.523 -5.405 13.543 1.00 92.50 168 ARG A N 1
ATOM 1343 C CA . ARG A 1 168 ? 1.256 -5.654 12.837 1.00 92.50 168 ARG A CA 1
ATOM 1344 C C . ARG A 1 168 ? 1.249 -7.016 12.146 1.00 92.50 168 ARG A C 1
ATOM 1346 O O . ARG A 1 168 ? 2.301 -7.478 11.709 1.00 92.50 168 ARG A O 1
ATOM 1353 N N . THR A 1 169 ? 0.081 -7.654 12.069 1.00 91.50 169 THR A N 1
ATOM 1354 C CA . THR A 1 169 ? -0.082 -8.985 11.463 1.00 91.50 169 THR A CA 1
ATOM 1355 C C . THR A 1 169 ? -0.426 -8.888 9.981 1.00 91.50 169 THR A C 1
ATOM 1357 O 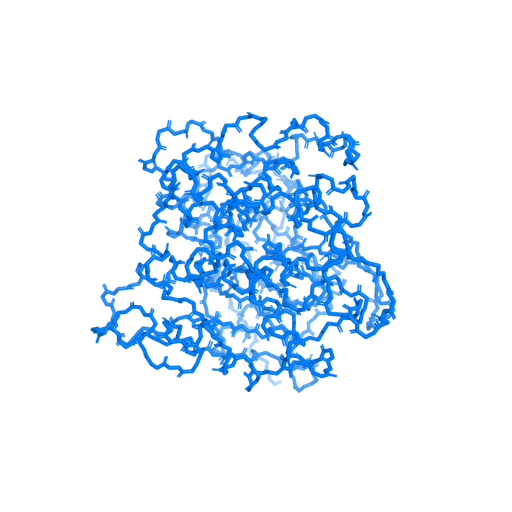O . THR A 1 169 ? 0.220 -9.550 9.173 1.00 91.50 169 THR A O 1
ATOM 1360 N N . PHE A 1 170 ? -1.391 -8.048 9.612 1.00 94.69 170 PHE A N 1
ATOM 1361 C CA . PHE A 1 170 ? -1.700 -7.731 8.222 1.00 94.69 170 PHE A CA 1
ATOM 1362 C C . PHE A 1 170 ? -1.001 -6.436 7.800 1.00 94.69 170 PHE A C 1
ATOM 1364 O O . PHE A 1 170 ? -1.138 -5.398 8.449 1.00 94.69 170 PHE A O 1
ATOM 1371 N N . ILE A 1 171 ? -0.229 -6.503 6.716 1.00 96.12 171 ILE A N 1
ATOM 1372 C CA . ILE A 1 171 ? 0.493 -5.367 6.135 1.00 96.12 171 ILE A CA 1
ATOM 1373 C C . ILE A 1 171 ? 0.168 -5.350 4.649 1.00 96.12 171 ILE A C 1
ATOM 1375 O O . ILE A 1 171 ? 0.481 -6.312 3.947 1.00 96.12 171 ILE A O 1
ATOM 1379 N N . SER A 1 172 ? -0.462 -4.274 4.182 1.00 96.06 172 SER A N 1
ATOM 1380 C CA . SER A 1 172 ? -0.874 -4.152 2.785 1.00 96.06 172 SER A CA 1
ATOM 1381 C C . SER A 1 172 ? -0.870 -2.716 2.289 1.00 96.06 172 SER A C 1
ATOM 1383 O O . SER A 1 172 ? -1.006 -1.768 3.066 1.00 96.06 172 SER A O 1
ATOM 1385 N N . SER A 1 173 ? -0.771 -2.570 0.977 1.00 93.94 173 SER A N 1
ATOM 1386 C CA . SER A 1 173 ? -0.886 -1.297 0.280 1.00 93.94 173 SER A CA 1
ATOM 1387 C C . SER A 1 173 ? -1.530 -1.524 -1.074 1.00 93.94 173 SER A C 1
ATOM 1389 O O . SER A 1 173 ? -1.309 -2.557 -1.710 1.00 93.94 173 SER A O 1
ATOM 1391 N N . VAL A 1 174 ? -2.294 -0.536 -1.533 1.00 91.06 174 VAL A N 1
ATOM 1392 C CA . VAL A 1 174 ? -2.625 -0.461 -2.954 1.00 91.06 174 VAL A CA 1
ATOM 1393 C C . VAL A 1 174 ? -1.325 -0.154 -3.705 1.00 91.06 174 VAL A C 1
ATOM 1395 O O . VAL A 1 174 ? -0.551 0.706 -3.273 1.00 91.06 174 VAL A O 1
ATOM 1398 N N . ILE A 1 175 ? -1.056 -0.901 -4.771 1.00 88.56 175 ILE A N 1
ATOM 1399 C CA . ILE A 1 175 ? 0.129 -0.769 -5.625 1.00 88.56 175 ILE A CA 1
ATOM 1400 C C . ILE A 1 175 ? -0.285 -0.582 -7.089 1.00 88.56 175 ILE A C 1
ATOM 1402 O O . ILE A 1 175 ? -1.446 -0.804 -7.444 1.00 88.56 175 ILE A O 1
ATOM 1406 N N . GLY A 1 176 ? 0.669 -0.173 -7.929 1.00 84.12 176 GLY A N 1
ATOM 1407 C CA . GLY A 1 176 ? 0.488 -0.068 -9.376 1.00 84.12 176 GLY A CA 1
ATOM 1408 C C . GLY A 1 176 ? 0.531 -1.416 -10.105 1.00 84.12 176 GLY A C 1
ATOM 1409 O O . GLY A 1 176 ? 0.586 -2.489 -9.498 1.00 84.12 176 GLY A O 1
ATOM 1410 N N . ASP A 1 177 ? 0.547 -1.342 -11.436 1.00 86.69 177 ASP A N 1
ATOM 1411 C CA . ASP A 1 177 ? 0.561 -2.501 -12.335 1.00 86.69 177 ASP A CA 1
ATOM 1412 C C . ASP A 1 177 ? 1.974 -3.105 -12.459 1.00 86.69 177 ASP A C 1
ATOM 1414 O O . ASP A 1 177 ? 2.665 -2.969 -13.481 1.00 86.69 177 ASP A O 1
ATOM 1418 N N . TRP A 1 178 ? 2.415 -3.734 -11.367 1.00 91.06 178 TRP A N 1
ATOM 1419 C CA . TRP A 1 178 ? 3.716 -4.387 -11.238 1.00 91.06 178 TRP A CA 1
ATOM 1420 C C . TRP A 1 178 ? 3.586 -5.898 -11.005 1.00 91.06 178 TRP A C 1
ATOM 1422 O O . TRP A 1 178 ? 2.663 -6.333 -10.307 1.00 91.06 178 TRP A O 1
ATOM 1432 N N . PRO A 1 179 ? 4.519 -6.706 -11.543 1.00 95.56 179 PRO A N 1
ATOM 1433 C CA . PRO A 1 179 ? 4.572 -8.135 -11.264 1.00 95.56 179 PRO A CA 1
ATOM 1434 C C . PRO A 1 179 ? 4.891 -8.390 -9.795 1.00 95.56 179 PRO A C 1
ATOM 1436 O O . PRO A 1 179 ? 5.865 -7.854 -9.273 1.00 95.56 179 PRO A O 1
ATOM 1439 N N . CYS A 1 180 ? 4.107 -9.236 -9.133 1.00 96.69 180 CYS A N 1
ATOM 1440 C CA . CYS A 1 180 ? 4.297 -9.567 -7.724 1.00 96.69 180 CYS A CA 1
ATOM 1441 C C . CYS A 1 180 ? 4.865 -10.977 -7.531 1.00 96.69 180 CYS A C 1
ATOM 1443 O O . CYS A 1 180 ? 4.323 -11.971 -8.024 1.00 96.69 180 CYS A O 1
ATOM 1445 N N . ALA A 1 181 ? 5.943 -11.079 -6.755 1.00 95.81 181 ALA A N 1
ATOM 1446 C CA . ALA A 1 181 ? 6.490 -12.365 -6.341 1.00 95.81 181 ALA A CA 1
ATOM 1447 C C . ALA A 1 181 ? 5.507 -13.119 -5.425 1.00 95.81 181 ALA A C 1
ATOM 1449 O O . ALA A 1 181 ? 4.680 -12.525 -4.738 1.00 95.81 181 ALA A O 1
ATOM 1450 N N . ASN A 1 182 ? 5.655 -14.438 -5.304 1.00 93.06 182 ASN A N 1
ATOM 1451 C CA . ASN A 1 182 ? 4.775 -15.313 -4.519 1.00 93.06 182 ASN A CA 1
ATOM 1452 C C . ASN A 1 182 ? 4.683 -14.969 -3.020 1.00 93.06 182 ASN A C 1
ATOM 1454 O O . ASN A 1 182 ? 3.753 -15.420 -2.349 1.00 93.06 182 ASN A O 1
ATOM 1458 N N . SER A 1 183 ? 5.632 -14.188 -2.493 1.00 91.62 183 SER A N 1
ATOM 1459 C CA . SER A 1 183 ? 5.602 -13.652 -1.122 1.00 91.62 183 SER A CA 1
ATOM 1460 C C . SER A 1 183 ? 4.692 -12.426 -0.947 1.00 91.62 183 SER A C 1
ATOM 1462 O O . SER A 1 183 ? 4.434 -12.023 0.191 1.00 91.62 183 SER A O 1
ATOM 1464 N N . VAL A 1 184 ? 4.188 -11.874 -2.054 1.00 95.94 184 VAL A N 1
ATOM 1465 C CA . VAL A 1 184 ? 3.268 -10.736 -2.123 1.00 95.94 184 VAL A CA 1
ATOM 1466 C C . VAL A 1 184 ? 2.044 -11.109 -2.958 1.00 95.94 184 VAL A C 1
ATOM 1468 O O . VAL A 1 184 ? 1.959 -10.777 -4.138 1.00 95.94 184 VAL A O 1
ATOM 1471 N N . PRO A 1 185 ? 1.082 -11.845 -2.391 1.00 96.06 185 PRO A N 1
ATOM 1472 C CA . PRO A 1 185 ? -0.161 -12.099 -3.089 1.00 96.06 185 PRO A CA 1
ATOM 1473 C C . PRO A 1 185 ? -0.966 -10.808 -3.245 1.00 96.06 185 PRO A C 1
ATOM 1475 O O . PRO A 1 185 ? -0.820 -9.858 -2.467 1.00 96.06 185 PRO A O 1
ATOM 1478 N N . VAL A 1 186 ? -1.838 -10.804 -4.246 1.00 95.12 186 VAL A N 1
ATOM 1479 C CA . VAL A 1 186 ? -2.655 -9.645 -4.607 1.00 95.12 186 VAL A CA 1
ATOM 1480 C C . VAL A 1 186 ? -4.139 -9.976 -4.515 1.00 95.12 186 VAL A C 1
ATOM 1482 O O . VAL A 1 186 ? -4.557 -11.115 -4.753 1.00 95.12 186 VAL A O 1
ATOM 1485 N N . LEU A 1 187 ? -4.915 -8.959 -4.150 1.00 92.50 187 LEU A N 1
ATOM 1486 C CA . LEU A 1 187 ? -6.369 -8.953 -4.131 1.00 92.50 187 LEU A CA 1
ATOM 1487 C C . LEU A 1 187 ? -6.891 -7.904 -5.119 1.00 92.50 187 LEU A C 1
ATOM 1489 O O . LEU A 1 187 ? -6.352 -6.796 -5.197 1.00 92.50 187 LEU A O 1
ATOM 1493 N N . ASP A 1 188 ? -7.948 -8.265 -5.838 1.00 85.81 188 ASP A N 1
ATOM 1494 C CA . ASP A 1 188 ? -8.649 -7.441 -6.832 1.00 85.81 188 ASP A CA 1
ATOM 1495 C C . ASP A 1 188 ? -10.170 -7.659 -6.705 1.00 85.81 188 ASP A C 1
ATOM 1497 O O . ASP A 1 188 ? -10.609 -8.679 -6.171 1.00 85.81 188 ASP A O 1
ATOM 1501 N N . PHE A 1 189 ? -10.975 -6.708 -7.172 1.00 80.31 189 PHE A N 1
ATOM 1502 C CA . PHE A 1 189 ? -12.417 -6.832 -7.334 1.00 80.31 189 PHE A CA 1
ATOM 1503 C C . PHE A 1 189 ? -12.765 -7.252 -8.760 1.00 80.31 189 PHE A C 1
ATOM 1505 O O . PHE A 1 189 ? -12.716 -6.461 -9.702 1.00 80.31 189 PHE A O 1
ATOM 1512 N N . VAL A 1 190 ? -13.230 -8.491 -8.905 1.00 72.94 190 VAL A N 1
ATOM 1513 C CA . VAL A 1 190 ? -13.781 -8.973 -10.173 1.00 72.94 190 VAL A CA 1
ATOM 1514 C C . VAL A 1 190 ? -15.259 -8.608 -10.223 1.00 72.94 190 VAL A C 1
ATOM 1516 O O . VAL A 1 190 ? -16.040 -9.044 -9.375 1.00 72.94 190 VAL A O 1
ATOM 1519 N N . VAL A 1 191 ? -15.638 -7.804 -11.218 1.00 67.62 191 VAL A N 1
ATOM 1520 C CA . VAL A 1 191 ? -17.023 -7.386 -11.470 1.00 67.62 191 VAL A CA 1
ATOM 1521 C C . VAL A 1 191 ? -17.525 -8.088 -12.730 1.00 67.62 191 VAL A C 1
ATOM 1523 O O . VAL A 1 191 ? -16.962 -7.909 -13.806 1.00 67.62 191 VAL A O 1
ATOM 1526 N N . GLU A 1 192 ? -18.599 -8.871 -12.618 1.00 61.66 192 GLU A N 1
ATOM 1527 C CA . GLU A 1 192 ? -19.142 -9.653 -13.745 1.00 61.66 192 GLU A CA 1
ATOM 1528 C C . GLU A 1 192 ? -19.825 -8.801 -14.839 1.00 61.66 192 GLU A C 1
ATOM 1530 O O . GLU A 1 192 ? -20.076 -9.298 -15.935 1.00 61.66 192 GLU A O 1
ATOM 1535 N N . SER A 1 193 ? -20.098 -7.512 -14.588 1.00 56.25 193 SER A N 1
ATOM 1536 C CA . SER A 1 193 ? -20.695 -6.595 -15.572 1.00 56.25 193 SER A CA 1
ATOM 1537 C C . SER A 1 193 ? -19.763 -5.430 -15.923 1.00 56.25 193 SER A C 1
ATOM 1539 O O . SER A 1 193 ? -19.220 -4.759 -15.045 1.00 56.25 193 SER A O 1
ATOM 1541 N N . SER A 1 194 ? -19.648 -5.134 -17.217 1.00 47.78 194 SER A N 1
ATOM 1542 C CA . SER A 1 194 ? -18.806 -4.071 -17.783 1.00 47.78 194 SER A CA 1
ATOM 1543 C C . SER A 1 194 ? -19.237 -2.640 -17.423 1.00 47.78 194 SER A C 1
ATOM 1545 O O . SER A 1 194 ? -18.518 -1.693 -17.729 1.00 47.78 194 SER A O 1
ATOM 1547 N N . GLN A 1 195 ? -20.391 -2.448 -16.771 1.00 46.25 195 GLN A N 1
ATOM 1548 C CA . GLN A 1 195 ? -20.992 -1.125 -16.550 1.00 46.25 195 GLN A CA 1
ATOM 1549 C C . GLN A 1 195 ? -20.617 -0.427 -15.230 1.00 46.25 195 GLN A C 1
ATOM 1551 O O . GLN A 1 195 ? -21.042 0.708 -15.024 1.00 46.25 195 GLN A O 1
ATOM 1556 N N . LYS A 1 196 ? -19.825 -1.029 -14.330 1.00 51.72 196 LYS A N 1
ATOM 1557 C CA . LYS A 1 196 ? -19.537 -0.421 -13.009 1.00 51.72 196 LYS A CA 1
ATOM 1558 C C . LYS A 1 196 ? -18.060 -0.491 -12.586 1.00 51.72 196 LYS A C 1
ATOM 1560 O O . LYS A 1 196 ? -17.755 -0.792 -11.436 1.00 51.72 196 LYS A O 1
ATOM 1565 N N . MET A 1 197 ? -17.140 -0.143 -13.492 1.00 48.41 197 MET A N 1
ATOM 1566 C CA . MET A 1 197 ? -15.693 -0.037 -13.208 1.00 48.41 197 MET A CA 1
ATOM 1567 C C . MET A 1 197 ? -15.381 0.926 -12.039 1.00 48.41 197 MET A C 1
ATOM 1569 O O . MET A 1 197 ? -14.480 0.662 -11.251 1.00 48.41 197 MET A O 1
ATOM 1573 N N . TYR A 1 198 ? -16.191 1.978 -11.850 1.00 46.16 198 TYR A N 1
ATOM 1574 C CA . TYR A 1 198 ? -16.042 2.961 -10.763 1.00 46.16 198 TYR A CA 1
ATOM 1575 C C . TYR A 1 198 ? -16.259 2.398 -9.350 1.00 46.16 198 TYR A C 1
ATOM 1577 O O . TYR A 1 198 ? -15.680 2.911 -8.396 1.00 46.16 198 TYR A O 1
ATOM 1585 N N . ALA A 1 199 ? -17.071 1.347 -9.198 1.00 53.62 199 ALA A N 1
ATOM 1586 C CA . ALA A 1 199 ? -17.258 0.699 -7.900 1.00 53.62 199 ALA A CA 1
ATOM 1587 C C . ALA A 1 199 ? -15.990 -0.061 -7.472 1.00 53.62 199 ALA A C 1
ATOM 1589 O O . ALA A 1 199 ? -15.673 -0.095 -6.291 1.00 53.62 199 ALA A O 1
ATOM 1590 N N . SER A 1 200 ? -15.224 -0.602 -8.428 1.00 64.38 200 SER A N 1
ATOM 1591 C CA . SER A 1 200 ? -14.033 -1.416 -8.148 1.00 64.38 200 SER A CA 1
ATOM 1592 C C . SER A 1 200 ? -12.936 -0.621 -7.432 1.00 64.38 200 SER A C 1
ATOM 1594 O O . SER A 1 200 ? -12.398 -1.058 -6.412 1.00 64.38 200 SER A O 1
ATOM 1596 N N . SER A 1 201 ? -12.653 0.596 -7.898 1.00 71.88 201 SER A N 1
ATOM 1597 C CA . SER A 1 201 ? -11.498 1.346 -7.414 1.00 71.88 201 SER A CA 1
ATOM 1598 C C . SER A 1 201 ? -11.715 1.967 -6.025 1.00 71.88 201 SER A C 1
ATOM 1600 O O . SER A 1 201 ? -10.839 1.877 -5.170 1.00 71.88 201 SER A O 1
ATOM 1602 N N . ASN A 1 202 ? -12.902 2.502 -5.717 1.00 82.38 202 ASN A N 1
ATOM 1603 C CA . ASN A 1 202 ? -13.206 2.945 -4.347 1.00 82.38 202 ASN A CA 1
ATOM 1604 C C . ASN A 1 202 ? -13.273 1.758 -3.378 1.00 82.38 202 ASN A C 1
ATOM 1606 O O . ASN A 1 202 ? -12.836 1.859 -2.227 1.00 82.38 202 ASN A O 1
ATOM 1610 N N . CYS A 1 203 ? -13.781 0.611 -3.842 1.00 84.12 203 CYS A N 1
ATOM 1611 C CA . CYS A 1 203 ? -13.794 -0.614 -3.055 1.00 84.12 203 CYS A CA 1
ATOM 1612 C C . CYS A 1 203 ? -12.383 -1.101 -2.717 1.00 84.12 203 CYS A C 1
ATOM 1614 O O . CYS A 1 203 ? -12.192 -1.605 -1.610 1.00 84.12 203 CYS A O 1
ATOM 1616 N N . ILE A 1 204 ? -11.382 -0.901 -3.584 1.00 87.12 204 ILE A N 1
ATOM 1617 C CA . ILE A 1 204 ? -9.999 -1.284 -3.267 1.00 87.12 204 ILE A CA 1
ATOM 1618 C C . ILE A 1 204 ? -9.410 -0.465 -2.120 1.00 87.12 204 ILE A C 1
ATOM 1620 O O . ILE A 1 204 ? -8.738 -1.021 -1.250 1.00 87.12 204 ILE A O 1
ATOM 1624 N N . PHE A 1 205 ? -9.735 0.827 -2.042 1.00 89.81 205 PHE A N 1
ATOM 1625 C CA . PHE A 1 205 ? -9.318 1.680 -0.933 1.00 89.81 205 PHE A CA 1
ATOM 1626 C C . PHE A 1 205 ? -10.106 1.366 0.337 1.00 89.81 205 PHE A C 1
ATOM 1628 O O . PHE A 1 205 ? -9.510 1.233 1.404 1.00 89.81 205 PHE A O 1
ATOM 1635 N N . ALA A 1 206 ? -11.418 1.141 0.240 1.00 91.88 206 ALA A N 1
ATOM 1636 C CA . ALA A 1 206 ? -12.209 0.674 1.377 1.00 91.88 206 ALA A CA 1
ATOM 1637 C C . ALA A 1 206 ? -11.679 -0.663 1.931 1.00 91.88 206 ALA A C 1
ATOM 1639 O O . ALA A 1 206 ? -11.564 -0.836 3.149 1.00 91.88 206 ALA A O 1
ATOM 1640 N N . LEU A 1 207 ? -11.289 -1.590 1.050 1.00 92.94 207 LEU A N 1
ATOM 1641 C CA . LEU A 1 207 ? -10.670 -2.860 1.420 1.00 92.94 207 LEU A CA 1
ATOM 1642 C C . LEU A 1 207 ? -9.311 -2.637 2.094 1.00 92.94 207 LEU A C 1
ATOM 1644 O O . LEU A 1 2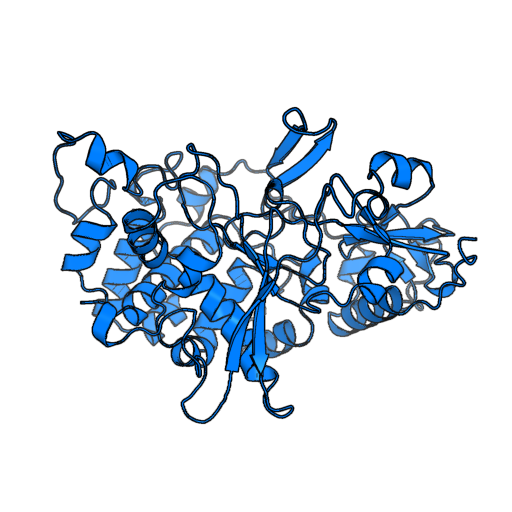07 ? -9.086 -3.160 3.186 1.00 92.94 207 LEU A O 1
ATOM 1648 N N . ALA A 1 208 ? -8.437 -1.821 1.499 1.00 94.62 208 ALA A N 1
ATOM 1649 C CA . ALA A 1 208 ? -7.136 -1.474 2.069 1.00 94.62 208 ALA A CA 1
ATOM 1650 C C . ALA A 1 208 ? -7.271 -0.847 3.466 1.00 94.62 208 ALA A C 1
ATOM 1652 O O . ALA A 1 208 ? -6.502 -1.184 4.370 1.00 94.62 208 ALA A O 1
ATOM 1653 N N . ALA A 1 209 ? -8.269 0.020 3.663 1.00 96.50 209 ALA A N 1
ATOM 1654 C CA . ALA A 1 209 ? -8.587 0.624 4.952 1.00 96.50 209 ALA A CA 1
ATOM 1655 C C . ALA A 1 209 ? -8.968 -0.427 5.994 1.00 96.50 209 ALA A C 1
ATOM 1657 O O . ALA A 1 209 ? -8.410 -0.463 7.093 1.00 96.50 209 ALA A O 1
ATOM 1658 N N . CYS A 1 210 ? -9.882 -1.324 5.625 1.00 96.06 210 CYS A N 1
ATOM 1659 C CA . CYS A 1 210 ? -10.349 -2.379 6.508 1.00 96.06 210 CYS A CA 1
ATOM 1660 C C . CYS A 1 210 ? -9.221 -3.337 6.887 1.00 96.06 210 CYS A C 1
ATOM 1662 O O . CYS A 1 210 ? -9.021 -3.596 8.072 1.00 96.06 210 CYS A O 1
ATOM 1664 N N . MET A 1 211 ? -8.468 -3.838 5.907 1.00 95.31 211 MET A N 1
ATOM 1665 C CA . MET A 1 211 ? -7.453 -4.866 6.135 1.00 95.31 211 MET A CA 1
ATOM 1666 C C . MET A 1 211 ? -6.211 -4.336 6.860 1.00 95.31 211 MET A C 1
ATOM 1668 O O . MET A 1 211 ? -5.569 -5.082 7.594 1.00 95.31 211 MET A O 1
ATOM 1672 N N . ASN A 1 212 ? -5.886 -3.047 6.727 1.00 96.88 212 ASN A N 1
ATOM 1673 C CA . ASN A 1 212 ? -4.832 -2.426 7.530 1.00 96.88 212 ASN A CA 1
ATOM 1674 C C . ASN A 1 212 ? -5.306 -1.971 8.919 1.00 96.88 212 ASN A C 1
ATOM 1676 O O . ASN A 1 212 ? -4.466 -1.510 9.688 1.00 96.88 212 ASN A O 1
ATOM 1680 N N . SER A 1 213 ? -6.586 -2.078 9.289 1.00 97.56 213 SER A N 1
ATOM 1681 C CA . SER A 1 213 ? -7.069 -1.590 10.593 1.00 97.56 213 SER A CA 1
ATOM 1682 C C . SER A 1 213 ? -6.607 -2.441 11.782 1.00 97.56 213 SER A C 1
ATOM 1684 O O . SER A 1 213 ? -6.388 -3.649 11.660 1.00 97.56 213 SER A O 1
ATOM 1686 N N . LEU A 1 214 ? -6.486 -1.832 12.964 1.00 97.00 214 LEU A N 1
ATOM 1687 C CA . LEU A 1 214 ? -6.224 -2.532 14.226 1.00 97.00 214 LEU A CA 1
ATOM 1688 C C . LEU A 1 214 ? -7.365 -3.487 14.589 1.00 97.00 214 LEU A C 1
ATOM 1690 O O . LEU A 1 214 ? -7.122 -4.546 15.164 1.00 97.00 214 LEU A O 1
ATOM 1694 N N . VAL A 1 215 ? -8.602 -3.152 14.212 1.00 95.81 215 VAL A N 1
ATOM 1695 C CA . VAL A 1 215 ? -9.776 -4.013 14.415 1.00 95.81 215 VAL A CA 1
ATOM 1696 C C . VAL A 1 215 ? -9.636 -5.307 13.615 1.00 95.81 215 VAL A C 1
ATOM 1698 O O . VAL A 1 215 ? -9.758 -6.396 14.180 1.00 95.81 215 VAL A O 1
ATOM 1701 N N . PHE A 1 216 ? -9.312 -5.209 12.324 1.00 95.25 216 PHE A N 1
ATOM 1702 C CA . PHE A 1 216 ? -9.060 -6.386 11.495 1.00 95.25 216 PHE A CA 1
ATOM 1703 C C . PHE A 1 216 ? -7.866 -7.187 12.022 1.00 95.25 216 PHE A C 1
ATOM 1705 O O . PHE A 1 216 ? -7.987 -8.395 12.234 1.00 95.25 216 PHE A O 1
ATOM 1712 N N . ASP A 1 217 ? -6.754 -6.515 12.340 1.00 94.12 217 ASP A N 1
ATOM 1713 C CA . ASP A 1 217 ? -5.543 -7.150 12.872 1.00 94.12 217 ASP A CA 1
ATOM 1714 C C . ASP A 1 217 ? -5.829 -7.923 14.170 1.00 94.12 217 ASP A C 1
ATOM 1716 O O . ASP A 1 217 ? -5.357 -9.046 14.350 1.00 94.12 217 ASP A O 1
ATOM 1720 N N . PHE A 1 218 ? -6.664 -7.365 15.051 1.00 93.12 218 PHE A N 1
ATOM 1721 C CA . PHE A 1 218 ? -7.085 -8.009 16.294 1.00 93.12 218 PHE A CA 1
ATOM 1722 C C . PHE A 1 218 ? -7.849 -9.301 16.006 1.00 93.12 218 PHE A C 1
ATOM 1724 O O . PHE A 1 218 ? -7.527 -10.350 16.565 1.00 93.12 218 PHE A O 1
ATOM 1731 N N . THR A 1 219 ? -8.827 -9.259 15.095 1.00 90.56 219 THR A N 1
ATOM 1732 C CA . THR A 1 219 ? -9.593 -10.460 14.728 1.00 90.56 219 THR A CA 1
ATOM 1733 C C . THR A 1 219 ? -8.720 -11.525 14.063 1.00 90.56 219 THR A C 1
ATOM 1735 O O . THR A 1 219 ? -8.885 -12.716 14.341 1.00 90.56 219 THR A O 1
ATOM 1738 N N . LEU A 1 220 ? -7.743 -11.111 13.253 1.00 90.69 220 LEU A N 1
ATOM 1739 C CA . LEU A 1 220 ? -6.819 -12.009 12.572 1.00 90.69 220 LEU A CA 1
ATOM 1740 C C . LEU A 1 220 ? -5.868 -12.704 13.558 1.00 90.69 220 LEU A C 1
ATOM 1742 O O . LEU A 1 220 ? -5.686 -13.919 13.476 1.00 90.69 220 LEU A O 1
ATOM 1746 N N . ARG A 1 221 ? -5.335 -11.985 14.557 1.00 88.56 221 ARG A N 1
ATOM 1747 C CA . ARG A 1 221 ? -4.477 -12.542 15.631 1.00 88.56 221 ARG A CA 1
ATOM 1748 C C . ARG A 1 221 ? -5.158 -13.603 16.490 1.00 88.56 221 ARG A C 1
ATOM 1750 O O . ARG A 1 221 ? -4.488 -14.391 17.161 1.00 88.56 221 ARG A O 1
ATOM 1757 N N . MET A 1 222 ? -6.488 -13.646 16.491 1.00 84.88 222 MET A N 1
ATOM 1758 C CA . MET A 1 222 ? -7.236 -14.702 17.174 1.00 84.88 222 MET A CA 1
ATOM 1759 C C . MET A 1 222 ? -7.252 -16.018 16.392 1.00 84.88 222 MET A C 1
ATOM 1761 O O . MET A 1 222 ? -7.506 -17.062 16.987 1.00 84.88 222 MET A O 1
ATOM 1765 N N . ARG A 1 223 ? -6.967 -15.976 15.087 1.00 84.50 223 ARG A N 1
ATOM 1766 C CA . ARG A 1 223 ? -7.027 -17.123 14.169 1.00 84.50 223 ARG A CA 1
ATOM 1767 C C . ARG A 1 223 ? -5.657 -17.558 13.664 1.00 84.50 223 ARG A C 1
ATOM 1769 O O . ARG A 1 223 ? -5.480 -18.714 13.295 1.00 84.50 223 ARG A O 1
ATOM 1776 N N . LEU A 1 224 ? -4.699 -16.637 13.627 1.00 83.69 224 LEU A N 1
ATOM 1777 C CA . LEU A 1 224 ? -3.372 -16.890 13.094 1.00 83.69 224 LEU A CA 1
ATOM 1778 C C . LEU A 1 224 ? -2.472 -17.570 14.137 1.00 83.69 224 LEU A C 1
ATOM 1780 O O . LEU A 1 224 ? -2.346 -17.099 15.265 1.00 83.69 224 LEU A O 1
ATOM 1784 N N . SER A 1 225 ? -1.823 -18.665 13.738 1.00 77.62 225 SER A N 1
ATOM 1785 C CA . SER A 1 225 ? -0.891 -19.437 14.574 1.00 77.62 225 SER A CA 1
ATOM 1786 C C . SER A 1 225 ? 0.574 -19.341 14.128 1.00 77.62 225 SER A C 1
ATOM 1788 O O . SER A 1 225 ? 1.459 -19.801 14.844 1.00 77.62 225 SER A O 1
ATOM 1790 N N . SER A 1 226 ? 0.852 -18.763 12.954 1.00 82.06 226 SER A N 1
ATOM 1791 C CA . SER A 1 226 ? 2.202 -18.653 12.386 1.00 82.06 226 SER A CA 1
ATOM 1792 C C . SER A 1 226 ? 2.382 -17.352 11.604 1.00 82.06 226 SER A C 1
ATOM 1794 O O . SER A 1 226 ? 1.408 -16.687 11.273 1.00 82.06 226 SER A O 1
ATOM 1796 N N . ASN A 1 227 ? 3.619 -17.017 11.237 1.00 84.06 227 ASN A N 1
ATOM 1797 C CA . ASN A 1 227 ? 3.919 -15.798 10.477 1.00 84.06 227 ASN A CA 1
ATOM 1798 C C . ASN A 1 227 ? 3.575 -15.882 8.977 1.00 84.06 227 ASN A C 1
ATOM 1800 O O . ASN A 1 227 ? 3.828 -14.922 8.252 1.00 84.06 227 ASN A O 1
ATOM 1804 N N . ASN A 1 228 ? 3.056 -17.018 8.499 1.00 89.06 228 ASN A N 1
ATOM 1805 C CA . ASN A 1 228 ? 2.644 -17.183 7.110 1.00 89.06 228 ASN A CA 1
ATOM 1806 C C . ASN A 1 228 ? 1.122 -17.061 6.979 1.00 89.06 228 ASN A C 1
ATOM 1808 O O . ASN A 1 228 ? 0.359 -17.871 7.514 1.00 89.06 228 ASN A O 1
ATOM 1812 N N . LEU A 1 229 ? 0.700 -16.047 6.240 1.00 91.06 229 LEU A N 1
ATOM 1813 C CA . LEU A 1 229 ? -0.677 -15.673 6.020 1.00 91.06 229 LEU A CA 1
ATOM 1814 C C . LEU A 1 229 ? -1.183 -16.229 4.686 1.00 91.06 229 LEU A C 1
ATOM 1816 O O . LEU A 1 229 ? -1.073 -15.617 3.622 1.00 91.06 229 LEU A O 1
ATOM 1820 N N . ASN A 1 230 ? -1.775 -17.415 4.771 1.00 90.25 230 ASN A N 1
ATOM 1821 C CA . ASN A 1 230 ? -2.365 -18.095 3.627 1.00 90.25 230 ASN A CA 1
ATOM 1822 C C . ASN A 1 230 ? -3.786 -17.592 3.336 1.00 90.25 230 ASN A C 1
ATOM 1824 O O . ASN A 1 230 ? -4.540 -17.261 4.253 1.00 90.25 230 ASN A O 1
ATOM 1828 N N . TRP A 1 231 ? -4.182 -17.634 2.060 1.00 91.44 231 TRP A N 1
ATOM 1829 C CA . TRP A 1 231 ? -5.506 -17.193 1.601 1.00 91.44 231 TRP A CA 1
ATOM 1830 C C . TRP A 1 231 ? -6.669 -17.839 2.360 1.00 91.44 231 TRP A C 1
ATOM 1832 O O . TRP A 1 231 ? -7.610 -17.146 2.726 1.00 91.44 231 TRP A O 1
ATOM 1842 N N . PHE A 1 232 ? -6.588 -19.135 2.684 1.00 89.00 232 PHE A N 1
ATOM 1843 C CA . PHE A 1 232 ? -7.681 -19.828 3.376 1.00 89.00 232 PHE A CA 1
ATOM 1844 C C . PHE A 1 232 ? -7.998 -19.254 4.769 1.00 89.00 232 PHE A C 1
ATOM 1846 O O . PHE A 1 232 ? -9.094 -19.455 5.281 1.00 89.00 232 PHE A O 1
ATOM 1853 N N . ILE A 1 233 ? -7.046 -18.552 5.393 1.00 89.50 233 ILE A N 1
ATOM 1854 C CA . ILE A 1 233 ? -7.258 -17.853 6.667 1.00 89.50 233 ILE A CA 1
ATOM 1855 C C . ILE A 1 233 ? -7.980 -16.531 6.405 1.00 89.50 233 ILE A C 1
ATOM 1857 O O . ILE A 1 233 ? -8.901 -16.168 7.135 1.00 89.50 233 ILE A O 1
ATOM 1861 N N . LEU A 1 234 ? -7.559 -15.822 5.354 1.00 89.62 234 LEU A N 1
ATOM 1862 C CA . LEU A 1 234 ? -8.115 -14.532 4.969 1.00 89.62 234 LEU A CA 1
ATOM 1863 C C . LEU A 1 234 ? -9.536 -14.640 4.443 1.00 89.62 234 LEU A C 1
ATOM 1865 O O . LEU A 1 234 ? -10.362 -13.848 4.869 1.00 89.62 234 LEU A O 1
ATOM 1869 N N . GLN A 1 235 ? -9.846 -15.629 3.606 1.00 88.44 235 GLN A N 1
ATOM 1870 C CA . GLN A 1 235 ? -11.175 -15.793 3.007 1.00 88.44 235 GLN A CA 1
ATOM 1871 C C . GLN A 1 235 ? -12.300 -15.970 4.045 1.00 88.44 235 GLN A C 1
ATOM 1873 O O . GLN A 1 235 ? -13.464 -15.699 3.765 1.00 88.44 235 GLN A O 1
ATOM 1878 N N . GLU A 1 236 ? -11.959 -16.396 5.263 1.00 86.12 236 GLU A N 1
ATOM 1879 C CA . GLU A 1 236 ? -12.900 -16.552 6.376 1.00 86.12 236 GLU A CA 1
ATOM 1880 C C . GLU A 1 236 ? -13.002 -15.298 7.257 1.00 86.12 236 GLU A C 1
ATOM 1882 O O . GLU A 1 236 ? -13.837 -15.236 8.168 1.00 86.12 236 GLU A O 1
ATOM 1887 N N . SER A 1 237 ? -12.110 -14.321 7.076 1.00 88.88 237 SER A N 1
ATOM 1888 C CA . SER A 1 237 ? -12.088 -13.088 7.862 1.00 88.88 237 SER A CA 1
ATOM 1889 C C . SER A 1 237 ? -13.296 -12.220 7.541 1.00 88.88 237 SER A C 1
ATOM 1891 O O . SER A 1 237 ? -13.747 -12.136 6.402 1.00 88.88 237 SER A O 1
ATOM 1893 N N . ALA A 1 238 ? -13.823 -11.588 8.585 1.00 87.38 238 ALA A N 1
ATOM 1894 C CA . ALA A 1 238 ? -14.970 -10.704 8.494 1.00 87.38 238 ALA A CA 1
ATOM 1895 C C . ALA A 1 238 ? -14.527 -9.308 8.043 1.00 87.38 238 ALA A C 1
ATOM 1897 O O . ALA A 1 238 ? -13.572 -8.765 8.595 1.00 87.38 238 ALA A O 1
ATOM 1898 N N . LEU A 1 239 ? -15.264 -8.728 7.103 1.00 88.75 239 LEU A N 1
ATOM 1899 C CA . LEU A 1 239 ? -15.169 -7.338 6.678 1.00 88.75 239 LEU A CA 1
ATOM 1900 C C . LEU A 1 239 ? -16.519 -6.636 6.895 1.00 88.75 239 LEU A C 1
ATOM 1902 O O . LEU A 1 239 ? -17.570 -7.282 6.809 1.00 88.75 239 LEU A O 1
ATOM 1906 N N . PRO A 1 240 ? -16.525 -5.319 7.162 1.00 89.06 240 PRO A N 1
ATOM 1907 C CA . PRO A 1 240 ? -17.745 -4.535 7.084 1.00 89.06 240 PRO A CA 1
ATOM 1908 C C . PRO A 1 240 ? -18.214 -4.471 5.626 1.00 89.06 240 PRO A C 1
ATOM 1910 O O . PRO A 1 240 ? -17.487 -4.836 4.698 1.00 89.06 240 PRO A O 1
ATOM 1913 N N . ARG A 1 241 ? -19.429 -3.964 5.409 1.00 82.44 241 ARG A N 1
ATOM 1914 C CA . ARG A 1 241 ? -19.948 -3.719 4.057 1.00 82.44 241 ARG A CA 1
ATOM 1915 C C . ARG A 1 241 ? -19.089 -2.669 3.352 1.00 82.44 241 ARG A C 1
ATOM 1917 O O . ARG A 1 241 ? -19.218 -1.476 3.619 1.00 82.44 241 ARG A O 1
ATOM 1924 N N . LEU A 1 242 ? -18.213 -3.120 2.454 1.00 85.19 242 LEU A N 1
ATOM 1925 C CA . LEU A 1 242 ? -17.226 -2.265 1.792 1.00 85.19 242 LEU A CA 1
ATOM 1926 C C . LEU A 1 242 ? -17.876 -1.163 0.963 1.00 85.19 242 LEU A C 1
ATOM 1928 O O . LEU A 1 242 ? -17.320 -0.076 0.868 1.00 85.19 242 LEU A O 1
ATOM 1932 N N . ASN A 1 243 ? -19.065 -1.409 0.421 1.00 79.94 243 ASN A N 1
ATOM 1933 C CA . ASN A 1 243 ? -19.767 -0.419 -0.380 1.00 79.94 243 ASN A CA 1
ATOM 1934 C C . ASN A 1 243 ? -20.171 0.839 0.369 1.00 79.94 243 ASN A C 1
ATOM 1936 O O . ASN A 1 243 ? -20.126 1.924 -0.200 1.00 79.94 243 ASN A O 1
ATOM 1940 N N . GLU A 1 244 ? -20.546 0.718 1.639 1.00 83.75 244 GLU A N 1
ATOM 1941 C CA . GLU A 1 244 ? -20.918 1.890 2.433 1.00 83.75 244 GLU A CA 1
ATOM 1942 C C . GLU A 1 244 ? -19.697 2.782 2.681 1.00 83.75 244 GLU A C 1
ATOM 1944 O O . GLU A 1 244 ? -19.785 4.004 2.591 1.00 83.75 244 GLU A O 1
ATOM 1949 N N . LEU A 1 245 ? -18.527 2.169 2.874 1.00 90.00 245 LEU A N 1
ATOM 1950 C CA . LEU A 1 245 ? -17.258 2.888 2.938 1.00 90.00 245 LEU A CA 1
ATOM 1951 C C . LEU A 1 245 ? -16.854 3.462 1.571 1.00 90.00 245 LEU A C 1
ATOM 1953 O O . LEU A 1 245 ? -16.446 4.614 1.492 1.00 90.00 245 LEU A O 1
ATOM 1957 N N . ALA A 1 246 ? -17.003 2.689 0.492 1.00 86.81 246 ALA A N 1
ATOM 1958 C CA . ALA A 1 246 ? -16.611 3.075 -0.864 1.00 86.81 246 ALA A CA 1
ATOM 1959 C C . ALA A 1 246 ? -17.474 4.206 -1.461 1.00 86.81 246 ALA A C 1
ATOM 1961 O O . ALA A 1 246 ? -17.001 4.958 -2.315 1.00 86.81 246 ALA A O 1
ATOM 1962 N N . LYS A 1 247 ? -18.731 4.346 -1.017 1.00 85.94 247 LYS A N 1
ATOM 1963 C CA . LYS A 1 247 ? -19.621 5.462 -1.388 1.00 85.94 247 LYS A CA 1
ATOM 1964 C C . LYS A 1 247 ? -19.259 6.766 -0.674 1.00 85.94 247 LYS A C 1
ATOM 1966 O O . LYS A 1 247 ? -19.593 7.838 -1.178 1.00 85.94 247 LYS A O 1
ATOM 1971 N N . ASN A 1 248 ? -18.600 6.702 0.486 1.00 89.38 248 ASN A N 1
ATOM 1972 C CA . ASN A 1 248 ? -18.181 7.898 1.207 1.00 89.38 248 ASN A CA 1
ATOM 1973 C C . ASN A 1 248 ? -16.891 8.460 0.588 1.00 89.38 248 ASN A C 1
ATOM 1975 O O . ASN A 1 248 ? -15.781 8.033 0.904 1.00 89.38 248 ASN A O 1
ATOM 1979 N N . VAL A 1 249 ? -17.055 9.436 -0.307 1.00 86.06 249 VAL A N 1
ATOM 1980 C CA . VAL A 1 249 ? -15.958 10.047 -1.076 1.00 86.06 249 VAL A CA 1
ATOM 1981 C C . VAL A 1 249 ? -14.889 10.656 -0.166 1.00 86.06 249 VAL A C 1
ATOM 1983 O O . VAL A 1 249 ? -13.702 10.476 -0.422 1.00 86.06 249 VAL A O 1
ATOM 1986 N N . SER A 1 250 ? -15.282 11.323 0.924 1.00 88.25 250 SER A N 1
ATOM 1987 C CA . SER A 1 250 ? -14.344 11.925 1.880 1.00 88.25 250 SER A CA 1
ATOM 1988 C C . SER A 1 250 ? -13.483 10.866 2.574 1.00 88.25 250 SER A C 1
ATOM 1990 O O . SER A 1 250 ? -12.274 11.039 2.709 1.00 88.25 250 SER A O 1
ATOM 1992 N N . PHE A 1 251 ? -14.080 9.739 2.968 1.00 92.44 251 PHE A N 1
ATOM 1993 C CA . PHE A 1 251 ? -13.344 8.615 3.541 1.00 92.44 251 PHE A CA 1
ATOM 1994 C C . PHE A 1 251 ? -12.384 7.981 2.530 1.00 92.44 251 PHE A C 1
ATOM 1996 O O . PHE A 1 251 ? -11.199 7.833 2.831 1.00 92.44 251 PHE A O 1
ATOM 2003 N N . VAL A 1 252 ? -12.866 7.645 1.326 1.00 88.94 252 VAL A N 1
ATOM 2004 C CA . VAL A 1 252 ? -12.026 7.074 0.259 1.00 88.94 252 VAL A CA 1
ATOM 2005 C C . VAL A 1 252 ? -10.854 8.001 -0.042 1.00 88.94 252 VAL A C 1
ATOM 2007 O O . VAL A 1 252 ? -9.715 7.544 -0.087 1.00 88.94 252 VAL A O 1
ATOM 2010 N N . ARG A 1 253 ? -11.102 9.313 -0.117 1.00 84.56 253 ARG A N 1
ATOM 2011 C CA . ARG A 1 253 ? -10.066 10.318 -0.349 1.00 84.56 253 ARG A CA 1
ATOM 2012 C C . ARG A 1 253 ? -8.977 10.316 0.724 1.00 84.56 253 ARG A C 1
ATOM 2014 O O . ARG A 1 253 ? -7.802 10.458 0.395 1.00 84.56 253 ARG A O 1
ATOM 2021 N N . LEU A 1 254 ? -9.325 10.148 1.999 1.00 88.62 254 LEU A N 1
ATOM 2022 C CA . LEU A 1 254 ? -8.318 10.044 3.062 1.00 88.62 254 LEU A CA 1
ATOM 2023 C C . LEU A 1 254 ? -7.455 8.789 2.913 1.00 88.62 254 LEU A C 1
ATOM 2025 O O . LEU A 1 254 ? -6.241 8.846 3.110 1.00 88.62 254 LEU A O 1
ATOM 2029 N N . VAL A 1 255 ? -8.058 7.660 2.538 1.00 90.88 255 VAL A N 1
ATOM 2030 C CA . VAL A 1 255 ? -7.331 6.399 2.334 1.00 90.88 255 VAL A CA 1
ATOM 2031 C C . VAL A 1 255 ? -6.444 6.459 1.089 1.00 90.88 255 VAL A C 1
ATOM 2033 O O . VAL A 1 255 ? -5.311 5.969 1.105 1.00 90.88 255 VAL A O 1
ATOM 2036 N N . GLU A 1 256 ? -6.932 7.098 0.030 1.00 84.19 256 GLU A N 1
ATOM 2037 C CA . GLU A 1 256 ? -6.145 7.448 -1.145 1.00 84.19 256 GLU A CA 1
ATOM 2038 C C . GLU A 1 256 ? -4.938 8.283 -0.744 1.00 84.19 256 GLU A C 1
ATOM 2040 O O . GLU A 1 256 ? -3.821 7.874 -1.013 1.00 84.19 256 GLU A O 1
ATOM 2045 N N . LEU A 1 257 ? -5.126 9.404 -0.042 1.00 81.75 257 LEU A N 1
ATOM 2046 C CA . LEU A 1 257 ? -4.029 10.264 0.409 1.00 81.75 257 LEU A CA 1
ATOM 2047 C C . LEU A 1 257 ? -3.010 9.499 1.267 1.00 81.75 257 LEU A C 1
ATOM 2049 O O . LEU A 1 257 ? -1.807 9.660 1.089 1.00 81.75 257 LEU A O 1
ATOM 2053 N N . LEU A 1 258 ? -3.461 8.589 2.135 1.00 85.00 258 LEU A N 1
ATOM 2054 C CA . LEU A 1 258 ? -2.565 7.696 2.876 1.00 85.00 258 LEU A CA 1
ATOM 2055 C C . LEU A 1 258 ? -1.735 6.770 1.977 1.00 85.00 258 LEU A C 1
ATOM 2057 O O . LEU A 1 258 ? -0.636 6.385 2.375 1.00 85.00 258 LEU A O 1
ATOM 2061 N N . SER A 1 259 ? -2.239 6.411 0.801 1.00 76.94 259 SER A N 1
ATOM 2062 C CA . SER A 1 259 ? -1.622 5.453 -0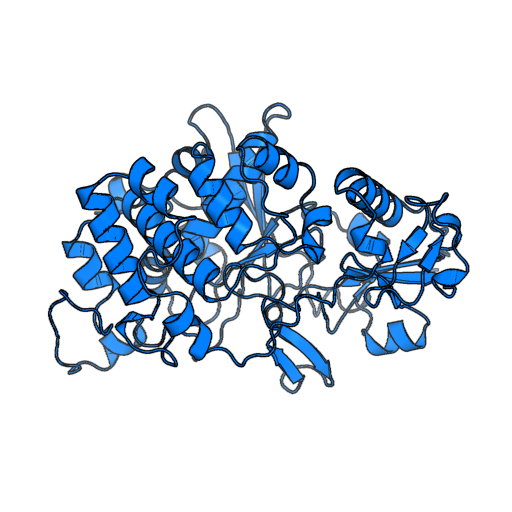.124 1.00 76.94 259 SER A CA 1
ATOM 2063 C C . SER A 1 259 ? -0.889 6.125 -1.295 1.00 76.94 259 SER A C 1
ATOM 2065 O O . SER A 1 259 ? -0.030 5.505 -1.923 1.00 76.94 259 SER A O 1
ATOM 2067 N N . LEU A 1 260 ? -1.226 7.379 -1.603 1.00 69.00 260 LEU A N 1
ATOM 2068 C CA . LEU A 1 260 ? -0.779 8.110 -2.781 1.00 69.00 260 LEU A CA 1
ATOM 2069 C C . LEU A 1 260 ? 0.606 8.724 -2.572 1.00 69.00 260 LEU A C 1
ATOM 2071 O O . LEU A 1 260 ? 0.934 9.292 -1.532 1.00 69.00 260 LEU A O 1
ATOM 2075 N N . HIS A 1 261 ? 1.404 8.639 -3.628 1.00 63.81 261 HIS A N 1
ATOM 2076 C CA . HIS A 1 261 ? 2.657 9.362 -3.797 1.00 63.81 261 HIS A CA 1
ATOM 2077 C C . HIS A 1 261 ? 2.740 9.826 -5.261 1.00 63.81 261 HIS A C 1
ATOM 2079 O O . HIS A 1 261 ? 2.256 9.094 -6.131 1.00 63.81 261 HIS A O 1
ATOM 2085 N N . PRO A 1 262 ? 3.364 10.979 -5.569 1.00 51.25 262 PRO A N 1
ATOM 2086 C CA . PRO A 1 262 ? 3.535 11.476 -6.939 1.00 51.25 262 PRO A CA 1
ATOM 2087 C C . PRO A 1 262 ? 4.017 10.420 -7.943 1.00 51.25 262 PRO A C 1
ATOM 2089 O O . PRO A 1 262 ? 3.401 10.241 -8.988 1.00 51.25 262 PRO A O 1
ATOM 2092 N N . ALA A 1 263 ? 5.046 9.648 -7.572 1.00 51.00 263 ALA A N 1
ATOM 2093 C CA . ALA A 1 263 ? 5.621 8.572 -8.395 1.00 51.00 263 ALA A CA 1
ATOM 2094 C C . ALA A 1 263 ? 4.628 7.445 -8.755 1.00 51.00 263 ALA A C 1
ATOM 2096 O O . ALA A 1 263 ? 4.851 6.677 -9.684 1.00 51.00 263 ALA A O 1
ATOM 2097 N N . LEU A 1 264 ? 3.517 7.340 -8.024 1.00 59.03 264 LEU A N 1
ATOM 2098 C CA . LEU A 1 264 ? 2.455 6.373 -8.263 1.00 59.03 264 LEU A CA 1
ATOM 2099 C C . LEU A 1 264 ? 1.209 6.984 -8.921 1.00 59.03 264 LEU A C 1
ATOM 2101 O O . LEU A 1 264 ? 0.378 6.239 -9.432 1.00 59.03 264 LEU A O 1
ATOM 2105 N N . ALA A 1 265 ? 1.053 8.310 -8.926 1.00 59.16 265 ALA A N 1
ATOM 2106 C CA . ALA A 1 265 ? -0.168 8.978 -9.386 1.00 59.16 265 ALA A CA 1
ATOM 2107 C C . ALA A 1 265 ? -0.517 8.651 -10.852 1.00 59.16 265 ALA A C 1
ATOM 2109 O O . ALA A 1 265 ? -1.692 8.604 -11.213 1.00 59.16 265 ALA A O 1
ATOM 2110 N N . VAL A 1 266 ? 0.487 8.344 -11.679 1.00 59.91 266 VAL A N 1
ATOM 2111 C CA . VAL A 1 266 ? 0.282 7.875 -13.059 1.00 59.91 266 VAL A CA 1
ATOM 2112 C C . VAL A 1 266 ? -0.255 6.454 -13.157 1.00 59.91 266 VAL A C 1
ATOM 2114 O O . VAL A 1 266 ? -1.079 6.171 -14.021 1.00 59.91 266 VAL A O 1
ATOM 2117 N N . ASN A 1 267 ? 0.160 5.578 -12.239 1.00 54.31 267 ASN A N 1
ATOM 2118 C CA . ASN A 1 267 ? -0.268 4.182 -12.174 1.00 54.31 267 ASN A CA 1
ATOM 2119 C C . ASN A 1 267 ? -1.723 4.067 -11.697 1.00 54.31 267 ASN A C 1
ATOM 2121 O O . ASN A 1 267 ? -2.348 3.021 -11.858 1.00 54.31 267 ASN A O 1
ATOM 2125 N N . PHE A 1 268 ? -2.251 5.134 -11.094 1.00 57.56 268 PHE A N 1
ATOM 2126 C CA . PHE A 1 268 ? -3.589 5.184 -10.523 1.00 57.56 268 PHE A CA 1
ATOM 2127 C C . PHE A 1 268 ? -4.659 5.743 -11.478 1.00 57.56 268 PHE A C 1
ATOM 2129 O O . PHE A 1 268 ? -5.835 5.687 -11.137 1.00 57.56 268 PHE A O 1
ATOM 2136 N N . GLY A 1 269 ? -4.314 6.205 -12.690 1.00 56.06 269 GLY A N 1
ATOM 2137 C CA . GLY A 1 269 ? -5.314 6.512 -13.730 1.00 56.06 269 GLY A CA 1
ATOM 2138 C C . GLY A 1 269 ? -6.494 7.384 -13.245 1.00 56.06 269 GLY A C 1
ATOM 2139 O O . GLY A 1 269 ? -6.309 8.407 -12.578 1.00 56.06 269 GLY A O 1
ATOM 2140 N N . ASP A 1 270 ? -7.719 6.931 -13.537 1.00 46.56 270 ASP A N 1
ATOM 2141 C CA . ASP A 1 270 ? -9.004 7.548 -13.160 1.00 46.56 270 ASP A CA 1
ATOM 2142 C C . ASP A 1 270 ? -9.221 7.759 -11.648 1.00 46.56 270 ASP A C 1
ATOM 2144 O O . ASP A 1 270 ? -10.095 8.537 -11.260 1.00 46.56 270 ASP A O 1
ATOM 2148 N N . LEU A 1 271 ? -8.423 7.130 -10.776 1.00 48.34 271 LEU A N 1
ATOM 2149 C CA . LEU A 1 271 ? -8.515 7.322 -9.322 1.00 48.34 271 LEU A CA 1
ATOM 2150 C C . LEU A 1 271 ? -8.161 8.746 -8.905 1.00 48.34 271 LEU A C 1
ATOM 2152 O O . LEU A 1 271 ? -8.770 9.317 -8.008 1.00 48.34 271 LEU A O 1
ATOM 2156 N N . VAL A 1 272 ? -7.213 9.371 -9.606 1.00 47.84 272 VAL A N 1
ATOM 2157 C CA . VAL A 1 272 ? -6.807 10.746 -9.302 1.00 47.84 272 VAL A CA 1
ATOM 2158 C C . VAL A 1 272 ? -7.854 11.753 -9.802 1.00 47.84 272 VAL A C 1
ATOM 2160 O O . VAL A 1 272 ? -7.971 12.845 -9.244 1.00 47.84 272 VAL A O 1
ATOM 2163 N N . HIS A 1 273 ? -8.680 11.406 -10.797 1.00 42.03 273 HIS A N 1
ATOM 2164 C CA . HIS A 1 273 ? -9.667 12.324 -11.376 1.00 42.03 273 HIS A CA 1
ATOM 2165 C C . HIS A 1 273 ? -10.770 12.753 -10.392 1.00 42.03 273 HIS A C 1
ATOM 2167 O O . HIS A 1 273 ? -11.213 13.901 -10.458 1.00 42.03 273 HIS A O 1
ATOM 2173 N N . GLN A 1 274 ? -11.168 11.898 -9.446 1.00 44.41 274 GLN A N 1
ATOM 2174 C CA . GLN A 1 274 ? -12.230 12.214 -8.474 1.00 44.41 274 GLN A CA 1
ATOM 2175 C C . GLN A 1 274 ? -11.751 13.081 -7.305 1.00 44.41 274 GLN A C 1
ATOM 2177 O O . GLN A 1 274 ? -12.548 13.721 -6.626 1.00 44.41 274 GLN A O 1
ATOM 2182 N N . SER A 1 275 ? -10.437 13.197 -7.118 1.00 45.16 275 SER A N 1
ATOM 2183 C CA . SER A 1 275 ? -9.867 14.096 -6.116 1.00 45.16 275 SER A CA 1
ATOM 2184 C C . SER A 1 275 ? -9.932 15.584 -6.472 1.00 45.16 275 SER A C 1
ATOM 2186 O O . SER A 1 275 ? -9.612 16.431 -5.642 1.00 45.16 275 SER A O 1
ATOM 2188 N N 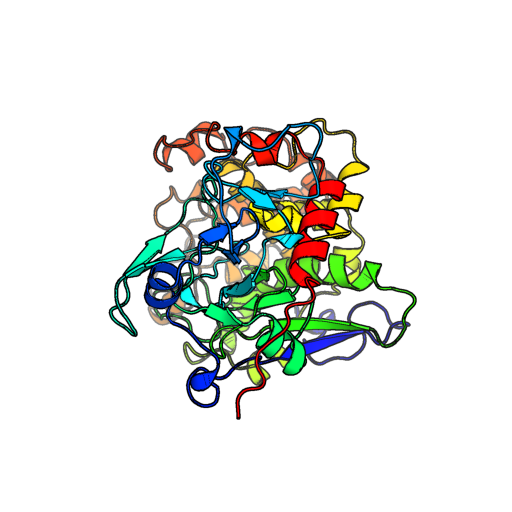. ARG A 1 276 ? -10.359 15.913 -7.699 1.00 41.72 276 ARG A N 1
ATOM 2189 C CA . ARG A 1 276 ? -10.411 17.285 -8.227 1.00 41.72 276 ARG A CA 1
ATOM 2190 C C . ARG A 1 276 ? -11.713 18.033 -7.917 1.00 41.72 276 ARG A C 1
ATOM 2192 O O . ARG A 1 276 ? -11.782 19.228 -8.180 1.00 41.72 276 ARG A O 1
ATOM 2199 N N . THR A 1 277 ? -12.751 17.367 -7.405 1.00 36.59 277 THR A N 1
ATOM 2200 C CA . THR A 1 277 ? -14.098 17.962 -7.270 1.00 36.59 277 THR A CA 1
ATOM 2201 C C . THR A 1 277 ? -14.369 18.681 -5.946 1.00 36.59 277 THR A C 1
ATOM 2203 O O . THR A 1 277 ? -15.471 19.191 -5.764 1.00 36.59 277 THR A O 1
ATOM 2206 N N . VAL A 1 278 ? -13.396 18.785 -5.036 1.00 36.41 278 VAL A N 1
ATOM 2207 C CA . VAL A 1 278 ? -13.528 19.580 -3.801 1.00 36.41 278 VAL A CA 1
ATOM 2208 C C . VAL A 1 278 ? -12.433 20.643 -3.776 1.00 36.41 278 VAL A C 1
ATOM 2210 O O . VAL A 1 278 ? -11.277 20.364 -4.071 1.00 36.41 278 VAL A O 1
ATOM 2213 N N . SER A 1 279 ? -12.828 21.874 -3.464 1.00 35.19 279 SER A N 1
ATOM 2214 C CA . SER A 1 279 ? -12.146 23.163 -3.652 1.00 35.19 279 SER A CA 1
ATOM 2215 C C . SER A 1 279 ? -10.826 23.393 -2.893 1.00 35.19 279 SER A C 1
ATOM 2217 O O . SER A 1 279 ? -10.501 24.538 -2.581 1.00 35.19 279 SER A O 1
ATOM 2219 N N . HIS A 1 280 ? -10.050 22.359 -2.579 1.00 40.97 280 HIS A N 1
ATOM 2220 C CA . HIS A 1 280 ? -8.760 22.533 -1.917 1.00 40.97 280 HIS A CA 1
ATOM 2221 C C . HIS A 1 280 ? -7.654 22.725 -2.959 1.00 40.97 280 HIS A C 1
ATOM 2223 O O . HIS A 1 280 ? -7.316 21.820 -3.714 1.00 40.97 280 HIS A O 1
ATOM 2229 N N . GLN A 1 281 ? -7.091 23.936 -2.984 1.00 37.53 281 GLN A N 1
ATOM 2230 C CA . GLN A 1 281 ? -5.961 24.377 -3.818 1.00 37.53 281 GLN A CA 1
ATOM 2231 C C . GLN A 1 281 ? -4.626 23.674 -3.490 1.00 37.53 281 GLN A C 1
ATOM 2233 O O . GLN A 1 281 ? -3.567 24.129 -3.919 1.00 37.53 281 GLN A O 1
ATOM 2238 N N . GLU A 1 282 ? -4.638 22.597 -2.706 1.00 47.25 282 GLU A N 1
ATOM 2239 C CA . GLU A 1 282 ? -3.414 21.917 -2.302 1.00 47.25 282 GLU A CA 1
ATOM 2240 C C . GLU A 1 282 ? -2.917 21.025 -3.437 1.00 47.25 282 GLU A C 1
ATOM 2242 O O . GLU A 1 282 ? -3.634 20.175 -3.967 1.00 47.25 282 GLU A O 1
ATOM 2247 N N . ASN A 1 283 ? -1.665 21.249 -3.827 1.00 45.59 283 ASN A N 1
ATOM 2248 C CA . ASN A 1 283 ? -0.980 20.446 -4.821 1.00 45.59 283 ASN A CA 1
ATOM 2249 C C . ASN A 1 283 ? -1.058 18.958 -4.400 1.00 45.59 283 ASN A C 1
ATOM 2251 O O . ASN A 1 283 ? -0.522 18.625 -3.342 1.00 45.59 283 ASN A O 1
ATOM 2255 N N . PRO A 1 284 ? -1.667 18.044 -5.184 1.00 46.59 284 PRO A N 1
ATOM 2256 C CA . PRO A 1 284 ? -1.725 16.616 -4.845 1.00 46.59 284 PRO A CA 1
ATOM 2257 C C . PRO A 1 284 ? -0.330 15.972 -4.776 1.00 46.59 284 PRO A C 1
ATOM 2259 O O . PRO A 1 284 ? -0.193 14.851 -4.292 1.00 46.59 284 PRO A O 1
ATOM 2262 N N . PHE A 1 285 ? 0.696 16.684 -5.251 1.00 48.59 285 PHE A N 1
ATOM 2263 C CA . PHE A 1 285 ? 2.101 16.320 -5.151 1.00 48.59 285 PHE A CA 1
ATOM 2264 C C . PHE A 1 285 ? 2.826 16.906 -3.936 1.00 48.59 285 PHE A C 1
ATOM 2266 O O . PHE A 1 285 ? 4.010 16.633 -3.744 1.00 48.59 285 PHE A O 1
ATOM 2273 N N . SER A 1 286 ? 2.142 17.701 -3.109 1.00 49.56 286 SER A N 1
ATOM 2274 C CA . SER A 1 286 ? 2.661 18.080 -1.799 1.00 49.56 286 SER A CA 1
ATOM 2275 C C . SER A 1 286 ? 2.822 16.816 -0.960 1.00 49.56 286 SER A C 1
ATOM 2277 O O . SER A 1 286 ? 1.890 16.042 -0.739 1.00 49.56 286 SER A O 1
ATOM 2279 N N . ILE A 1 287 ? 4.060 16.549 -0.566 1.00 58.00 287 ILE A N 1
ATOM 2280 C CA . ILE A 1 287 ? 4.386 15.369 0.212 1.00 58.00 287 ILE A CA 1
ATOM 2281 C C . ILE A 1 287 ? 3.695 15.482 1.575 1.00 58.00 287 ILE A C 1
ATOM 2283 O O . ILE A 1 287 ? 3.961 16.422 2.329 1.00 58.00 287 ILE A O 1
ATOM 2287 N N . LEU A 1 288 ? 2.842 14.505 1.901 1.00 69.00 288 LEU A N 1
ATOM 2288 C CA . LEU A 1 288 ? 2.177 14.448 3.200 1.00 69.00 288 LEU A CA 1
ATOM 2289 C C . LEU A 1 288 ? 3.213 14.309 4.312 1.00 69.00 288 LEU A C 1
ATOM 2291 O O . LEU A 1 288 ? 3.949 13.318 4.378 1.00 69.00 288 LEU A O 1
ATOM 2295 N N . GLN A 1 289 ? 3.228 15.294 5.204 1.00 78.62 289 GLN A N 1
ATOM 2296 C CA . GLN A 1 289 ? 4.073 15.287 6.389 1.00 78.62 289 GLN A CA 1
ATOM 2297 C C . GLN A 1 289 ? 3.740 14.074 7.277 1.00 78.62 289 GLN A C 1
ATOM 2299 O O . GLN A 1 289 ? 2.592 13.602 7.271 1.00 78.62 289 GLN A O 1
ATOM 2304 N N . PRO A 1 290 ? 4.699 13.565 8.076 1.00 86.25 290 PRO A N 1
ATOM 2305 C CA . PRO A 1 290 ? 4.448 12.459 8.999 1.00 86.25 290 PRO A CA 1
ATOM 2306 C C . PRO A 1 290 ? 3.220 12.684 9.894 1.00 86.25 290 PRO A C 1
ATOM 2308 O O . PRO A 1 290 ? 2.414 11.765 10.057 1.00 86.25 290 PRO A O 1
ATOM 2311 N N . SER A 1 291 ? 3.033 13.906 10.402 1.00 88.88 291 SER A N 1
ATOM 2312 C CA . SER A 1 291 ? 1.889 14.280 11.240 1.00 88.88 291 SER A CA 1
ATOM 2313 C C . SER A 1 291 ? 0.543 14.174 10.511 1.00 88.88 291 SER A C 1
ATOM 2315 O O . SER A 1 291 ? -0.391 13.549 11.017 1.00 88.88 291 SER A O 1
ATOM 2317 N N . GLN A 1 292 ? 0.450 14.678 9.276 1.00 87.88 292 GLN A N 1
ATOM 2318 C CA . GLN A 1 292 ? -0.762 14.577 8.453 1.00 87.88 292 GLN A CA 1
ATOM 2319 C C . GLN A 1 292 ? -1.129 13.112 8.187 1.00 87.88 292 GLN A C 1
ATOM 2321 O O . GLN A 1 292 ? -2.283 12.714 8.355 1.00 87.88 292 GLN A O 1
ATOM 2326 N N . ARG A 1 293 ? -0.137 12.275 7.847 1.00 90.06 293 ARG A N 1
ATOM 2327 C CA . ARG A 1 293 ? -0.350 10.831 7.661 1.00 90.06 293 ARG A CA 1
ATOM 2328 C C . ARG A 1 293 ? -0.856 10.163 8.936 1.00 90.06 293 ARG A C 1
ATOM 2330 O O . ARG A 1 293 ? -1.772 9.347 8.865 1.00 90.06 293 ARG A O 1
ATOM 2337 N N . ALA A 1 294 ? -0.290 10.497 10.093 1.00 93.12 294 ALA A N 1
ATOM 2338 C CA . ALA A 1 294 ? -0.720 9.938 11.372 1.00 93.12 294 ALA A CA 1
ATOM 2339 C C . ALA A 1 294 ? -2.166 10.327 11.717 1.00 93.12 294 ALA A C 1
ATOM 2341 O O . ALA A 1 294 ? -2.950 9.468 12.128 1.00 93.12 294 ALA A O 1
ATOM 2342 N N . ARG A 1 295 ? -2.556 11.583 11.459 1.00 94.62 295 ARG A N 1
ATOM 2343 C CA . ARG A 1 295 ? -3.934 12.068 11.629 1.00 94.62 295 ARG A CA 1
ATOM 2344 C C . ARG A 1 295 ? -4.914 11.326 10.723 1.00 94.62 295 ARG A C 1
ATOM 2346 O O . ARG A 1 295 ? -5.899 10.776 11.215 1.00 94.62 295 ARG A O 1
ATOM 2353 N N . TYR A 1 296 ? -4.631 11.243 9.421 1.00 94.62 296 TYR A N 1
ATOM 2354 C CA . TYR A 1 296 ? -5.474 10.497 8.478 1.00 94.62 296 TYR A CA 1
ATOM 2355 C C . TYR A 1 296 ? -5.583 9.033 8.881 1.00 94.62 296 TYR A C 1
ATOM 2357 O O . TYR A 1 296 ? -6.673 8.463 8.871 1.00 94.62 296 TYR A O 1
ATOM 2365 N N . ARG A 1 297 ? -4.466 8.428 9.300 1.00 96.00 297 ARG A N 1
ATOM 2366 C CA . ARG A 1 297 ? -4.446 7.043 9.752 1.00 96.00 297 ARG A CA 1
ATOM 2367 C C . ARG A 1 297 ? -5.356 6.841 10.965 1.00 96.00 297 ARG A C 1
ATOM 2369 O O . ARG A 1 297 ? -6.147 5.905 10.952 1.00 96.00 297 ARG A O 1
ATOM 2376 N N . ALA A 1 298 ? -5.295 7.718 11.965 1.00 97.94 298 ALA A N 1
ATOM 2377 C CA . ALA A 1 298 ? -6.148 7.652 13.152 1.00 97.94 298 ALA A CA 1
ATOM 2378 C C . ALA A 1 298 ? -7.645 7.806 12.827 1.00 97.94 298 ALA A C 1
ATOM 2380 O O . ALA A 1 298 ? -8.472 7.057 13.351 1.00 97.94 298 ALA A O 1
ATOM 2381 N N . ILE A 1 299 ? -7.993 8.728 11.924 1.00 98.19 299 ILE A N 1
ATOM 2382 C CA . ILE A 1 299 ? -9.373 8.926 11.456 1.00 98.19 299 ILE A CA 1
ATOM 2383 C C . ILE A 1 299 ? -9.871 7.689 10.703 1.00 98.19 299 ILE A C 1
ATOM 2385 O O . ILE A 1 299 ? -10.969 7.208 10.978 1.00 98.19 299 ILE A O 1
ATOM 2389 N N . VAL A 1 300 ? -9.055 7.120 9.811 1.00 97.94 300 VAL A N 1
ATOM 2390 C CA . VAL A 1 300 ? -9.400 5.890 9.083 1.00 97.94 300 VAL A CA 1
ATOM 2391 C C . VAL A 1 300 ? -9.639 4.722 10.044 1.00 97.94 300 VAL A C 1
ATOM 2393 O O . VAL A 1 300 ? -10.630 4.013 9.880 1.00 97.94 300 VAL A O 1
ATOM 2396 N N . GLU A 1 301 ? -8.810 4.544 11.081 1.00 98.31 301 GLU A N 1
ATOM 2397 C CA . GLU A 1 301 ? -9.049 3.524 12.118 1.00 98.31 301 GLU A CA 1
ATOM 2398 C C . GLU A 1 301 ? -10.409 3.721 12.812 1.00 98.31 301 GLU A C 1
ATOM 2400 O O . GLU A 1 301 ? -11.158 2.757 12.987 1.00 98.31 301 GLU A O 1
ATOM 2405 N N . ALA A 1 302 ? -10.763 4.963 13.168 1.00 98.44 302 ALA A N 1
ATOM 2406 C CA . ALA A 1 302 ? -12.032 5.290 13.822 1.00 98.44 302 ALA A CA 1
ATOM 2407 C C . ALA A 1 302 ? -13.251 4.978 12.940 1.00 98.44 302 ALA A C 1
ATOM 2409 O O . ALA A 1 302 ? -14.199 4.333 13.399 1.00 98.44 302 ALA A O 1
ATOM 2410 N N . VAL A 1 303 ? -13.213 5.392 11.670 1.00 98.19 303 VAL A N 1
ATOM 2411 C CA . VAL A 1 303 ? -14.296 5.139 10.707 1.00 98.19 303 VAL A CA 1
ATOM 2412 C C . VAL A 1 303 ? -14.457 3.645 10.449 1.00 98.19 303 VAL A C 1
ATOM 2414 O O . VAL A 1 303 ? -15.572 3.125 10.511 1.00 98.19 303 VAL A O 1
ATOM 2417 N N . VAL A 1 304 ? -13.350 2.927 10.239 1.00 97.69 304 VAL A N 1
ATOM 2418 C CA . VAL A 1 304 ? -13.383 1.475 10.049 1.00 97.69 304 VAL A CA 1
ATOM 2419 C C . VAL A 1 304 ? -13.959 0.790 11.289 1.00 97.69 304 VAL A C 1
ATOM 2421 O O . VAL A 1 304 ? -14.871 -0.021 11.160 1.00 97.69 304 VAL A O 1
ATOM 2424 N N . ALA A 1 305 ? -13.514 1.142 12.497 1.00 97.19 305 ALA A N 1
ATOM 2425 C CA . ALA A 1 305 ? -14.056 0.569 13.729 1.00 97.19 305 ALA A CA 1
ATOM 2426 C C . ALA A 1 305 ? -15.573 0.780 13.861 1.00 97.19 305 ALA A C 1
ATOM 2428 O O . ALA A 1 305 ? -16.295 -0.158 14.211 1.00 97.19 305 ALA A O 1
ATOM 2429 N N . SER A 1 306 ? -16.068 1.974 13.516 1.00 96.25 306 SER A N 1
ATOM 2430 C CA . SER A 1 306 ? -17.506 2.258 13.464 1.00 96.25 306 SER A CA 1
ATOM 2431 C C . SER A 1 306 ? -18.232 1.339 12.471 1.00 96.25 306 SER A C 1
ATOM 2433 O O . SER A 1 306 ? -19.243 0.734 12.828 1.00 96.25 306 SER A O 1
ATOM 2435 N N . ALA A 1 307 ? -17.668 1.127 11.276 1.00 94.38 307 ALA A N 1
ATOM 2436 C CA . ALA A 1 307 ? -18.226 0.230 10.260 1.00 94.38 307 ALA A CA 1
ATOM 2437 C C . ALA A 1 307 ? -18.251 -1.250 10.692 1.00 94.38 307 ALA A C 1
ATOM 2439 O O . ALA A 1 307 ? -19.162 -1.984 10.318 1.00 94.38 307 ALA A O 1
ATOM 2440 N N . TYR A 1 308 ? -17.299 -1.689 11.526 1.00 93.81 308 TYR A N 1
ATOM 2441 C CA . TYR A 1 308 ? -17.318 -3.014 12.171 1.00 93.81 308 TYR A CA 1
ATOM 2442 C C . TYR A 1 308 ? -18.351 -3.130 13.313 1.00 93.81 308 TYR A C 1
ATOM 2444 O O . TYR A 1 308 ? -18.495 -4.207 13.904 1.00 93.81 308 TYR A O 1
ATOM 2452 N N . GLY A 1 309 ? -19.033 -2.039 13.678 1.00 93.56 309 GLY A N 1
ATOM 2453 C CA . GLY A 1 309 ? -19.949 -1.985 14.818 1.00 93.56 309 GLY A CA 1
ATOM 2454 C C . GLY A 1 309 ? -19.243 -2.067 16.176 1.00 93.56 309 GLY A C 1
ATOM 2455 O O . GLY A 1 309 ? -19.843 -2.528 17.153 1.00 93.56 309 GLY A O 1
ATOM 2456 N N . VAL A 1 310 ? -17.965 -1.669 16.240 1.00 94.00 310 VAL A N 1
ATOM 2457 C CA . VAL A 1 310 ? -17.174 -1.601 17.480 1.00 94.00 310 VAL A CA 1
ATOM 2458 C C . VAL A 1 310 ? -17.828 -0.614 18.442 1.00 94.00 310 VAL A C 1
ATOM 2460 O O . VAL A 1 310 ? -18.244 0.474 18.051 1.00 94.00 310 VAL A O 1
ATOM 2463 N N . LYS A 1 311 ? -17.905 -0.978 19.723 1.00 92.81 311 LYS A N 1
ATOM 2464 C CA . LYS A 1 311 ? -18.335 -0.088 20.811 1.00 92.81 311 LYS A CA 1
ATOM 2465 C C . LYS A 1 311 ? -17.148 0.284 21.697 1.00 92.81 311 LYS A C 1
ATOM 2467 O O . LYS A 1 311 ? -16.131 -0.402 21.701 1.00 92.81 311 LYS A O 1
ATOM 2472 N N . ASN A 1 312 ? -17.316 1.296 22.549 1.00 89.81 312 ASN A N 1
ATOM 2473 C CA . ASN A 1 312 ? -16.286 1.702 23.520 1.00 89.81 312 ASN A CA 1
ATOM 2474 C C . ASN A 1 312 ? -15.748 0.533 24.371 1.00 89.81 312 ASN A C 1
ATOM 2476 O O . ASN A 1 312 ? -14.544 0.407 24.557 1.00 89.81 312 ASN A O 1
ATOM 2480 N N . GLN A 1 313 ? -16.623 -0.376 24.811 1.00 89.56 313 GLN A N 1
ATOM 2481 C CA . GLN A 1 313 ? -16.225 -1.571 25.572 1.00 89.56 313 GLN A CA 1
ATOM 2482 C C . GLN A 1 313 ? -15.373 -2.553 24.753 1.00 89.56 313 GLN A C 1
ATOM 2484 O O . GLN A 1 313 ? -14.546 -3.268 25.311 1.00 89.56 313 GLN A O 1
ATOM 2489 N N . ASP A 1 314 ? -15.575 -2.610 23.435 1.00 92.19 314 ASP A N 1
ATOM 2490 C CA . ASP A 1 314 ? -14.783 -3.470 22.559 1.00 92.19 314 ASP A CA 1
ATOM 2491 C C . ASP A 1 314 ? -13.367 -2.887 22.380 1.00 92.19 314 ASP A C 1
ATOM 2493 O O . ASP A 1 314 ? -12.399 -3.648 22.335 1.00 92.19 314 ASP A O 1
ATOM 2497 N N . LEU A 1 315 ? -13.211 -1.553 22.372 1.00 91.75 315 LEU A N 1
ATOM 2498 C CA . LEU A 1 315 ? -11.894 -0.901 22.317 1.00 91.75 315 LEU A CA 1
ATOM 2499 C C . LEU A 1 315 ? -11.030 -1.172 23.550 1.00 91.75 315 LEU A C 1
ATOM 2501 O O . LEU A 1 315 ? -9.826 -1.353 23.396 1.00 91.75 315 LEU A O 1
ATOM 2505 N N . GLU A 1 316 ? -11.620 -1.295 24.745 1.00 88.56 316 GLU A N 1
ATOM 2506 C CA . GLU A 1 316 ? -10.884 -1.724 25.950 1.00 88.56 316 GLU A CA 1
ATOM 2507 C C . GLU A 1 316 ? -10.224 -3.104 25.769 1.00 88.56 316 GLU A C 1
ATOM 2509 O O . GLU A 1 316 ? -9.189 -3.402 26.368 1.00 88.56 316 GLU A O 1
ATOM 2514 N N . ILE A 1 317 ? -10.823 -3.969 24.945 1.00 89.62 317 ILE A N 1
ATOM 2515 C CA . ILE A 1 317 ? -10.298 -5.303 24.648 1.00 89.62 317 ILE A CA 1
ATOM 2516 C C . ILE A 1 317 ? -9.272 -5.230 23.516 1.00 89.62 317 ILE A C 1
ATOM 2518 O O . ILE A 1 317 ? -8.196 -5.814 23.640 1.00 89.62 317 ILE A O 1
ATOM 2522 N N . ILE A 1 318 ? -9.594 -4.518 22.434 1.00 92.38 318 ILE A N 1
ATOM 2523 C CA . ILE A 1 318 ? -8.742 -4.401 21.240 1.00 92.38 318 ILE A CA 1
ATOM 2524 C C . ILE A 1 318 ? -7.425 -3.697 21.581 1.00 92.38 318 ILE A C 1
ATOM 2526 O O . ILE A 1 318 ? -6.358 -4.168 21.198 1.00 92.38 318 ILE A O 1
ATOM 2530 N N . LEU A 1 319 ? -7.489 -2.601 22.339 1.00 93.38 319 LEU A N 1
ATOM 2531 C CA . LEU A 1 319 ? -6.336 -1.784 22.723 1.00 93.38 319 LEU A CA 1
ATOM 2532 C C . LEU A 1 319 ? -5.767 -2.179 24.090 1.00 93.38 319 LEU A C 1
ATOM 2534 O O . LEU A 1 319 ? -4.985 -1.436 24.683 1.00 93.38 319 LEU A O 1
ATOM 2538 N N . ARG A 1 320 ? -6.127 -3.360 24.606 1.00 88.56 320 ARG A N 1
ATOM 2539 C CA . ARG A 1 320 ? -5.614 -3.845 25.890 1.00 88.56 320 ARG A CA 1
ATOM 2540 C C . ARG A 1 320 ? -4.084 -3.848 25.887 1.00 88.56 320 ARG A C 1
ATOM 2542 O O . ARG A 1 320 ? -3.466 -4.262 24.909 1.00 88.56 320 ARG A O 1
ATOM 2549 N N . LEU A 1 321 ? -3.485 -3.439 27.007 1.00 87.62 321 LEU A N 1
ATOM 2550 C CA . LEU A 1 321 ? -2.032 -3.298 27.204 1.00 87.62 321 LEU A CA 1
ATOM 2551 C C . LEU A 1 321 ? -1.368 -2.193 26.362 1.00 87.62 321 LEU A C 1
ATOM 2553 O O . LEU A 1 321 ? -0.150 -2.058 26.421 1.00 87.62 321 LEU A O 1
ATOM 2557 N N . CYS A 1 322 ? -2.129 -1.407 25.596 1.00 90.75 322 CYS A N 1
ATOM 2558 C CA . CYS A 1 322 ? -1.619 -0.175 25.004 1.00 90.75 322 CYS A CA 1
ATOM 2559 C C . CYS A 1 322 ? -1.668 0.951 26.045 1.00 90.75 322 CYS A C 1
ATOM 2561 O O . CYS A 1 322 ? -2.582 1.011 26.868 1.00 90.75 322 CYS A O 1
ATOM 2563 N N . GLU A 1 323 ? -0.696 1.855 25.994 1.00 89.94 323 GLU A N 1
ATOM 2564 C CA . GLU A 1 323 ? -0.636 3.037 26.856 1.00 89.94 323 GLU A CA 1
ATOM 2565 C C . GLU A 1 323 ? -1.577 4.127 26.314 1.00 89.94 323 GLU A C 1
ATOM 2567 O O . GLU A 1 323 ? -1.161 5.003 25.562 1.00 89.94 323 GLU A O 1
ATOM 2572 N N . VAL A 1 324 ? -2.867 4.033 26.651 1.00 90.69 324 VAL A N 1
ATOM 2573 C CA . VAL A 1 324 ? -3.920 4.945 26.174 1.00 90.69 324 VAL A CA 1
ATOM 2574 C C . VAL A 1 324 ? -4.623 5.595 27.362 1.00 90.69 324 VAL A C 1
ATOM 2576 O O . VAL A 1 324 ? -5.168 4.906 28.227 1.00 90.69 324 VAL A O 1
ATOM 2579 N N . GLU A 1 325 ? -4.629 6.927 27.398 1.00 87.12 325 GLU A N 1
ATOM 2580 C CA . GLU A 1 325 ? -5.337 7.697 28.422 1.00 87.12 325 GLU A CA 1
ATOM 2581 C C . GLU A 1 325 ? -6.856 7.463 28.342 1.00 87.12 325 GLU A C 1
ATOM 2583 O O . GLU A 1 325 ? -7.437 7.373 27.263 1.00 87.12 325 GLU A O 1
ATOM 2588 N N . GLY A 1 326 ? -7.510 7.329 29.498 1.00 81.56 326 GLY A N 1
ATOM 2589 C CA . GLY A 1 326 ? -8.946 7.044 29.585 1.00 81.56 326 GLY A CA 1
ATOM 2590 C C . GLY A 1 326 ? -9.319 5.560 29.472 1.00 81.56 326 GLY A C 1
ATOM 2591 O O . GLY A 1 326 ? -10.451 5.204 29.801 1.00 81.56 326 GLY A O 1
ATOM 2592 N N . LEU A 1 327 ? -8.386 4.675 29.098 1.00 83.38 327 LEU A N 1
ATOM 2593 C CA . LEU A 1 327 ? -8.567 3.227 29.222 1.00 83.38 327 LEU A CA 1
ATOM 2594 C C . LEU A 1 327 ? -8.092 2.726 30.592 1.00 83.38 327 LEU A C 1
ATOM 2596 O O . LEU A 1 327 ? -7.177 3.272 31.209 1.00 83.38 327 LEU A O 1
ATOM 2600 N N . ARG A 1 328 ? -8.718 1.653 31.089 1.00 70.88 328 ARG A N 1
ATOM 2601 C CA . ARG A 1 328 ? -8.331 1.035 32.366 1.00 70.88 328 ARG A CA 1
ATOM 2602 C C . ARG A 1 328 ? -6.911 0.476 32.263 1.00 70.88 328 ARG A C 1
ATOM 2604 O O . ARG A 1 328 ? -6.666 -0.424 31.459 1.00 70.88 328 ARG A O 1
ATOM 2611 N N . SER A 1 329 ? -6.004 0.945 33.119 1.00 60.59 329 SER A N 1
ATOM 2612 C CA . SER A 1 329 ? -4.682 0.337 33.265 1.00 60.59 329 SER A CA 1
ATOM 2613 C C . SER A 1 329 ? -4.837 -1.087 33.810 1.00 60.59 329 SER A C 1
ATOM 2615 O O . SER A 1 329 ? -5.500 -1.320 34.822 1.00 60.59 329 SER A O 1
ATOM 2617 N N . GLN A 1 330 ? -4.271 -2.074 33.115 1.00 61.47 330 GLN A N 1
ATOM 2618 C CA . GLN A 1 330 ? -4.229 -3.457 33.593 1.00 61.47 330 GLN A CA 1
ATOM 2619 C C . GLN A 1 330 ? -2.778 -3.891 33.762 1.00 61.47 330 GLN A C 1
ATOM 2621 O O . GLN A 1 330 ? -1.942 -3.641 32.893 1.00 61.47 330 GLN A O 1
ATOM 2626 N N . SER A 1 331 ? -2.482 -4.526 34.898 1.00 54.53 331 SER A N 1
ATOM 2627 C CA . SER A 1 331 ? -1.155 -5.058 35.194 1.00 54.53 331 SER A CA 1
ATOM 2628 C C . SER A 1 331 ? -0.791 -6.170 34.206 1.00 54.53 331 SER A C 1
ATOM 2630 O O . SER A 1 331 ? -1.600 -7.036 33.876 1.00 54.53 331 SER A O 1
ATOM 2632 N N . SER A 1 332 ? 0.451 -6.138 33.730 1.00 54.66 332 SER A N 1
ATOM 2633 C CA . SER A 1 332 ? 1.048 -6.991 32.693 1.00 54.66 332 SER A CA 1
ATOM 2634 C C . SER A 1 332 ? 1.285 -8.451 33.122 1.00 54.66 332 SER A C 1
ATOM 2636 O O . SER A 1 332 ? 2.191 -9.114 32.628 1.00 54.66 332 SER A O 1
ATOM 2638 N N . SER A 1 333 ? 0.468 -8.997 34.024 1.00 50.66 333 SER A N 1
ATOM 2639 C CA . SER A 1 333 ? 0.708 -10.285 34.691 1.00 50.66 333 SER A CA 1
ATOM 2640 C C . SER A 1 333 ? 0.504 -11.537 33.817 1.00 50.66 333 SER A C 1
ATOM 2642 O O . SER A 1 333 ? 0.534 -12.651 34.337 1.00 50.66 333 SER A O 1
ATOM 2644 N N . GLN A 1 334 ? 0.339 -11.405 32.494 1.00 55.41 334 GLN A N 1
ATOM 2645 C CA . GLN A 1 334 ? 0.198 -12.543 31.576 1.00 55.41 334 GLN A CA 1
ATOM 2646 C C . GLN A 1 334 ? 0.987 -12.337 30.271 1.00 55.41 334 GLN A C 1
ATOM 2648 O O . GLN A 1 334 ? 0.546 -11.625 29.370 1.00 55.41 334 GLN A O 1
ATOM 2653 N N . ASN A 1 335 ? 2.118 -13.042 30.131 1.00 54.78 335 ASN A N 1
ATOM 2654 C CA . ASN A 1 335 ? 2.963 -13.048 28.923 1.00 54.78 335 ASN A CA 1
ATOM 2655 C C . ASN A 1 335 ? 2.179 -13.366 27.632 1.00 54.78 335 ASN A C 1
ATOM 2657 O O . ASN A 1 335 ? 2.458 -12.801 26.581 1.00 54.78 335 ASN A O 1
ATOM 2661 N N . GLN A 1 336 ? 1.144 -14.208 27.714 1.00 55.69 336 GLN A N 1
ATOM 2662 C CA . GLN A 1 336 ? 0.333 -14.615 26.560 1.00 55.69 336 GLN A CA 1
ATOM 2663 C C . GLN A 1 336 ? -0.597 -13.498 26.039 1.00 55.69 336 GLN A C 1
ATOM 2665 O O . GLN A 1 336 ? -0.983 -13.503 24.871 1.00 55.69 336 GLN A O 1
ATOM 2670 N N . ALA A 1 337 ? -0.944 -12.518 26.884 1.00 58.25 337 ALA A N 1
ATOM 2671 C CA . ALA A 1 337 ? -1.743 -11.357 26.487 1.00 58.25 337 ALA A CA 1
ATOM 2672 C C . ALA A 1 337 ? -0.900 -10.288 25.762 1.00 58.25 337 ALA A C 1
ATOM 2674 O O . ALA A 1 337 ? -1.435 -9.553 24.931 1.00 58.25 337 ALA A O 1
ATOM 2675 N N . LEU A 1 338 ? 0.413 -10.228 26.029 1.00 58.88 338 LEU A N 1
ATOM 2676 C CA . LEU A 1 338 ? 1.348 -9.300 25.377 1.00 58.88 338 LEU A CA 1
ATOM 2677 C C . LEU A 1 338 ? 1.615 -9.663 23.911 1.00 58.88 338 LEU A C 1
ATOM 2679 O O . LEU A 1 338 ? 1.759 -8.770 23.080 1.00 58.88 338 LEU A O 1
ATOM 2683 N N . GLU A 1 339 ? 1.639 -10.952 23.562 1.00 62.06 339 GLU A N 1
ATOM 2684 C CA . GLU A 1 339 ? 1.921 -11.396 22.185 1.00 62.06 339 GLU A CA 1
ATOM 2685 C C . GLU A 1 339 ? 0.876 -10.902 21.171 1.00 62.06 339 GLU A C 1
ATOM 2687 O O . GLU A 1 339 ? 1.192 -10.652 20.004 1.00 62.06 339 GLU A O 1
ATOM 2692 N N . LYS A 1 340 ? -0.371 -10.723 21.623 1.00 72.38 340 LYS A N 1
ATOM 2693 C CA . LYS A 1 340 ? -1.510 -10.353 20.773 1.00 72.38 340 LYS A CA 1
ATOM 2694 C C . LYS A 1 340 ? -1.911 -8.880 20.864 1.00 72.38 340 LYS A C 1
ATOM 2696 O O . LYS A 1 340 ? -2.787 -8.474 20.106 1.00 72.38 340 LYS A O 1
ATOM 2701 N N . SER A 1 341 ? -1.294 -8.090 21.744 1.00 85.75 341 SER A N 1
ATOM 2702 C CA . SER A 1 341 ? -1.614 -6.667 21.894 1.00 85.75 341 SER A CA 1
ATOM 2703 C C . SER A 1 341 ? -0.829 -5.769 20.934 1.00 85.75 341 SER A C 1
ATOM 2705 O O . SER A 1 341 ? 0.187 -6.164 20.355 1.00 85.75 341 SER A O 1
ATOM 2707 N N . PHE A 1 342 ? -1.287 -4.523 20.796 1.00 93.38 342 PHE A N 1
ATOM 2708 C CA . PHE A 1 342 ? -0.695 -3.512 19.913 1.00 93.38 342 PHE A CA 1
ATOM 2709 C C . PHE A 1 342 ? 0.301 -2.578 20.609 1.00 93.38 342 PHE A C 1
ATOM 2711 O O . PHE A 1 342 ? 0.658 -1.547 20.054 1.00 93.38 342 PHE A O 1
ATOM 2718 N N . HIS A 1 343 ? 0.803 -2.940 21.793 1.00 90.25 343 HIS A N 1
ATOM 2719 C CA . HIS A 1 343 ? 1.730 -2.105 22.572 1.00 90.25 343 HIS A CA 1
ATOM 2720 C C . HIS A 1 343 ? 3.038 -1.751 21.832 1.00 90.25 343 HIS A C 1
ATOM 2722 O O . HIS A 1 343 ? 3.678 -0.759 22.161 1.00 90.25 343 HIS A O 1
ATOM 2728 N N . ARG A 1 344 ? 3.432 -2.555 20.830 1.00 91.81 344 ARG A N 1
ATOM 2729 C CA . ARG A 1 344 ? 4.610 -2.318 19.973 1.00 91.81 344 ARG A CA 1
ATOM 2730 C C . ARG A 1 344 ? 4.354 -1.357 18.808 1.00 91.81 344 ARG A C 1
ATOM 2732 O O . ARG A 1 344 ? 5.295 -1.034 18.090 1.00 91.81 344 ARG A O 1
ATOM 2739 N N . VAL A 1 345 ? 3.101 -0.986 18.543 1.00 94.69 345 VAL A N 1
ATOM 2740 C CA . VAL A 1 345 ? 2.768 -0.063 17.451 1.00 94.69 345 VAL A CA 1
ATOM 2741 C C . VAL A 1 345 ? 3.256 1.330 17.840 1.00 94.69 345 VAL A C 1
ATOM 2743 O O . VAL A 1 345 ? 2.856 1.844 18.881 1.00 94.69 345 VAL A O 1
ATOM 2746 N N . ASP A 1 346 ? 4.143 1.885 17.014 1.00 94.62 346 ASP A N 1
ATOM 2747 C CA . ASP A 1 346 ? 4.798 3.188 17.193 1.00 94.62 346 ASP A CA 1
ATOM 2748 C C . ASP A 1 346 ? 5.502 3.337 18.553 1.00 94.62 346 ASP A C 1
ATOM 2750 O O . ASP A 1 346 ? 5.456 4.381 19.199 1.00 94.62 346 ASP A O 1
ATOM 2754 N N . ALA A 1 347 ? 6.129 2.257 19.035 1.00 92.62 347 ALA A N 1
ATOM 2755 C CA . ALA A 1 347 ? 6.766 2.214 20.355 1.00 92.62 347 ALA A CA 1
ATOM 2756 C C . ALA A 1 347 ? 7.886 3.260 20.548 1.00 92.62 347 ALA A C 1
ATOM 2758 O O . ALA A 1 347 ? 8.238 3.578 21.682 1.00 92.62 347 ALA A O 1
ATOM 2759 N N . ASP A 1 348 ? 8.428 3.783 19.451 1.00 91.56 348 ASP A N 1
ATOM 2760 C CA . ASP A 1 348 ? 9.411 4.862 19.380 1.00 91.56 348 ASP A CA 1
ATOM 2761 C C . ASP A 1 348 ? 8.826 6.261 19.648 1.00 91.56 348 ASP A C 1
ATOM 2763 O O . ASP A 1 348 ? 9.573 7.179 19.986 1.00 91.56 348 ASP A O 1
ATOM 2767 N N . LEU A 1 349 ? 7.504 6.426 19.566 1.00 93.31 349 LEU A N 1
ATOM 2768 C CA . LEU A 1 349 ? 6.820 7.684 19.862 1.00 93.31 349 LEU A CA 1
ATOM 2769 C C . LEU A 1 349 ? 6.371 7.766 21.328 1.00 93.31 349 LEU A C 1
ATOM 2771 O O . LEU A 1 349 ? 6.196 6.753 22.023 1.00 93.31 349 LEU A O 1
ATOM 2775 N N . ASN A 1 350 ? 6.112 8.997 21.782 1.00 93.25 350 ASN A N 1
ATOM 2776 C CA . ASN A 1 350 ? 5.397 9.245 23.034 1.00 93.25 350 ASN A CA 1
ATOM 2777 C C . ASN A 1 350 ? 4.044 8.500 23.007 1.00 93.25 350 ASN A C 1
ATOM 2779 O O . ASN A 1 350 ? 3.339 8.622 22.003 1.00 93.25 350 ASN A O 1
ATOM 2783 N N . PRO A 1 351 ? 3.646 7.773 24.074 1.00 94.19 351 PRO A N 1
ATOM 2784 C CA . PRO A 1 351 ? 2.379 7.041 24.145 1.00 94.19 351 PRO A CA 1
ATOM 2785 C C . PRO A 1 351 ? 1.154 7.760 23.565 1.00 94.19 351 PRO A C 1
ATOM 2787 O O . PRO A 1 351 ? 0.395 7.148 22.817 1.00 94.19 351 PRO A O 1
ATOM 2790 N N . ARG A 1 352 ? 0.997 9.066 23.828 1.00 94.94 352 ARG A N 1
ATOM 2791 C CA . ARG A 1 352 ? -0.148 9.860 23.341 1.00 94.94 352 ARG A CA 1
ATOM 2792 C C . ARG A 1 352 ? -0.170 10.081 21.824 1.00 94.94 352 ARG A C 1
ATOM 2794 O O . ARG A 1 352 ? -1.225 10.359 21.269 1.00 94.94 352 ARG A O 1
ATOM 2801 N N . LEU A 1 353 ? 0.986 9.961 21.171 1.00 96.19 353 LEU A N 1
ATOM 2802 C CA . LEU A 1 353 ? 1.168 10.126 19.727 1.00 96.19 353 LEU A CA 1
ATOM 2803 C C . LEU A 1 353 ? 1.173 8.787 18.976 1.00 96.19 353 LEU A C 1
ATOM 2805 O O . LEU A 1 353 ? 1.224 8.776 17.749 1.00 96.19 353 LEU A O 1
ATOM 2809 N N . ARG A 1 354 ? 1.123 7.651 19.684 1.00 96.50 354 ARG A N 1
ATOM 2810 C CA . ARG A 1 354 ? 1.071 6.326 19.052 1.00 96.50 354 ARG A CA 1
ATOM 2811 C C . ARG A 1 354 ? -0.296 6.086 18.428 1.00 96.50 354 ARG A C 1
ATOM 2813 O O . ARG A 1 354 ? -1.318 6.493 18.989 1.00 96.50 354 ARG A O 1
ATOM 2820 N N . LEU A 1 355 ? -0.341 5.323 17.335 1.00 97.56 355 LEU A N 1
ATOM 2821 C CA . LEU A 1 355 ? -1.593 5.014 16.646 1.00 97.56 355 LEU A CA 1
ATOM 2822 C C . LEU A 1 355 ? -2.711 4.491 17.571 1.00 97.56 355 LEU A C 1
ATOM 2824 O O . LEU A 1 355 ? -3.833 4.957 17.402 1.00 97.56 355 LEU A O 1
ATOM 2828 N N . PRO A 1 356 ? -2.483 3.596 18.559 1.00 97.38 356 PRO A N 1
ATOM 2829 C CA . PRO A 1 356 ? -3.550 3.166 19.466 1.00 97.38 356 PRO A CA 1
ATOM 2830 C C . PRO A 1 356 ? -4.219 4.313 20.242 1.00 97.38 356 PRO A C 1
ATOM 2832 O O . PRO A 1 356 ? -5.439 4.301 20.402 1.00 97.38 356 PRO A O 1
ATOM 2835 N N . ALA A 1 357 ? -3.445 5.304 20.697 1.00 97.12 357 ALA A N 1
ATOM 2836 C CA . ALA A 1 357 ? -3.969 6.455 21.431 1.00 97.12 357 ALA A CA 1
ATOM 2837 C C . ALA A 1 357 ? -4.712 7.421 20.499 1.00 97.12 357 ALA A C 1
ATOM 2839 O O . ALA A 1 357 ? -5.839 7.820 20.795 1.00 97.12 357 ALA A O 1
ATOM 2840 N N . LEU A 1 358 ? -4.129 7.719 19.333 1.00 98.00 358 LEU A N 1
ATOM 2841 C CA . LEU A 1 358 ? -4.753 8.580 18.325 1.00 98.00 358 LEU A CA 1
ATOM 2842 C C . LEU A 1 358 ? -6.050 7.976 17.774 1.00 98.00 358 LEU A C 1
ATOM 2844 O O . LEU A 1 358 ? -7.050 8.678 17.628 1.00 98.00 358 LEU A O 1
ATOM 2848 N N . PHE A 1 359 ? -6.059 6.666 17.520 1.00 98.25 359 PHE A N 1
ATOM 2849 C CA . PHE A 1 359 ? -7.252 5.912 17.141 1.00 98.25 359 PHE A CA 1
ATOM 2850 C C . PHE A 1 359 ? -8.343 6.040 18.205 1.00 98.25 359 PHE A C 1
ATOM 2852 O O . PHE A 1 359 ? -9.483 6.366 17.874 1.00 98.25 359 PHE A O 1
ATOM 2859 N N . PHE A 1 360 ? -8.008 5.821 19.480 1.00 97.88 360 PHE A N 1
ATOM 2860 C CA . PHE A 1 360 ? -8.980 5.942 20.562 1.00 97.88 360 PHE A CA 1
ATOM 2861 C C . PHE A 1 360 ? -9.577 7.354 20.636 1.00 97.88 360 PHE A C 1
ATOM 2863 O O . PHE A 1 360 ? -10.800 7.490 20.686 1.00 97.88 360 PHE A O 1
ATOM 2870 N N . ALA A 1 361 ? -8.741 8.395 20.568 1.00 97.56 361 ALA A N 1
ATOM 2871 C CA . ALA A 1 361 ? -9.184 9.788 20.572 1.00 97.56 361 ALA A CA 1
ATOM 2872 C C . ALA A 1 361 ? -10.110 10.105 19.382 1.00 97.56 361 ALA A C 1
ATOM 2874 O O . ALA A 1 361 ? -11.217 10.614 19.575 1.00 97.56 361 ALA A O 1
ATOM 2875 N N . ALA A 1 362 ? -9.709 9.732 18.162 1.00 98.25 362 ALA A N 1
ATOM 2876 C CA . ALA A 1 362 ? -10.520 9.910 16.959 1.00 98.25 362 ALA A CA 1
ATOM 2877 C C . ALA A 1 362 ? -11.861 9.160 17.050 1.00 98.25 362 ALA A C 1
ATOM 2879 O O . ALA A 1 362 ? -12.897 9.686 16.645 1.00 98.25 362 ALA A O 1
ATOM 2880 N N . PHE A 1 363 ? -11.874 7.962 17.640 1.00 98.25 363 PHE A N 1
ATOM 2881 C CA . PHE A 1 363 ? -13.097 7.188 17.836 1.00 98.25 363 PHE A CA 1
ATOM 2882 C C . PHE A 1 363 ? -14.055 7.828 18.854 1.00 98.25 363 PHE A C 1
ATOM 2884 O O . PHE A 1 363 ? -15.264 7.848 18.618 1.00 98.25 363 PHE A O 1
ATOM 2891 N N . GLN A 1 364 ? -13.550 8.401 19.956 1.00 97.50 364 GLN A N 1
ATOM 2892 C CA . GLN A 1 364 ? -14.394 9.150 20.902 1.00 97.50 364 GLN A CA 1
ATOM 2893 C C . GLN A 1 364 ? -15.031 10.380 20.240 1.00 97.50 364 GLN A C 1
ATOM 2895 O O . GLN A 1 364 ? -16.217 10.661 20.446 1.00 97.50 364 GLN A O 1
ATOM 2900 N N . LEU A 1 365 ? -14.263 11.087 19.406 1.00 97.94 365 LEU A N 1
ATOM 2901 C CA . LEU A 1 365 ? -14.755 12.232 18.644 1.00 97.94 365 LEU A CA 1
ATOM 2902 C C . LEU A 1 365 ? -15.803 11.821 17.602 1.00 97.94 365 LEU A C 1
ATOM 2904 O O . LEU A 1 365 ? -16.826 12.498 17.495 1.00 97.94 365 LEU A O 1
ATOM 2908 N N . LEU A 1 366 ? -15.599 10.693 16.908 1.00 98.00 366 LEU A N 1
ATOM 2909 C CA . LEU A 1 366 ? -16.593 10.105 16.002 1.00 98.00 366 LEU A CA 1
ATOM 2910 C C . LEU A 1 366 ? -17.902 9.821 16.737 1.00 98.00 366 LEU A C 1
ATOM 2912 O O . LEU A 1 366 ? -18.969 10.197 16.263 1.00 98.00 366 LEU A O 1
ATOM 2916 N N . CYS A 1 367 ? -17.829 9.173 17.902 1.00 96.69 367 CYS A N 1
ATOM 2917 C CA . CYS A 1 367 ? -19.017 8.822 18.679 1.00 96.69 367 CYS A CA 1
ATOM 2918 C C . CYS A 1 367 ? -19.785 10.056 19.173 1.00 96.69 367 CYS A C 1
ATOM 2920 O O . CYS A 1 367 ? -21.005 9.996 19.301 1.00 96.69 367 CYS A O 1
ATOM 2922 N N . SER A 1 368 ? -19.081 11.154 19.458 1.00 97.56 368 SER A N 1
ATOM 2923 C CA . SER A 1 368 ? -19.682 12.370 20.020 1.00 97.56 368 SER A CA 1
ATOM 2924 C C . SER A 1 368 ? -20.257 13.305 18.955 1.00 97.56 368 SER A C 1
ATOM 2926 O O . SER A 1 368 ? -21.274 13.947 19.201 1.00 97.56 368 SER A O 1
ATOM 2928 N N . ASN A 1 369 ? -19.622 13.385 17.780 1.00 98.00 369 ASN A N 1
ATOM 2929 C CA . ASN A 1 369 ? -19.940 14.391 16.758 1.00 98.00 369 ASN A CA 1
ATOM 2930 C C . ASN A 1 369 ? -20.439 13.795 15.430 1.00 98.00 369 ASN A C 1
ATOM 2932 O O . ASN A 1 369 ? -20.986 14.515 14.599 1.00 98.00 369 ASN A O 1
ATOM 2936 N N . GLY A 1 370 ? -20.272 12.487 15.223 1.00 97.50 370 GLY A N 1
ATOM 2937 C CA . GLY A 1 370 ? -20.649 11.785 13.998 1.00 97.50 370 GLY A CA 1
ATOM 2938 C C . GLY A 1 370 ? -19.536 11.693 12.946 1.00 97.50 370 GLY A C 1
ATOM 2939 O O . GLY A 1 370 ? -18.485 12.329 13.042 1.00 97.50 370 GLY A O 1
ATOM 2940 N N . LEU A 1 371 ? -19.790 10.864 11.927 1.00 96.19 371 LEU A N 1
ATOM 2941 C CA . LEU A 1 371 ? -18.848 10.534 10.849 1.00 96.19 371 LEU A CA 1
ATOM 2942 C C . LEU A 1 371 ? -18.453 11.755 10.010 1.00 96.19 371 LEU A C 1
ATOM 2944 O O . LEU A 1 371 ? -17.268 12.043 9.869 1.00 96.19 371 LEU A O 1
ATOM 2948 N N . GLU A 1 372 ? -19.443 12.473 9.476 1.00 95.50 372 GLU A N 1
ATOM 2949 C CA . GLU A 1 372 ? -19.205 13.597 8.560 1.00 95.50 372 GLU A CA 1
ATOM 2950 C C . GLU A 1 372 ? -18.422 14.728 9.231 1.00 95.50 372 GLU A C 1
ATOM 2952 O O . GLU A 1 372 ? -17.532 15.318 8.621 1.00 95.50 372 GLU A O 1
ATOM 2957 N N . TRP A 1 373 ? -18.686 14.976 10.519 1.00 97.19 373 TRP A N 1
ATOM 2958 C CA . TRP A 1 373 ? -17.913 15.936 11.297 1.00 97.19 373 TRP A CA 1
ATOM 2959 C C . TRP A 1 373 ? -16.443 15.519 11.387 1.00 97.19 373 TRP A C 1
ATOM 2961 O O . TRP A 1 373 ? -15.569 16.328 11.089 1.00 97.19 373 TRP A O 1
ATOM 2971 N N . LEU A 1 374 ? -16.158 14.257 11.742 1.00 97.69 374 LEU A N 1
ATOM 2972 C CA . LEU A 1 374 ? -14.777 13.786 11.885 1.00 97.69 374 LEU A CA 1
ATOM 2973 C C . LEU A 1 374 ? -14.012 13.862 10.558 1.00 97.69 374 LEU A C 1
ATOM 2975 O O . LEU A 1 374 ? -12.859 14.287 10.543 1.00 97.69 374 LEU A O 1
ATOM 2979 N N . LEU A 1 375 ? -14.648 13.465 9.452 1.00 94.12 375 LEU A N 1
ATOM 2980 C CA . LEU A 1 375 ? -14.039 13.530 8.122 1.00 94.12 375 LEU A CA 1
ATOM 2981 C C . LEU A 1 375 ? -13.723 14.974 7.713 1.00 94.12 375 LEU A C 1
ATOM 2983 O O . LEU A 1 375 ? -12.661 15.217 7.143 1.00 94.12 375 LEU A O 1
ATOM 2987 N N . ALA A 1 376 ? -14.586 15.935 8.059 1.00 91.25 376 ALA A N 1
ATOM 2988 C CA . ALA A 1 376 ? -14.329 17.353 7.814 1.00 91.25 376 ALA A CA 1
ATOM 2989 C C . ALA A 1 376 ? -13.122 17.888 8.607 1.00 91.25 376 ALA A C 1
ATOM 2991 O O . ALA A 1 376 ? -12.405 18.749 8.108 1.00 91.25 376 ALA A O 1
ATOM 2992 N N . GLN A 1 377 ? -12.849 17.353 9.804 1.00 92.38 377 GLN A N 1
ATOM 2993 C CA . GLN A 1 377 ? -11.687 17.752 10.612 1.00 92.38 377 GLN A CA 1
ATOM 2994 C C . GLN A 1 377 ? -10.354 17.182 10.109 1.00 92.38 377 GLN A C 1
ATOM 2996 O O . GLN A 1 377 ? -9.296 17.564 10.603 1.00 92.38 377 GLN A O 1
ATOM 3001 N N . ALA A 1 378 ? -10.359 16.253 9.149 1.00 87.56 378 ALA A N 1
ATOM 3002 C CA . ALA A 1 378 ? -9.140 15.554 8.757 1.00 87.56 378 ALA A CA 1
ATOM 3003 C C . ALA A 1 378 ? -8.040 16.496 8.243 1.00 87.56 378 ALA A C 1
ATOM 3005 O O . ALA A 1 378 ? -6.860 16.256 8.498 1.00 87.56 378 ALA A O 1
ATOM 3006 N N . PHE A 1 379 ? -8.423 17.576 7.563 1.00 85.69 379 PHE A N 1
ATOM 3007 C CA . PHE A 1 379 ? -7.502 18.553 6.977 1.00 85.69 379 PHE A CA 1
ATOM 3008 C C . PHE A 1 379 ? -7.139 19.700 7.926 1.00 85.69 379 PHE A C 1
ATOM 3010 O O . PHE A 1 379 ? -6.253 20.491 7.609 1.00 85.69 379 PHE A O 1
ATOM 3017 N N . GLU A 1 380 ? -7.772 19.775 9.097 1.00 88.12 380 GLU A N 1
ATOM 3018 C CA . GLU A 1 380 ? -7.491 20.818 10.079 1.00 88.12 380 GLU A CA 1
ATOM 3019 C C . GLU A 1 380 ? -6.111 20.607 10.703 1.00 88.12 380 GLU A C 1
ATOM 3021 O O . GLU A 1 380 ? -5.783 19.515 11.180 1.00 88.12 380 GLU A O 1
ATOM 3026 N N . LYS A 1 381 ? -5.283 21.657 10.686 1.00 86.56 381 LYS A N 1
ATOM 3027 C CA . LYS A 1 381 ? -3.973 21.648 11.350 1.00 86.56 381 LYS A CA 1
ATOM 3028 C C . LYS A 1 381 ? -4.141 21.454 12.849 1.00 86.56 381 LYS A C 1
ATOM 3030 O O . LYS A 1 381 ? -5.131 21.882 13.434 1.00 86.56 381 LYS A O 1
ATOM 3035 N N . ASP A 1 382 ? -3.167 20.784 13.452 1.00 90.00 382 ASP A N 1
ATOM 3036 C CA . ASP A 1 382 ? -3.139 20.485 14.887 1.00 90.00 382 ASP A CA 1
ATOM 3037 C C . ASP A 1 382 ? -4.358 19.701 15.431 1.00 90.00 382 ASP A C 1
ATOM 3039 O O . ASP A 1 382 ? -4.562 19.589 16.643 1.00 90.00 382 ASP A O 1
ATOM 3043 N N . PHE A 1 383 ? -5.178 19.105 14.555 1.00 93.25 383 PHE A N 1
ATOM 3044 C CA . PHE A 1 383 ? -6.274 18.235 14.973 1.00 93.25 383 PHE A CA 1
ATOM 3045 C C . PHE A 1 383 ? -5.736 16.898 15.513 1.00 93.25 383 PHE A C 1
ATOM 3047 O O . PHE A 1 383 ? -4.888 16.264 14.878 1.00 93.25 383 PHE A O 1
ATOM 3054 N N . LEU A 1 384 ? -6.270 16.463 16.666 1.00 94.06 384 LEU A N 1
ATOM 3055 C CA . LEU A 1 384 ? -5.820 15.365 17.551 1.00 94.06 384 LEU A CA 1
ATOM 3056 C C . LEU A 1 384 ? -4.524 15.633 18.337 1.00 94.06 384 LEU A C 1
ATOM 3058 O O . LEU A 1 384 ? -4.410 15.167 19.470 1.00 94.06 384 LEU A O 1
ATOM 3062 N N . PHE A 1 385 ? -3.563 16.351 17.761 1.00 95.00 385 PHE A N 1
ATOM 3063 C CA . PHE A 1 385 ? -2.260 16.659 18.358 1.00 95.00 385 PHE A CA 1
ATOM 3064 C C . PHE A 1 385 ? -1.574 17.787 17.579 1.00 95.00 385 PHE A C 1
ATOM 3066 O O . PHE A 1 385 ? -1.880 17.992 16.406 1.00 95.00 385 PHE A O 1
ATOM 3073 N N . PHE A 1 386 ? -0.610 18.468 18.205 1.00 93.44 386 PHE A N 1
ATOM 3074 C CA . PHE A 1 386 ? 0.189 19.504 17.545 1.00 93.44 386 PHE A CA 1
ATOM 3075 C C . PHE A 1 386 ? 1.141 18.898 16.506 1.00 93.44 386 PHE A C 1
ATOM 3077 O O . PHE A 1 386 ? 1.911 17.985 16.819 1.00 93.44 386 PHE A O 1
ATOM 3084 N N . ASP A 1 387 ? 1.119 19.428 15.283 1.00 88.62 387 ASP A N 1
ATOM 3085 C CA . ASP A 1 387 ? 1.913 18.929 14.158 1.00 88.62 387 ASP A CA 1
ATOM 3086 C C . ASP A 1 387 ? 3.418 18.979 14.460 1.00 88.62 387 ASP A C 1
ATOM 3088 O O . ASP A 1 387 ? 4.130 18.003 14.215 1.00 88.62 387 ASP A O 1
ATOM 3092 N N . ASP A 1 388 ? 3.894 20.072 15.061 1.00 87.56 388 ASP A N 1
ATOM 3093 C CA . ASP A 1 388 ? 5.306 20.253 15.426 1.00 87.56 388 ASP A CA 1
ATOM 3094 C C . ASP A 1 388 ? 5.780 19.236 16.468 1.00 87.56 388 ASP A C 1
ATOM 3096 O O . ASP A 1 388 ? 6.910 18.747 16.396 1.00 87.56 388 ASP A O 1
ATOM 3100 N N . GLU A 1 389 ? 4.912 18.870 17.415 1.00 91.38 389 GLU A N 1
ATOM 3101 C CA . GLU A 1 389 ? 5.235 17.852 18.411 1.00 91.38 389 GLU A CA 1
ATOM 3102 C C . GLU A 1 389 ? 5.508 16.512 17.725 1.00 91.38 389 GLU A C 1
ATOM 3104 O O . GLU A 1 389 ? 6.547 15.894 17.955 1.00 91.38 389 GLU A O 1
ATOM 3109 N N . TYR A 1 390 ? 4.609 16.092 16.834 1.00 89.19 390 TYR A N 1
ATOM 3110 C CA . TYR A 1 390 ? 4.740 14.829 16.115 1.00 89.19 390 TYR A CA 1
ATOM 3111 C C . TYR A 1 390 ? 5.934 14.842 15.158 1.00 89.19 390 TYR A C 1
ATOM 3113 O O . TYR A 1 390 ? 6.731 13.904 15.139 1.00 89.19 390 TYR A O 1
ATOM 3121 N N . ASN A 1 391 ? 6.091 15.917 14.385 1.00 86.44 391 ASN A N 1
ATOM 3122 C CA . ASN A 1 391 ? 7.146 16.024 13.383 1.00 86.44 391 ASN A CA 1
ATOM 3123 C C . ASN A 1 391 ? 8.544 16.122 14.008 1.00 86.44 391 ASN A C 1
ATOM 3125 O O . ASN A 1 391 ? 9.494 15.665 13.384 1.00 86.44 391 ASN A O 1
ATOM 3129 N N . SER A 1 392 ? 8.686 16.607 15.249 1.00 85.06 392 SER A N 1
ATOM 3130 C CA . SER A 1 392 ? 9.979 16.645 15.957 1.00 85.06 392 SER A CA 1
ATOM 3131 C C . SER A 1 392 ? 10.637 15.267 16.150 1.00 85.06 392 SER A C 1
ATOM 31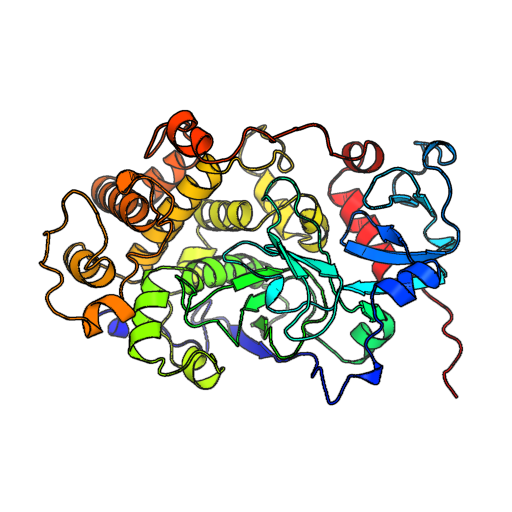33 O O . SER A 1 392 ? 11.856 15.180 16.313 1.00 85.06 392 SER A O 1
ATOM 3135 N N . HIS A 1 393 ? 9.853 14.183 16.089 1.00 82.50 393 HIS A N 1
ATOM 3136 C CA . HIS A 1 393 ? 10.346 12.805 16.159 1.00 82.50 393 HIS A CA 1
ATOM 3137 C C . HIS A 1 393 ? 10.964 12.305 14.846 1.00 82.50 393 HIS A C 1
ATOM 3139 O O . HIS A 1 393 ? 11.690 11.310 14.844 1.00 82.50 393 HIS A O 1
ATOM 3145 N N . PHE A 1 394 ? 10.698 12.984 13.731 1.00 75.94 394 PHE A N 1
ATOM 3146 C CA . PHE A 1 394 ? 11.216 12.639 12.416 1.00 75.94 394 PHE A CA 1
ATOM 3147 C C . PHE A 1 394 ? 12.316 13.649 12.071 1.00 75.94 394 PHE A C 1
ATOM 3149 O O . PHE A 1 394 ? 12.109 14.858 12.120 1.00 75.94 394 PHE A O 1
ATOM 3156 N N . SER A 1 395 ? 13.529 13.171 11.785 1.00 58.03 395 SER A N 1
ATOM 3157 C CA . SER A 1 395 ? 14.683 14.032 11.499 1.00 58.03 395 SER A CA 1
ATOM 3158 C C . SER A 1 395 ? 14.379 15.047 10.384 1.00 58.03 395 SER A C 1
ATOM 3160 O O . SER A 1 395 ? 13.717 14.723 9.402 1.00 58.03 395 SER A O 1
ATOM 3162 N N . ALA A 1 396 ? 14.909 16.268 10.531 1.00 43.03 396 ALA A N 1
ATOM 3163 C CA . ALA A 1 396 ? 14.595 17.487 9.766 1.00 43.03 396 ALA A CA 1
ATOM 3164 C C . ALA A 1 396 ? 14.879 17.471 8.242 1.00 43.03 396 ALA A C 1
ATOM 3166 O O . ALA A 1 396 ? 14.925 18.523 7.608 1.00 43.03 396 ALA A O 1
ATOM 3167 N N . ALA A 1 397 ? 15.082 16.314 7.617 1.00 41.00 397 ALA A N 1
ATOM 3168 C CA . ALA A 1 397 ? 15.349 16.203 6.188 1.00 41.00 397 ALA A CA 1
ATOM 3169 C C . ALA A 1 397 ? 14.044 16.056 5.390 1.00 41.00 397 ALA A C 1
ATOM 3171 O O . ALA A 1 397 ? 13.817 15.058 4.712 1.00 41.00 397 ALA A O 1
ATOM 3172 N N . ILE A 1 398 ? 13.185 17.070 5.458 1.00 45.59 398 ILE A N 1
ATOM 3173 C CA . ILE A 1 398 ? 12.098 17.242 4.492 1.00 45.59 398 ILE A CA 1
ATOM 3174 C C . ILE A 1 398 ? 12.520 18.383 3.574 1.00 45.59 398 ILE A C 1
ATOM 3176 O O . ILE A 1 398 ? 12.105 19.526 3.719 1.00 45.59 398 ILE A O 1
ATOM 3180 N N . SER A 1 399 ? 13.439 18.074 2.659 1.00 39.94 399 SER A N 1
ATOM 3181 C CA . SER A 1 399 ? 13.693 18.946 1.516 1.00 39.94 399 SER A CA 1
ATOM 3182 C C . SER A 1 399 ? 12.515 18.781 0.561 1.00 39.94 399 SER A C 1
ATOM 3184 O O . SER A 1 399 ? 12.314 17.709 -0.005 1.00 39.94 399 SER A O 1
ATOM 3186 N N . SER A 1 400 ? 11.730 19.843 0.401 1.00 41.06 400 SER A N 1
ATOM 3187 C CA . SER A 1 400 ? 10.630 19.952 -0.563 1.00 41.06 400 SER A CA 1
ATOM 3188 C C . SER A 1 400 ? 11.086 19.977 -2.029 1.00 41.06 400 SER A C 1
ATOM 3190 O O . SER A 1 400 ? 10.245 20.013 -2.921 1.00 41.06 400 SER A O 1
ATOM 3192 N N . ASP A 1 401 ? 12.396 19.949 -2.294 1.00 35.84 401 ASP A N 1
ATOM 3193 C CA . ASP A 1 401 ? 12.969 20.461 -3.547 1.00 35.84 401 ASP A CA 1
ATOM 3194 C C . ASP A 1 401 ? 13.481 19.371 -4.503 1.00 35.84 401 ASP A C 1
ATOM 3196 O O . ASP A 1 401 ? 14.198 19.664 -5.455 1.00 35.84 401 ASP A O 1
ATOM 3200 N N . LYS A 1 402 ? 13.131 18.098 -4.284 1.00 42.69 402 LYS A N 1
ATOM 3201 C CA . LYS A 1 402 ? 13.585 16.981 -5.139 1.00 42.69 402 LYS A CA 1
ATOM 3202 C C . LYS A 1 402 ? 12.546 16.503 -6.162 1.00 42.69 402 LYS A C 1
ATOM 3204 O O . LYS A 1 402 ? 12.587 15.346 -6.573 1.00 42.69 402 LYS A O 1
ATOM 3209 N N . ALA A 1 403 ? 11.617 17.352 -6.597 1.00 41.34 403 ALA A N 1
ATOM 3210 C CA . ALA A 1 403 ? 10.873 17.057 -7.821 1.00 41.34 403 ALA A CA 1
ATOM 3211 C C . ALA A 1 403 ? 11.758 17.413 -9.026 1.00 41.34 403 ALA A C 1
ATOM 3213 O O . ALA A 1 403 ? 12.259 18.532 -9.118 1.00 41.34 403 ALA A O 1
ATOM 3214 N N . SER A 1 404 ? 11.985 16.459 -9.935 1.00 43.84 404 SER A N 1
ATOM 3215 C CA . SER A 1 404 ? 12.674 16.749 -11.196 1.00 43.84 404 SER A CA 1
ATOM 3216 C C . SER A 1 404 ? 11.899 17.828 -11.972 1.00 43.84 404 SER A C 1
ATOM 3218 O O . SER A 1 404 ? 10.681 17.685 -12.116 1.00 43.84 404 SER A O 1
ATOM 3220 N N . PRO A 1 405 ? 12.577 18.850 -12.529 1.00 42.66 405 PRO A N 1
ATOM 3221 C CA . PRO A 1 405 ? 11.923 19.907 -13.302 1.00 42.66 405 PRO A CA 1
ATOM 3222 C C . PRO A 1 405 ? 11.146 19.373 -14.521 1.00 42.66 405 PRO A C 1
ATOM 3224 O O . PRO A 1 405 ? 10.121 19.927 -14.889 1.00 42.66 405 PRO A O 1
ATOM 3227 N N . LEU A 1 406 ? 11.561 18.239 -15.104 1.00 46.56 406 LEU A N 1
ATOM 3228 C CA . LEU A 1 406 ? 10.857 17.620 -16.239 1.00 46.56 406 LEU A CA 1
ATOM 3229 C C . LEU A 1 406 ? 9.490 17.026 -15.859 1.00 46.56 406 LEU A C 1
ATOM 3231 O O . LEU A 1 406 ? 8.626 16.878 -16.718 1.00 46.56 406 LEU A O 1
ATOM 3235 N N . VAL A 1 407 ? 9.294 16.653 -14.590 1.00 53.97 407 VAL A N 1
ATOM 3236 C CA . VAL A 1 407 ? 8.039 16.056 -14.100 1.00 53.97 407 VAL A CA 1
ATOM 3237 C C . VAL A 1 407 ? 7.103 17.127 -13.537 1.00 53.97 407 VAL A C 1
ATOM 3239 O O . VAL A 1 407 ? 5.889 16.953 -13.597 1.00 53.97 407 VAL A O 1
ATOM 3242 N N . SER A 1 408 ? 7.639 18.239 -13.018 1.00 55.41 408 SER A N 1
ATOM 3243 C CA . SER A 1 408 ? 6.832 19.335 -12.463 1.00 55.41 408 SER A CA 1
ATOM 3244 C C . SER A 1 408 ? 6.027 20.102 -13.509 1.00 55.41 408 SER A C 1
ATOM 3246 O O . SER A 1 408 ? 5.003 20.689 -13.162 1.00 55.41 408 SER A O 1
ATOM 3248 N N . ASP A 1 409 ? 6.472 20.080 -14.766 1.00 59.41 409 ASP A N 1
ATOM 3249 C CA . ASP A 1 409 ? 5.874 20.864 -15.850 1.00 59.41 409 ASP A CA 1
ATOM 3250 C C . ASP A 1 409 ? 4.750 20.113 -16.590 1.00 59.41 409 ASP A C 1
ATOM 3252 O O . ASP A 1 409 ? 3.991 20.723 -17.342 1.00 59.41 409 ASP A O 1
ATOM 3256 N N . LEU A 1 410 ? 4.604 18.800 -16.356 1.00 62.78 410 LEU A N 1
ATOM 3257 C CA . LEU A 1 410 ? 3.585 17.954 -16.984 1.00 62.78 410 LEU A CA 1
ATOM 3258 C C . LEU A 1 410 ? 2.324 17.840 -16.119 1.00 62.78 410 LEU A C 1
ATOM 3260 O O . LEU A 1 410 ? 2.368 17.576 -14.916 1.00 62.78 410 LEU A O 1
ATOM 3264 N N . SER A 1 411 ? 1.158 17.943 -16.752 1.00 69.81 411 SER A N 1
ATOM 3265 C CA . SER A 1 411 ? -0.119 17.642 -16.110 1.00 69.81 411 SER A CA 1
ATOM 3266 C C . SER A 1 411 ? -0.304 16.129 -15.897 1.00 69.81 411 SER A C 1
ATOM 3268 O O . SER A 1 411 ? 0.230 15.300 -16.632 1.00 69.81 411 SER A O 1
ATOM 3270 N N . ILE A 1 412 ? -1.121 15.734 -14.910 1.00 69.06 412 ILE A N 1
ATOM 3271 C CA . ILE A 1 412 ? -1.433 14.310 -14.647 1.00 69.06 412 ILE A CA 1
ATOM 3272 C C . ILE A 1 412 ? -1.907 13.556 -15.909 1.00 69.06 412 ILE A C 1
ATOM 3274 O O . ILE A 1 412 ? -1.408 12.456 -16.131 1.00 69.06 412 ILE A O 1
ATOM 3278 N N . PRO A 1 413 ? -2.811 14.099 -16.755 1.00 72.69 413 PRO A N 1
ATOM 3279 C CA . PRO A 1 413 ? -3.206 13.425 -17.993 1.00 72.69 413 PRO A CA 1
ATOM 3280 C C . PRO A 1 413 ? -2.048 13.206 -18.973 1.00 72.69 413 PRO A C 1
ATOM 3282 O O . PRO A 1 413 ? -1.991 12.165 -19.623 1.00 72.69 413 PRO A O 1
ATOM 3285 N N . GLU A 1 414 ? -1.106 14.147 -19.072 1.00 74.12 414 GLU A N 1
ATOM 3286 C CA . GLU A 1 414 ? 0.083 13.993 -19.921 1.00 74.12 414 GLU A CA 1
ATOM 3287 C C . GLU A 1 414 ? 1.014 12.912 -19.372 1.00 74.12 414 GLU A C 1
ATOM 3289 O O . GLU A 1 414 ? 1.477 12.059 -20.126 1.00 74.12 414 GLU A O 1
ATOM 3294 N N . LEU A 1 415 ? 1.217 12.884 -18.053 1.00 74.88 415 LEU A N 1
ATOM 3295 C CA . LEU A 1 415 ? 1.991 11.839 -17.388 1.00 74.88 415 LEU A CA 1
ATOM 3296 C C . LEU A 1 415 ? 1.348 10.448 -17.559 1.00 74.88 415 LEU A C 1
ATOM 3298 O O . LEU A 1 415 ? 2.047 9.468 -17.802 1.00 74.88 415 LEU A O 1
ATOM 3302 N N . GLN A 1 416 ? 0.017 10.351 -17.482 1.00 76.06 416 GLN A N 1
ATOM 3303 C CA . GLN A 1 416 ? -0.728 9.108 -17.724 1.00 76.06 416 GLN A CA 1
ATOM 3304 C C . GLN A 1 416 ? -0.633 8.648 -19.177 1.00 76.06 416 GLN A C 1
ATOM 3306 O O . GLN A 1 416 ? -0.446 7.458 -19.431 1.00 76.06 416 GLN A O 1
ATOM 3311 N N . LYS A 1 417 ? -0.743 9.581 -20.130 1.00 78.62 417 LYS A N 1
ATOM 3312 C CA . LYS A 1 417 ? -0.554 9.291 -21.552 1.00 78.62 417 LYS A CA 1
ATOM 3313 C C . LYS A 1 417 ? 0.848 8.733 -21.797 1.00 78.62 417 LYS A C 1
ATOM 3315 O O . LYS A 1 417 ? 0.971 7.678 -22.408 1.00 78.62 417 LYS A O 1
ATOM 3320 N N . LEU A 1 418 ? 1.875 9.394 -21.267 1.00 79.25 418 LEU A N 1
ATOM 3321 C CA . LEU A 1 418 ? 3.264 8.967 -21.403 1.00 79.25 418 LEU A CA 1
ATOM 3322 C C . LEU A 1 418 ? 3.487 7.573 -20.799 1.00 79.25 418 LEU A C 1
ATOM 3324 O O . LEU A 1 418 ? 4.036 6.695 -21.459 1.00 79.25 418 LEU A O 1
ATOM 3328 N N . PHE A 1 419 ? 2.987 7.334 -19.583 1.00 81.25 419 PHE A N 1
ATOM 3329 C CA . PHE A 1 419 ? 3.023 6.017 -18.946 1.00 81.25 419 PHE A CA 1
ATOM 3330 C C . PHE A 1 419 ? 2.342 4.937 -19.805 1.00 81.25 419 PHE A C 1
ATOM 3332 O O . PHE A 1 419 ? 2.880 3.845 -19.997 1.00 81.25 419 PHE A O 1
ATOM 3339 N N . HIS A 1 420 ? 1.174 5.244 -20.374 1.00 81.94 420 HIS A N 1
ATOM 3340 C CA . HIS A 1 420 ? 0.471 4.332 -21.272 1.00 81.94 420 HIS A CA 1
ATOM 3341 C C . HIS A 1 420 ? 1.270 4.049 -22.549 1.00 81.94 420 HIS A C 1
ATOM 3343 O O . HIS A 1 420 ? 1.324 2.900 -22.985 1.00 81.94 420 HIS A O 1
ATOM 3349 N N . GLU A 1 421 ? 1.904 5.058 -23.144 1.00 83.75 421 GLU A N 1
ATOM 3350 C CA . GLU A 1 421 ? 2.729 4.882 -24.338 1.00 83.75 421 GLU A CA 1
ATOM 3351 C C . GLU A 1 421 ? 3.951 4.000 -24.048 1.00 83.75 421 GLU A C 1
ATOM 3353 O O . GLU A 1 421 ? 4.172 3.048 -24.795 1.00 83.75 421 GLU A O 1
ATOM 3358 N N . ILE A 1 422 ? 4.649 4.195 -22.917 1.00 83.44 422 ILE A N 1
ATOM 3359 C CA . ILE A 1 422 ? 5.753 3.319 -22.462 1.00 83.44 422 ILE A CA 1
ATOM 3360 C C . ILE A 1 422 ? 5.292 1.862 -22.370 1.00 83.44 422 ILE A C 1
ATOM 3362 O O . ILE A 1 422 ? 5.952 0.946 -22.867 1.00 83.44 422 ILE A O 1
ATOM 3366 N N . ARG A 1 423 ? 4.126 1.632 -21.756 1.00 83.38 423 ARG A N 1
ATOM 3367 C CA . ARG A 1 423 ? 3.579 0.285 -21.551 1.00 83.38 423 ARG A CA 1
ATOM 3368 C C . ARG A 1 423 ? 3.032 -0.365 -22.829 1.00 83.38 423 ARG A C 1
ATOM 3370 O O . ARG A 1 423 ? 2.739 -1.559 -22.800 1.00 83.38 423 ARG A O 1
ATOM 3377 N N . ASN A 1 424 ? 2.928 0.379 -23.933 1.00 82.06 424 ASN A N 1
ATOM 3378 C CA . ASN A 1 424 ? 2.457 -0.103 -25.236 1.00 82.06 424 ASN A CA 1
ATOM 3379 C C . ASN A 1 424 ? 3.492 0.027 -26.364 1.00 82.06 424 ASN A C 1
ATOM 3381 O O . ASN A 1 424 ? 3.145 -0.204 -27.528 1.00 82.06 424 ASN A O 1
ATOM 3385 N N . VAL A 1 425 ? 4.750 0.365 -26.055 1.00 78.06 425 VAL A N 1
ATOM 3386 C CA . VAL A 1 425 ? 5.813 0.429 -27.067 1.00 78.06 425 VAL A CA 1
ATOM 3387 C C . VAL A 1 425 ? 5.892 -0.909 -27.800 1.00 78.06 425 VAL A C 1
ATOM 3389 O O . VAL A 1 425 ? 6.044 -1.978 -27.202 1.00 78.06 425 VAL A O 1
ATOM 3392 N N . LYS A 1 426 ? 5.787 -0.853 -29.130 1.00 68.88 426 LYS A N 1
ATOM 3393 C CA . LYS A 1 426 ? 5.947 -2.022 -29.996 1.00 68.88 426 LYS A CA 1
ATOM 3394 C C . LYS A 1 426 ? 7.427 -2.321 -30.160 1.00 68.88 426 LYS A C 1
ATOM 3396 O O . LYS A 1 426 ? 8.074 -1.846 -31.086 1.00 68.88 426 LYS A O 1
ATOM 3401 N N . ILE A 1 427 ? 7.946 -3.134 -29.256 1.00 64.50 427 ILE A N 1
ATOM 3402 C CA . ILE A 1 427 ? 9.336 -3.570 -29.286 1.00 64.50 427 ILE A CA 1
ATOM 3403 C C . ILE A 1 427 ? 9.428 -4.820 -30.160 1.00 64.50 427 ILE A C 1
ATOM 3405 O O . ILE A 1 427 ? 8.761 -5.824 -29.904 1.00 64.50 427 ILE A O 1
ATOM 3409 N N . ALA A 1 428 ? 10.247 -4.766 -31.210 1.00 49.28 428 ALA A N 1
ATOM 3410 C CA . ALA A 1 428 ? 10.578 -5.946 -31.997 1.00 49.28 428 ALA A CA 1
ATOM 3411 C C . ALA A 1 428 ? 11.481 -6.858 -31.154 1.00 49.28 428 ALA A C 1
ATOM 3413 O O . ALA A 1 428 ? 12.700 -6.697 -31.128 1.00 49.28 428 ALA A O 1
ATOM 3414 N N . TYR A 1 429 ? 10.886 -7.796 -30.419 1.00 48.09 429 TYR A N 1
ATOM 3415 C CA . TYR A 1 429 ? 11.661 -8.792 -29.689 1.00 48.09 429 TYR A CA 1
ATOM 3416 C C . TYR A 1 429 ? 12.301 -9.762 -30.690 1.00 48.09 429 TYR A C 1
ATOM 3418 O O . TYR A 1 429 ? 11.579 -10.330 -31.515 1.00 48.09 429 TYR A O 1
ATOM 3426 N N . PRO A 1 430 ? 13.623 -10.006 -30.636 1.00 41.56 430 PRO A N 1
ATOM 3427 C CA . PRO A 1 430 ? 14.174 -11.169 -31.308 1.00 41.56 430 PRO A CA 1
ATOM 3428 C C . PRO A 1 430 ? 13.520 -12.408 -30.690 1.00 41.56 430 PRO A C 1
ATOM 3430 O O . PRO A 1 430 ? 13.578 -12.609 -29.477 1.00 41.56 430 PRO A O 1
ATOM 3433 N N . THR A 1 431 ? 12.846 -13.207 -31.518 1.00 30.06 431 THR A N 1
ATOM 3434 C CA . THR A 1 431 ? 12.291 -14.507 -31.128 1.00 30.06 431 THR A CA 1
ATOM 3435 C C . THR A 1 431 ? 13.382 -15.313 -30.435 1.00 30.06 431 THR A C 1
ATOM 3437 O O . THR A 1 431 ? 14.414 -15.596 -31.042 1.00 30.06 431 THR A O 1
ATOM 3440 N N . ILE A 1 432 ? 13.167 -15.651 -29.164 1.00 35.59 432 ILE A N 1
ATOM 3441 C CA . ILE A 1 432 ? 14.045 -16.562 -28.433 1.00 35.59 432 ILE A CA 1
ATOM 3442 C C . ILE A 1 432 ? 13.863 -17.938 -29.085 1.00 35.59 432 ILE A C 1
ATOM 3444 O O . ILE A 1 432 ? 12.781 -18.517 -28.989 1.00 35.59 432 ILE A O 1
ATOM 3448 N N . SER A 1 433 ? 14.881 -18.394 -29.820 1.00 30.64 433 SER A N 1
ATOM 3449 C CA . SER A 1 433 ? 14.956 -19.733 -30.419 1.00 30.64 433 SER A CA 1
ATOM 3450 C C . SER A 1 433 ? 15.295 -20.792 -29.385 1.00 30.64 433 SER A C 1
ATOM 3452 O O . SER A 1 433 ? 16.270 -20.533 -28.637 1.00 30.64 433 SER A O 1
#

Radius of gyration: 22.05 Å; chains: 1; bounding box: 53×46×67 Å

Sequence (433 aa):
RMAHQNIRLSDPHYVDDETSAHIAFRREFDMTNDSKLFVERDRAVESGFVLDCFGDWIRGNWRPADQFDSSNFGTVVPSSDGKTGIAIDDISEVFLPLYEGRMIGQFDWAKKGWSEGKGRRAIWNDLAFTEKQISPQYLMRLSDYLQMQPVRGSKLAYLAVGAATNSRTFISSVIGDWPCANSVPVLDFVVESSQKMYASSNCIFALAACMNSLVFDFTLRMRLSSNNLNWFILQESALPRLNELAKNVSFVRLVELLSLHPALAVNFGDLVHQSRTVSHQENPFSILQPSQRARYRAIVEAVVASAYGVKNQDLEIILRLCEVEGLRSQSSSQNQALEKSFHRVDADLNPRLRLPALFFAAFQLLCSNGLEWLLAQAFEKDFLFFDDEYNSHFSAAISSDKASPLVSDLSIPELQKLFHEIRNVKIAYPTIS

pLDDT: mean 81.56, std 17.11, range [30.06, 98.44]

Secondary structure (DSSP, 8-state):
-GGGTPEETTSS-SS-TT--EEEEEE--B-TTTTGGGEEEHHHHHHTTEEEBTTS-EEEE--EEGGGS-GGGTTSEEEBTTSSEEEEGGGEEEEEEEPB-GGG-BTTBTTSEEEEE--GGG-EEEEPPGGG-----SEEEEHHHHHHT----SSEEEE-SB--TT-S-S--EEEE-S--BBTTS-EEEEEESSTT-HHHHHHHHHHHHHHHTSHHHHHHHHTT--SSB--HHHHTTSEE--HHHHHH-HHHHHHHHHHH--HHHHTTTGGGTGGGGSS-----TTSPPPHHHHHHHHHHHHHHHHHHTT--HHHHHHHTTTS--TTSPP-----HHHHTTSSTTTTTTS-GGGSHHHHHHHHHHHHHHH-HHHHHHGGGSTTSSS-HHHHHTTS-S---TT-S-HHHHTS-HHHHHHHHHHHHT----PPP--